Protein AF-A0A1A0H9N3-F1 (afdb_monomer)

Mean predicted aligned error: 10.45 Å

Secondary structure (DSSP, 8-state):
----TT--HHHHHHHHHHHHHHHTSS---HHHHHHHHHHGGGSHHHHH--SSTT----HHHHHHHHHHHHHGGGS-HHHHHHHHHHHTTS-HHHHHHHS-HHHHHHHTTSHHHHHHHHHHHHHHHTT-HHHHHHHHTSSHHHHHHHHHHH-TT--HHHHHHHHHHHHHHHHH-TTSS-GGGGGGGTS--TTT---HHHHHHHHHHHHHTTTS--TT-TTGGGGG---HHHHHHHHTTSTT-HHHHHHHHHHHHHTTTS-HHHHHHHHHHHHHHHHHHSSSTTT---TT-HHHHHHHHHHHHHHHS-HHHHHHHHHHHTSTT--S--TTSTTHHHHHTTS-GGG-S-HHHHHHHHTTT--GGG--HHHHHHHHHHHTSHHHHHHHHHTT-S-HHHHTTS-HHHHHHHHHHHTTSHHHHHHHHHTSHHHIIIIISS--TT---HHHHHHHHHHHHHHHH-TTS--TTHHHHHHHHHHHHHHHHHHTTS-----------

Organism: NCBI:txid869754

Nearest PDB structures (foldseek):
  4a3t-assembly1_A  TM=6.588E-01  e=3.441E-08  Saccharomyces cerevisiae W303
  6iw8-assembly1_C  TM=3.970E-01  e=1.968E-02  Mus musculus
  8fo9-assembly1_F  TM=3.012E-01  e=4.978E-01  Homo sapiens
  5z2c-assembly9_I  TM=1.748E-01  e=4.978E-01  Homo sapiens

Solvent-accessible surface area (backbone atoms only — not comparable to full-atom values): 28554 Å² total; per-residue (Å²): 136,82,86,69,86,87,70,54,72,69,58,51,51,50,50,53,48,44,52,28,38,59,70,71,75,41,77,92,56,67,66,61,50,50,52,50,54,69,43,50,76,79,41,41,66,81,69,65,59,56,90,47,103,81,48,89,77,43,73,66,56,39,52,51,53,55,41,46,67,63,30,41,67,80,49,64,68,65,59,52,52,36,53,52,61,69,47,64,86,54,54,58,70,60,45,37,75,68,47,42,69,66,54,53,60,51,33,58,72,36,81,65,37,20,50,59,49,42,50,56,52,45,75,36,48,87,77,33,70,60,45,51,51,51,50,58,74,44,67,54,68,56,53,51,54,52,50,58,59,70,44,91,80,66,51,69,70,42,55,51,43,53,33,50,40,49,31,52,46,37,71,74,39,47,82,64,62,62,59,76,75,52,51,71,62,36,74,58,48,82,89,68,64,89,45,73,68,48,58,47,44,53,41,51,46,53,50,28,44,64,72,53,74,42,72,86,44,95,56,46,53,41,64,50,66,68,50,44,69,60,53,55,56,46,48,74,71,44,91,69,68,52,59,64,48,49,44,34,53,33,52,34,69,41,61,77,69,44,65,48,80,44,51,43,64,37,54,48,52,48,48,53,50,44,69,73,74,36,84,50,52,52,17,56,76,46,88,88,39,56,69,46,46,31,50,49,50,35,46,34,42,21,42,59,44,57,70,68,42,21,51,51,34,52,54,55,54,69,38,90,85,49,48,52,69,41,88,94,34,65,48,2,33,63,56,46,51,65,41,46,62,82,73,54,77,63,58,67,63,52,39,61,74,75,49,72,84,59,66,52,56,71,45,41,73,40,50,50,38,43,53,49,39,38,58,77,27,70,69,51,31,48,52,36,52,78,69,64,56,76,40,53,86,32,52,72,80,35,54,68,70,58,49,39,56,42,49,39,57,31,42,72,42,69,72,43,32,50,42,41,64,68,70,32,34,67,54,43,60,65,64,57,42,47,81,68,84,83,67,77,58,62,64,61,53,49,43,46,49,50,32,50,48,42,51,77,65,39,86,88,53,86,52,74,86,49,45,66,44,39,53,50,31,50,50,44,69,73,46,50,75,62,56,76,75,51,76,85,84,74,82,76,79,75,78,86,130

pLDDT: mean 85.02, std 13.3, range [33.16, 97.81]

Radius of gyration: 29.95 Å; Cα contacts (8 Å, |Δi|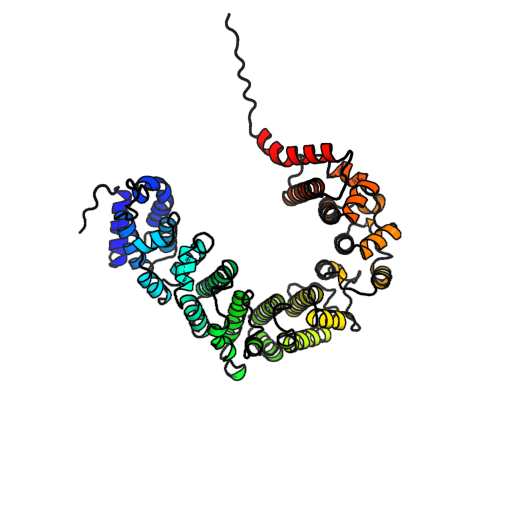>4): 491; chains: 1; bounding box: 92×56×86 Å

Sequence (497 aa):
MLQLPNIDDETEAFFSHLRGLGNGEEDEDLALVDDFAMGIKFHTPSLYSFSDSDSIYNPVINNLVQLLLRVIPSSSQPYVDLLDRLLAPLGFEEICVYISKETILECLKDPKTQAFTLGILKRRLSKDEAVLRFISGTDLIYGLAEDFIVKDDTEFAVSSYICDLIQETTHANSSVLSAEKFKFLANISETELPSEMYICKHFMLLEALVSIDFSNQPWGAELFSVKFQSVLNFDNQVCSRSCLLLMASTYSKWIGRVPFSWLKEFISDLFEYVLSNHPSPTTKQDFANEFLSSYQDIFTHLLNSKGESLKFGLEVLSRPGVDIIDENEPTSYQFFSRINLNNIAGKEDMFLKHFSDLDIRSGSAFVTGCITALIKDECFFNLLVEKNMLTVENVKDWQKEFLFEFMKVMVFSDYSAQYLLAELSYLVLTYLLTVDRTMTNRDIWNSKKETIRQLLLHRNVDLGSWKSGLSRCLYEMENGRRLANLEPQVEVTSEVL

Structure (mmCIF, N/CA/C/O backbone):
data_AF-A0A1A0H9N3-F1
#
_entry.id   AF-A0A1A0H9N3-F1
#
loop_
_atom_site.group_PDB
_atom_site.id
_atom_site.type_symbol
_atom_site.label_atom_id
_atom_site.label_alt_id
_atom_site.label_comp_id
_atom_site.label_asym_id
_atom_site.label_entity_id
_atom_site.label_seq_id
_atom_site.pdbx_PDB_ins_code
_atom_site.Cartn_x
_atom_site.Cartn_y
_atom_site.Cartn_z
_atom_site.occupancy
_atom_site.B_iso_or_equiv
_atom_site.auth_seq_id
_atom_site.auth_comp_id
_atom_site.auth_asym_id
_atom_site.auth_atom_id
_atom_site.pdbx_PDB_model_num
ATOM 1 N N . MET A 1 1 ? -4.807 15.218 51.967 1.00 33.16 1 MET A N 1
ATOM 2 C CA . MET A 1 1 ? -3.668 16.074 51.575 1.00 33.16 1 MET A CA 1
ATOM 3 C C . MET A 1 1 ? -2.390 15.291 51.810 1.00 33.16 1 MET A C 1
ATOM 5 O O . MET A 1 1 ? -2.038 15.077 52.962 1.00 33.16 1 MET A O 1
ATOM 9 N N . LEU A 1 2 ? -1.747 14.809 50.749 1.00 33.28 2 LEU A N 1
ATOM 10 C CA . LEU A 1 2 ? -0.361 14.348 50.813 1.00 33.28 2 LEU A CA 1
ATOM 11 C C . LEU A 1 2 ? 0.502 15.578 50.518 1.00 33.28 2 LEU A C 1
ATOM 13 O O . LEU A 1 2 ? 0.444 16.095 49.408 1.00 33.28 2 LEU A O 1
ATOM 17 N N . GLN A 1 3 ? 1.217 16.095 51.520 1.00 39.22 3 GLN A N 1
ATOM 18 C CA . GLN A 1 3 ? 2.268 17.086 51.282 1.00 39.22 3 GLN A CA 1
ATOM 19 C C . GLN A 1 3 ? 3.382 16.373 50.517 1.00 39.22 3 GLN A C 1
ATOM 21 O O . GLN A 1 3 ? 4.037 15.488 51.064 1.00 39.22 3 GLN A O 1
ATOM 26 N N . LEU A 1 4 ? 3.531 16.700 49.238 1.00 50.31 4 LEU A N 1
ATOM 27 C CA . LEU A 1 4 ? 4.609 16.197 48.401 1.00 50.31 4 LEU A CA 1
ATOM 28 C C . LEU A 1 4 ? 5.864 17.034 48.698 1.00 50.31 4 LEU A C 1
ATOM 30 O O . LEU A 1 4 ? 5.834 18.245 48.481 1.00 50.31 4 LEU A O 1
ATOM 34 N N . PRO A 1 5 ? 6.944 16.458 49.252 1.00 47.28 5 PRO A N 1
ATOM 35 C CA . PRO A 1 5 ? 8.164 17.216 49.494 1.00 47.28 5 PRO A CA 1
ATOM 36 C C . PRO A 1 5 ? 8.842 17.551 48.152 1.00 47.28 5 PRO A C 1
ATOM 38 O O . PRO A 1 5 ? 9.110 16.648 47.365 1.00 47.28 5 PRO A O 1
ATOM 41 N N . ASN A 1 6 ? 9.141 18.839 47.933 1.00 57.97 6 ASN A N 1
ATOM 42 C CA . ASN A 1 6 ? 9.862 19.420 46.784 1.00 57.97 6 ASN A CA 1
ATOM 43 C C . ASN A 1 6 ? 9.144 19.379 45.417 1.00 57.97 6 ASN A C 1
ATOM 45 O O . ASN A 1 6 ? 9.676 18.821 44.459 1.00 57.97 6 ASN A O 1
ATOM 49 N N . ILE A 1 7 ? 7.974 20.014 45.306 1.00 65.94 7 ILE A N 1
ATOM 50 C CA . ILE A 1 7 ? 7.414 20.420 44.004 1.00 65.94 7 ILE A CA 1
ATOM 51 C C . ILE A 1 7 ? 7.865 21.864 43.719 1.00 65.94 7 ILE A C 1
ATOM 53 O O . ILE A 1 7 ? 7.849 22.684 44.636 1.00 65.94 7 ILE A O 1
ATOM 57 N N . ASP A 1 8 ? 8.304 22.169 42.495 1.00 71.75 8 ASP A N 1
ATOM 58 C CA . ASP A 1 8 ? 8.602 23.544 42.070 1.00 71.75 8 ASP A CA 1
ATOM 59 C C . ASP A 1 8 ? 7.331 24.408 41.945 1.00 71.75 8 ASP A C 1
ATOM 61 O O . ASP A 1 8 ? 6.224 23.896 41.770 1.00 71.75 8 ASP A O 1
ATOM 65 N N . ASP A 1 9 ? 7.489 25.732 42.047 1.00 76.94 9 ASP A N 1
ATOM 66 C CA . ASP A 1 9 ? 6.364 26.679 42.046 1.00 76.94 9 ASP A CA 1
ATOM 67 C C . ASP A 1 9 ? 5.511 26.580 40.765 1.00 76.94 9 ASP A C 1
ATOM 69 O O . ASP A 1 9 ? 4.295 26.767 40.821 1.00 76.94 9 ASP A O 1
ATOM 73 N N . GLU A 1 10 ? 6.125 26.239 39.626 1.00 75.88 10 GLU A N 1
ATOM 74 C CA . GLU A 1 10 ? 5.435 26.061 38.341 1.00 75.88 10 GLU A CA 1
ATOM 75 C C . GLU A 1 10 ? 4.509 24.835 38.376 1.00 75.88 10 GLU A C 1
ATOM 77 O O . GLU A 1 10 ? 3.337 24.914 38.000 1.00 75.88 10 GLU A O 1
ATOM 82 N N . THR A 1 11 ? 4.993 23.710 38.901 1.00 77.44 11 THR A N 1
ATOM 83 C CA . THR A 1 11 ? 4.207 22.479 39.031 1.00 77.44 11 THR A CA 1
ATOM 84 C C . THR A 1 11 ? 3.095 22.613 40.082 1.00 77.44 11 THR A C 1
ATOM 86 O O . THR A 1 11 ? 1.998 22.089 39.874 1.00 77.44 11 THR A O 1
ATOM 89 N N . GLU A 1 12 ? 3.304 23.339 41.189 1.00 82.31 12 GLU A N 1
ATOM 90 C CA . GLU A 1 12 ? 2.230 23.599 42.169 1.00 82.31 12 GLU A CA 1
ATOM 91 C C . GLU A 1 12 ? 1.173 24.578 41.630 1.00 82.31 12 GLU A C 1
ATOM 93 O O . GLU A 1 12 ? -0.025 24.387 41.875 1.00 82.31 12 GLU A O 1
ATOM 98 N N . ALA A 1 13 ? 1.580 25.588 40.852 1.00 82.31 13 ALA A N 1
ATOM 99 C CA . ALA A 1 13 ? 0.649 26.463 40.141 1.00 82.31 13 ALA A CA 1
ATOM 100 C C . ALA A 1 13 ? -0.218 25.655 39.166 1.00 82.31 13 ALA A C 1
ATOM 102 O O . ALA A 1 13 ? -1.443 25.793 39.162 1.00 82.31 13 ALA A O 1
ATOM 103 N N . PHE A 1 14 ? 0.391 24.728 38.425 1.00 86.44 14 PHE A N 1
ATOM 104 C CA . PHE A 1 14 ? -0.341 23.849 37.520 1.00 86.44 14 PHE A CA 1
ATOM 105 C C . PHE A 1 14 ? -1.278 22.876 38.254 1.00 86.44 14 PHE A C 1
ATOM 107 O O . PHE A 1 14 ? -2.418 22.665 37.839 1.00 86.44 14 PHE A O 1
ATOM 114 N N . PHE A 1 15 ? -0.859 22.320 39.396 1.00 86.69 15 PHE A N 1
ATOM 115 C CA . PHE A 1 15 ? -1.746 21.509 40.235 1.00 86.69 15 PHE A CA 1
ATOM 116 C C . PHE A 1 15 ? -2.952 22.287 40.746 1.00 86.69 15 PHE A C 1
ATOM 118 O O . PHE A 1 15 ? -4.055 21.738 40.801 1.00 86.69 15 PHE A O 1
ATOM 125 N N . SER A 1 16 ? -2.735 23.534 41.155 1.00 86.62 16 SER A N 1
ATOM 126 C CA . SER A 1 16 ? -3.805 24.418 41.611 1.00 86.62 16 SER A CA 1
ATOM 127 C C . SER A 1 16 ? -4.799 24.664 40.481 1.00 86.62 16 SER A C 1
ATOM 129 O O . SER A 1 16 ? -5.993 24.455 40.691 1.00 86.62 16 SER A O 1
ATOM 131 N N . HIS A 1 17 ? -4.294 24.927 39.273 1.00 90.00 17 HIS A N 1
ATOM 132 C CA . HIS A 1 17 ? -5.112 25.090 38.078 1.00 90.00 17 HIS A CA 1
ATOM 133 C C . HIS A 1 17 ? -5.963 23.851 37.757 1.00 90.00 17 HIS A C 1
ATOM 135 O O . HIS A 1 17 ? -7.185 23.935 37.661 1.00 90.00 17 HIS A O 1
ATOM 141 N N . LEU A 1 18 ? -5.359 22.657 37.684 1.00 90.44 18 LEU A N 1
ATOM 142 C CA . LEU A 1 18 ? -6.107 21.422 37.400 1.00 90.44 18 LEU A CA 1
ATOM 143 C C . LEU A 1 18 ? -7.170 21.104 38.466 1.00 90.44 18 LEU A C 1
ATOM 145 O O . LEU A 1 18 ? -8.230 20.560 38.148 1.00 90.44 18 LEU A O 1
ATOM 149 N N . ARG A 1 19 ? -6.900 21.420 39.741 1.00 90.75 19 ARG A N 1
ATOM 150 C CA . ARG A 1 19 ? -7.885 21.266 40.825 1.00 90.75 19 ARG A CA 1
ATOM 151 C C . ARG A 1 19 ? -9.036 22.257 40.667 1.00 90.75 19 ARG A C 1
ATOM 153 O O . ARG A 1 19 ? -10.183 21.835 40.812 1.00 90.75 19 ARG A O 1
ATOM 160 N N . GLY A 1 20 ? -8.729 23.520 40.368 1.00 87.94 20 GLY A N 1
ATOM 161 C CA . GLY A 1 20 ? -9.717 24.566 40.114 1.00 87.94 20 GLY A CA 1
ATOM 162 C C . GLY A 1 20 ? -10.620 24.198 38.940 1.00 87.94 20 GLY A C 1
ATOM 163 O O . GLY A 1 20 ? -11.839 24.125 39.096 1.00 87.94 20 GLY A O 1
ATOM 164 N N . LEU A 1 21 ? -10.023 23.816 37.810 1.00 89.75 21 LEU A N 1
ATOM 165 C CA . LEU A 1 21 ? -10.736 23.373 36.613 1.00 89.75 21 LEU A CA 1
ATOM 166 C C . LEU A 1 21 ? -11.624 22.149 36.894 1.00 89.75 21 LEU A C 1
ATOM 168 O O . LEU A 1 21 ? -12.815 22.151 36.592 1.00 89.75 21 LEU A O 1
ATOM 172 N N . GLY A 1 22 ? -11.092 21.119 37.562 1.00 86.06 22 GLY A N 1
ATOM 173 C CA . GLY A 1 22 ? -11.849 19.906 37.901 1.00 86.06 22 GLY A CA 1
ATOM 174 C C . GLY A 1 22 ? -12.990 20.114 38.907 1.00 86.06 22 GLY A C 1
ATOM 175 O O . GLY A 1 22 ? -13.861 19.245 39.030 1.00 86.06 22 GLY A O 1
ATOM 176 N N . ASN A 1 23 ? -12.989 21.230 39.638 1.00 88.69 23 ASN A N 1
ATOM 177 C CA . ASN A 1 23 ? -14.064 21.649 40.541 1.00 88.69 23 ASN A CA 1
ATOM 178 C C . ASN A 1 23 ? -15.015 22.683 39.905 1.00 88.69 23 ASN A C 1
ATOM 180 O O . ASN A 1 23 ? -16.027 23.013 40.523 1.00 88.69 23 ASN A O 1
ATOM 184 N N . GLY A 1 24 ? -14.724 23.169 38.692 1.00 84.25 24 GLY A N 1
ATOM 185 C CA . GLY A 1 24 ? -15.476 24.240 38.029 1.00 84.25 24 GLY A CA 1
ATOM 186 C C . GLY A 1 24 ? -15.235 25.633 38.623 1.00 84.25 24 GLY A C 1
ATOM 187 O O . GLY A 1 24 ? -16.101 26.498 38.520 1.00 84.25 24 GLY A O 1
ATOM 188 N N . GLU A 1 25 ? -14.100 25.832 39.295 1.00 87.75 25 GLU A N 1
ATOM 189 C CA . GLU A 1 25 ? -13.690 27.095 39.928 1.00 87.75 25 GLU A CA 1
ATOM 190 C C . GLU A 1 25 ? -12.818 27.960 39.002 1.00 87.75 25 GLU A C 1
ATOM 192 O O . GLU A 1 25 ? -12.695 29.163 39.229 1.00 87.75 25 GLU A O 1
ATOM 197 N N . GLU A 1 26 ? -12.242 27.360 37.957 1.00 87.00 26 GLU A N 1
ATOM 198 C CA . GLU A 1 26 ? -11.401 28.016 36.952 1.00 87.00 26 GLU A CA 1
ATOM 199 C C . GLU A 1 26 ? -11.824 27.615 35.530 1.00 87.00 26 GLU A C 1
ATOM 201 O O . GLU A 1 26 ? -12.343 26.516 35.322 1.00 87.00 26 GLU A O 1
ATOM 206 N N . ASP A 1 27 ? -11.580 28.508 34.566 1.00 89.06 27 ASP A N 1
ATOM 207 C CA . ASP A 1 27 ? -11.692 28.235 33.127 1.00 89.06 27 ASP A CA 1
ATOM 208 C C . ASP A 1 27 ? -10.381 27.631 32.588 1.00 89.06 27 ASP A C 1
ATOM 210 O O . ASP A 1 27 ? -9.352 27.655 33.261 1.00 89.06 27 ASP A O 1
ATOM 214 N N . GLU A 1 28 ? -10.396 27.098 31.363 1.00 89.62 28 GLU A N 1
ATOM 215 C CA . GLU A 1 28 ? -9.187 26.568 30.719 1.00 89.62 28 GLU A CA 1
ATOM 216 C C . GLU A 1 28 ? -8.106 27.643 30.512 1.00 89.62 28 GLU A C 1
ATOM 218 O O . GLU A 1 28 ? -8.384 28.722 29.982 1.00 89.62 28 GLU A O 1
ATOM 223 N N . ASP A 1 29 ? -6.852 27.308 30.833 1.00 89.06 29 ASP A N 1
ATOM 224 C CA . ASP A 1 29 ? -5.676 28.139 30.554 1.00 89.06 29 ASP A CA 1
ATOM 225 C C . ASP A 1 29 ? -4.718 27.398 29.613 1.00 89.06 29 ASP A C 1
ATOM 227 O O . ASP A 1 29 ? -3.802 26.681 30.021 1.00 89.06 29 ASP A O 1
ATOM 231 N N . LEU A 1 30 ? -4.953 27.564 28.309 1.00 87.81 30 LEU A N 1
ATOM 232 C CA . LEU A 1 30 ? -4.178 26.877 27.273 1.00 87.81 30 LEU A CA 1
ATOM 233 C C . LEU A 1 30 ? -2.710 27.311 27.251 1.00 87.81 30 LEU A C 1
ATOM 235 O O . LEU A 1 30 ? -1.848 26.502 26.923 1.00 87.81 30 LEU A O 1
ATOM 239 N N . ALA A 1 31 ? -2.422 28.566 27.615 1.00 86.00 31 ALA A N 1
ATOM 240 C CA . ALA A 1 31 ? -1.055 29.071 27.652 1.00 86.00 31 ALA A CA 1
ATOM 241 C C . ALA A 1 31 ? -0.265 28.378 28.765 1.00 86.00 31 ALA A C 1
ATOM 243 O O . ALA A 1 31 ? 0.840 27.896 28.525 1.00 86.00 31 ALA A O 1
ATOM 244 N N . LEU A 1 32 ? -0.871 28.237 29.947 1.00 86.25 32 LEU A N 1
ATOM 245 C CA . LEU A 1 32 ? -0.275 27.509 31.063 1.00 86.25 32 LEU A CA 1
ATOM 246 C C . LEU A 1 32 ? -0.036 26.028 30.724 1.00 86.25 32 LEU A C 1
ATOM 248 O O . LEU A 1 32 ? 1.020 25.483 31.049 1.00 86.25 32 LEU A O 1
ATOM 252 N N . VAL A 1 33 ? -0.991 25.374 30.053 1.00 87.12 33 VAL A N 1
ATOM 253 C CA . VAL A 1 33 ? -0.852 23.975 29.607 1.00 87.12 33 VAL A CA 1
ATOM 254 C C . VAL A 1 33 ? 0.281 23.822 28.594 1.00 87.12 33 VAL A C 1
ATOM 256 O O . VAL A 1 33 ? 1.097 22.909 28.735 1.00 87.12 33 VAL A O 1
ATOM 259 N N . ASP A 1 34 ? 0.359 24.704 27.597 1.00 83.75 34 ASP A N 1
ATOM 260 C CA . ASP A 1 34 ? 1.406 24.674 26.572 1.00 83.75 34 ASP A CA 1
ATOM 261 C C . ASP A 1 34 ? 2.793 24.946 27.166 1.00 83.75 34 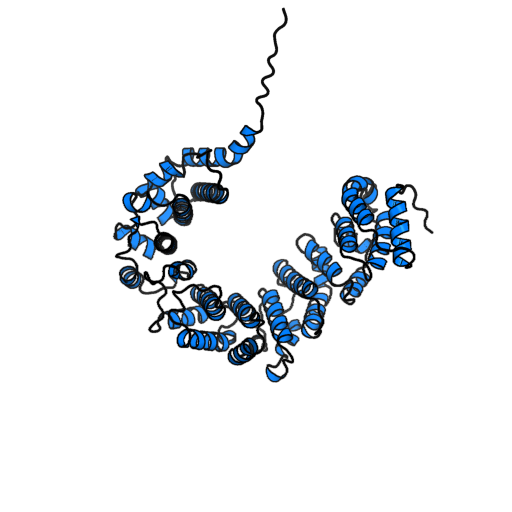ASP A C 1
ATOM 263 O O . ASP A 1 34 ? 3.754 24.234 26.847 1.00 83.75 34 ASP A O 1
ATOM 267 N N . ASP A 1 35 ? 2.897 25.923 28.068 1.00 82.56 35 ASP A N 1
ATOM 268 C CA . ASP A 1 35 ? 4.134 26.254 28.774 1.00 82.56 35 ASP A CA 1
ATOM 269 C C . ASP A 1 35 ? 4.614 25.064 29.612 1.00 82.56 35 ASP A C 1
ATOM 271 O O . ASP A 1 35 ? 5.768 24.633 29.483 1.00 82.56 35 ASP A O 1
ATOM 275 N N . PHE A 1 36 ? 3.714 24.435 30.374 1.00 84.06 36 PHE A N 1
ATOM 276 C CA . PHE A 1 36 ? 4.030 23.230 31.140 1.00 84.06 36 PHE A CA 1
ATOM 277 C C . PHE A 1 36 ? 4.417 22.057 30.218 1.00 84.06 36 PHE A C 1
ATOM 279 O O . PHE A 1 36 ? 5.411 21.362 30.455 1.00 84.06 36 PHE A O 1
ATOM 286 N N . ALA A 1 37 ? 3.712 21.868 29.098 1.00 82.19 37 ALA A N 1
ATOM 287 C CA . ALA A 1 37 ? 3.989 20.820 28.113 1.00 82.19 37 ALA A CA 1
ATOM 288 C C . ALA A 1 37 ? 5.336 20.997 27.388 1.00 82.19 37 ALA A C 1
ATOM 290 O O . ALA A 1 37 ? 5.958 20.003 26.992 1.00 82.19 37 ALA A O 1
ATOM 291 N N . MET A 1 38 ? 5.793 22.234 27.169 1.00 78.12 38 MET A N 1
ATOM 292 C CA . MET A 1 38 ? 7.147 22.539 26.682 1.00 78.12 38 MET A CA 1
ATOM 293 C C . MET A 1 38 ? 8.207 22.326 27.770 1.00 78.12 38 MET A C 1
ATOM 295 O O . MET A 1 38 ? 9.343 21.940 27.458 1.00 78.12 38 MET A O 1
ATOM 299 N N . GLY A 1 39 ? 7.816 22.559 29.025 1.00 72.56 39 GLY A N 1
ATOM 300 C CA . GLY A 1 39 ? 8.613 22.424 30.237 1.00 72.56 39 GLY A CA 1
ATOM 301 C C . GLY A 1 39 ? 8.995 20.987 30.592 1.00 72.56 39 GLY A C 1
ATOM 302 O O . GLY A 1 39 ? 10.104 20.772 31.074 1.00 72.56 39 GLY A O 1
ATOM 303 N N . ILE A 1 40 ? 8.154 19.984 30.284 1.00 73.69 40 ILE A N 1
ATOM 304 C CA . ILE A 1 40 ? 8.320 18.564 30.698 1.00 73.69 40 ILE A CA 1
ATOM 305 C C . ILE A 1 40 ? 9.759 18.041 30.560 1.00 73.69 40 ILE A C 1
ATOM 307 O O . ILE A 1 40 ? 10.270 17.380 31.464 1.00 73.69 40 ILE A O 1
ATOM 311 N N . LYS A 1 41 ? 10.443 18.354 29.451 1.00 66.62 41 LYS A N 1
ATOM 312 C CA . LYS A 1 41 ? 11.820 17.893 29.191 1.00 66.62 41 LYS A CA 1
ATOM 313 C C . LYS A 1 41 ? 12.835 18.380 30.235 1.00 66.62 41 LYS A C 1
ATOM 315 O O . LYS A 1 41 ? 13.827 17.695 30.481 1.00 66.62 41 LYS A O 1
ATOM 320 N N . PHE A 1 42 ? 12.591 19.529 30.858 1.00 64.00 42 PHE A N 1
ATOM 321 C CA . PHE A 1 42 ? 13.433 20.111 31.901 1.00 64.00 42 PHE A CA 1
ATOM 322 C C . PHE A 1 42 ? 13.137 19.526 33.291 1.00 64.00 42 PHE A C 1
ATOM 324 O O . PHE A 1 42 ? 14.026 19.520 34.138 1.00 64.00 42 PHE A O 1
ATOM 331 N N . HIS A 1 43 ? 11.956 18.929 33.492 1.00 63.25 43 HIS A N 1
ATOM 332 C CA . HIS A 1 43 ? 11.583 18.213 34.720 1.00 63.25 43 HIS A CA 1
ATOM 333 C C . HIS A 1 43 ? 11.879 16.705 34.648 1.00 63.25 43 HIS A C 1
ATOM 335 O O . HIS A 1 43 ? 11.599 15.983 35.601 1.00 63.25 43 HIS A O 1
ATOM 341 N N . THR A 1 44 ? 12.468 16.205 33.550 1.00 58.00 44 THR A N 1
ATOM 342 C CA . THR A 1 44 ? 12.714 14.766 33.327 1.00 58.00 44 THR A CA 1
ATOM 343 C C . THR A 1 44 ? 13.447 14.072 34.493 1.00 58.00 44 THR A C 1
ATOM 345 O O . THR A 1 44 ? 13.020 12.990 34.887 1.00 58.00 44 THR A O 1
ATOM 348 N N . PRO A 1 45 ? 14.490 14.658 35.120 1.00 54.41 45 PRO A N 1
ATOM 349 C CA . PRO A 1 45 ? 15.114 14.054 36.299 1.00 54.41 45 PRO A CA 1
ATOM 350 C C . PRO A 1 45 ? 14.198 14.049 37.535 1.00 54.41 45 PRO A C 1
ATOM 352 O O . PRO A 1 45 ? 14.269 13.131 38.333 1.00 54.41 45 PRO A O 1
ATOM 355 N N . SER A 1 46 ? 13.305 15.019 37.718 1.00 57.56 46 SER A N 1
ATOM 356 C CA . SER A 1 46 ? 12.412 15.079 38.892 1.00 57.56 46 SER A CA 1
ATOM 357 C C . SER A 1 46 ? 11.145 14.228 38.724 1.00 57.56 46 SER A C 1
ATOM 359 O O . SER A 1 46 ? 10.615 13.686 39.692 1.00 57.56 46 SER A O 1
ATOM 361 N N . LEU A 1 47 ? 10.667 14.084 37.487 1.00 62.62 47 LEU A N 1
ATOM 362 C CA . LEU A 1 47 ? 9.509 13.267 37.128 1.00 62.62 47 LEU A CA 1
ATOM 363 C C . LEU A 1 47 ? 9.897 11.791 36.936 1.00 62.62 47 LEU A C 1
ATOM 365 O O . LEU A 1 47 ? 9.154 10.910 37.357 1.00 62.62 47 LEU A O 1
ATOM 369 N N . TYR A 1 48 ? 11.082 11.507 36.388 1.00 62.91 48 TYR A N 1
ATOM 370 C CA . TYR A 1 48 ? 11.492 10.149 36.006 1.00 62.91 48 TYR A CA 1
ATOM 371 C C . TYR A 1 48 ? 12.845 9.696 36.596 1.00 62.91 48 TYR A C 1
ATOM 373 O O . TYR A 1 48 ? 13.377 8.685 36.138 1.00 62.91 48 TYR A O 1
ATOM 381 N N . SER A 1 49 ? 13.443 10.387 37.591 1.00 55.53 49 SER A N 1
ATOM 382 C CA . SER A 1 49 ? 14.566 9.776 38.335 1.00 55.53 49 SER A CA 1
ATOM 383 C C . SER A 1 49 ? 14.050 8.737 39.319 1.00 55.53 49 SER A C 1
ATOM 385 O O . SER A 1 49 ? 13.592 9.016 40.424 1.00 55.53 49 SER A O 1
ATOM 387 N N . PHE A 1 50 ? 14.150 7.491 38.889 1.00 56.38 50 PHE A N 1
ATOM 388 C CA . PHE A 1 50 ? 14.003 6.335 39.748 1.00 56.38 50 PHE A CA 1
ATOM 389 C C . PHE A 1 50 ? 15.351 6.124 40.446 1.00 56.38 50 PHE A C 1
ATOM 391 O O . PHE A 1 50 ? 16.273 5.541 39.879 1.00 56.38 50 PHE A O 1
ATOM 398 N N . SER A 1 51 ? 15.525 6.694 41.643 1.00 47.53 51 SER A N 1
ATOM 399 C CA . SER A 1 51 ? 16.774 6.555 42.410 1.00 47.53 51 SER A CA 1
ATOM 400 C C . SER A 1 51 ? 16.998 5.139 42.949 1.00 47.53 51 SER A C 1
ATOM 402 O O . SER A 1 51 ? 18.126 4.803 43.293 1.00 47.53 51 SER A O 1
ATOM 404 N N . ASP A 1 52 ? 15.954 4.308 42.963 1.00 49.59 52 ASP A N 1
ATOM 405 C CA . ASP A 1 52 ? 16.015 2.891 43.303 1.00 49.59 52 ASP A CA 1
ATOM 406 C C . ASP A 1 52 ? 15.409 2.069 42.166 1.00 49.59 52 ASP A C 1
ATOM 408 O O . ASP A 1 52 ? 14.340 2.397 41.648 1.00 49.59 52 ASP A O 1
ATOM 412 N N . SER A 1 53 ? 16.067 0.963 41.817 1.00 43.59 53 SER A N 1
ATOM 413 C CA . SER A 1 53 ? 15.639 0.004 40.789 1.00 43.59 53 SER A CA 1
ATOM 414 C C . SER A 1 53 ? 14.241 -0.599 41.009 1.00 43.59 53 SER A C 1
ATOM 416 O O . SER A 1 53 ? 13.735 -1.262 40.111 1.00 43.59 53 SER A O 1
ATOM 418 N N . ASP A 1 54 ? 13.619 -0.344 42.167 1.00 46.38 54 ASP A N 1
ATOM 419 C CA . ASP A 1 54 ? 12.320 -0.880 42.589 1.00 46.38 54 ASP A CA 1
ATOM 420 C C . ASP A 1 54 ? 11.196 0.177 42.714 1.00 46.38 54 ASP A C 1
ATOM 422 O O . ASP A 1 54 ? 10.058 -0.171 43.028 1.00 46.38 54 ASP A O 1
ATOM 426 N N . SER A 1 55 ? 11.452 1.469 42.472 1.00 56.44 55 SER A N 1
ATOM 427 C CA . SER A 1 55 ? 10.476 2.543 42.736 1.00 56.44 55 SER A CA 1
ATOM 428 C C . SER A 1 55 ? 9.904 3.169 41.456 1.00 56.44 55 SER A C 1
ATOM 430 O O . SER A 1 55 ? 10.057 4.364 41.240 1.00 56.44 55 SER A O 1
ATOM 432 N N . ILE A 1 56 ? 9.188 2.402 40.623 1.00 62.34 56 ILE A N 1
ATOM 433 C CA . ILE A 1 56 ? 8.477 2.912 39.418 1.00 62.34 56 ILE A CA 1
ATOM 434 C C . ILE A 1 56 ? 7.420 3.988 39.775 1.00 62.34 56 ILE A C 1
ATOM 436 O O . ILE A 1 56 ? 6.980 4.759 38.930 1.00 62.34 56 ILE A O 1
ATOM 440 N N . TYR A 1 57 ? 7.012 4.083 41.042 1.00 69.00 57 TYR A N 1
ATOM 441 C CA . TYR A 1 57 ? 5.989 5.018 41.501 1.00 69.00 57 TYR A CA 1
ATOM 442 C C . TYR A 1 57 ? 6.550 6.419 41.800 1.00 69.00 57 TYR A C 1
ATOM 444 O O . TYR A 1 57 ? 7.285 6.613 42.768 1.00 69.00 57 TYR A O 1
ATOM 452 N N . ASN A 1 58 ? 6.112 7.419 41.026 1.00 77.62 58 ASN A N 1
ATOM 453 C CA . ASN A 1 58 ? 6.323 8.841 41.327 1.00 77.62 58 ASN A CA 1
ATOM 454 C C . ASN A 1 58 ? 5.005 9.503 41.796 1.00 77.62 58 ASN A C 1
ATOM 456 O O . ASN A 1 58 ? 4.084 9.658 40.990 1.00 77.62 58 ASN A O 1
ATOM 460 N N . PRO A 1 59 ? 4.901 9.945 43.063 1.00 76.06 59 PRO A N 1
ATOM 461 C CA . PRO A 1 59 ? 3.700 10.591 43.593 1.00 76.06 59 PRO A CA 1
ATOM 462 C C . PRO A 1 59 ? 3.258 11.869 42.853 1.00 76.06 59 PRO A C 1
ATOM 464 O O . PRO A 1 59 ? 2.062 12.160 42.808 1.00 76.06 59 PRO A O 1
ATOM 467 N N . VAL A 1 60 ? 4.198 12.633 42.281 1.00 78.56 60 VAL A N 1
ATOM 468 C CA . VAL A 1 60 ? 3.913 13.856 41.508 1.00 78.56 60 VAL A CA 1
ATOM 469 C C . VAL A 1 60 ? 3.238 13.486 40.191 1.00 78.56 60 VAL A C 1
ATOM 471 O O . VAL A 1 60 ? 2.161 14.000 39.894 1.00 78.56 60 VAL A O 1
ATOM 474 N N . ILE A 1 61 ? 3.815 12.531 39.449 1.00 81.69 61 ILE A N 1
ATOM 475 C CA . ILE A 1 61 ? 3.205 12.001 38.219 1.00 81.69 61 ILE A CA 1
ATOM 476 C C . ILE A 1 61 ? 1.827 11.422 38.525 1.00 81.69 61 ILE A C 1
ATOM 478 O O . ILE A 1 61 ? 0.875 11.740 37.822 1.00 81.69 61 ILE A O 1
ATOM 482 N N . ASN A 1 62 ? 1.694 10.627 39.591 1.00 84.50 62 ASN A N 1
ATOM 483 C CA . ASN A 1 62 ? 0.411 10.032 39.952 1.00 84.50 62 ASN A CA 1
ATOM 484 C C . ASN A 1 62 ? -0.670 11.101 40.159 1.00 84.50 62 ASN A C 1
ATOM 486 O O . ASN A 1 62 ? -1.746 11.014 39.578 1.00 84.50 62 ASN A O 1
ATOM 490 N N . ASN A 1 63 ? -0.372 12.154 40.923 1.00 84.62 63 ASN A N 1
ATOM 491 C CA . ASN A 1 63 ? -1.326 13.241 41.124 1.00 84.62 63 ASN A CA 1
ATOM 492 C C . ASN A 1 63 ? -1.646 13.995 39.825 1.00 84.62 63 ASN A C 1
ATOM 494 O O . ASN A 1 63 ? -2.808 14.337 39.616 1.00 84.62 63 ASN A O 1
ATOM 498 N N . LEU A 1 64 ? -0.658 14.242 38.955 1.00 86.88 64 LEU A N 1
ATOM 499 C CA . LEU A 1 64 ? -0.885 14.917 37.669 1.00 86.88 64 LEU A CA 1
ATOM 500 C C . LEU A 1 64 ? -1.790 14.082 36.770 1.00 86.88 64 LEU A C 1
ATOM 502 O O . LEU A 1 64 ? -2.782 14.593 36.264 1.00 86.88 64 LEU A O 1
ATOM 506 N N . VAL A 1 65 ? -1.487 12.793 36.621 1.00 88.56 65 VAL A N 1
ATOM 507 C CA . VAL A 1 65 ? -2.269 11.858 35.805 1.00 88.56 65 VAL A CA 1
ATOM 508 C C . VAL A 1 65 ? -3.706 11.773 36.314 1.00 88.56 65 VAL A C 1
ATOM 510 O O . VAL A 1 65 ? -4.637 11.922 35.529 1.00 88.56 65 VAL A O 1
ATOM 513 N N . GLN A 1 66 ? -3.907 11.603 37.622 1.00 87.88 66 GLN A N 1
ATOM 514 C CA . GLN A 1 66 ? -5.246 11.503 38.212 1.00 87.88 66 GLN A CA 1
ATOM 515 C C . GLN A 1 66 ? -6.060 12.797 38.051 1.00 87.88 66 GLN A C 1
ATOM 517 O O . GLN A 1 66 ? -7.261 12.745 37.788 1.00 87.88 66 GLN A O 1
ATOM 522 N N . LEU A 1 67 ? -5.421 13.966 38.172 1.00 88.94 67 LEU A N 1
ATOM 523 C CA . LEU A 1 67 ? -6.083 15.251 37.935 1.00 88.94 67 LEU A CA 1
ATOM 524 C C . LEU A 1 67 ? -6.392 15.474 36.450 1.00 88.94 67 LEU A C 1
ATOM 526 O O . LEU A 1 67 ? -7.494 15.911 36.128 1.00 88.94 67 LEU A O 1
ATOM 530 N N . LEU A 1 68 ? -5.473 15.120 35.550 1.00 89.31 68 LEU A N 1
ATOM 531 C CA . LEU A 1 68 ? -5.680 15.219 34.104 1.00 89.31 68 LEU A CA 1
ATOM 532 C C . LEU A 1 68 ? -6.825 14.317 33.638 1.00 89.31 68 LEU A C 1
ATOM 534 O O . LEU A 1 68 ? -7.722 14.789 32.947 1.00 89.31 68 LEU A O 1
ATOM 538 N N . LEU A 1 69 ? -6.867 13.059 34.086 1.00 87.06 69 LEU A N 1
ATOM 539 C CA . LEU A 1 69 ? -7.972 12.140 33.784 1.00 87.06 69 LEU A CA 1
ATOM 540 C C . LEU A 1 69 ? -9.333 12.668 34.255 1.00 87.06 69 LEU A C 1
ATOM 542 O O . LEU A 1 69 ? -10.352 12.364 33.640 1.00 87.06 69 LEU A O 1
ATOM 546 N N . ARG A 1 70 ? -9.362 13.475 35.321 1.00 87.31 70 ARG A N 1
ATOM 547 C CA . ARG A 1 70 ? -10.590 14.103 35.816 1.00 87.31 70 ARG A CA 1
ATOM 548 C C . ARG A 1 70 ? -11.060 15.269 34.942 1.00 87.31 70 ARG A C 1
ATOM 550 O O . ARG A 1 70 ? -12.268 15.446 34.822 1.00 87.31 70 ARG A O 1
ATOM 557 N N . VAL A 1 71 ? -10.149 16.063 34.372 1.00 88.88 71 VAL A N 1
ATOM 558 C CA . VAL A 1 71 ? -10.511 17.263 33.586 1.00 88.88 71 VAL A CA 1
ATOM 559 C C . VAL A 1 71 ? -10.704 16.975 32.097 1.00 88.88 71 VAL A C 1
ATOM 561 O O . VAL A 1 71 ? -11.605 17.551 31.497 1.00 88.88 71 VAL A O 1
ATOM 564 N N . ILE A 1 72 ? -9.953 16.024 31.521 1.00 87.06 72 ILE A N 1
ATOM 565 C CA . ILE A 1 72 ? -10.011 15.652 30.092 1.00 87.06 72 ILE A CA 1
ATOM 566 C C . ILE A 1 72 ? -11.442 15.461 29.557 1.00 87.06 72 ILE A C 1
ATOM 568 O O . ILE A 1 72 ? -11.719 15.984 28.481 1.00 87.06 72 ILE A O 1
ATOM 572 N N . PRO A 1 73 ? -12.388 14.807 30.267 1.00 82.94 73 PRO A N 1
ATOM 573 C CA . PRO A 1 73 ? -13.753 14.639 29.761 1.00 82.94 73 PRO A CA 1
ATOM 574 C C . PRO A 1 73 ? -14.518 15.950 29.485 1.00 82.94 73 PRO A C 1
ATOM 576 O O . PRO A 1 73 ? -15.593 15.942 28.874 1.00 82.94 73 PRO A O 1
ATOM 579 N N . SER A 1 74 ? -14.031 17.071 30.006 1.00 82.62 74 SER A N 1
ATOM 580 C CA . SER A 1 74 ? -14.621 18.406 29.884 1.00 82.62 74 SER A CA 1
ATOM 581 C C . SER A 1 74 ? -13.655 19.446 29.323 1.00 82.62 74 SER A C 1
ATOM 583 O O . SER A 1 74 ? -14.039 20.609 29.257 1.00 82.62 74 SER A O 1
ATOM 585 N N . SER A 1 75 ? -12.443 19.042 28.936 1.00 85.19 75 SER A N 1
ATOM 586 C CA . SER A 1 75 ? -11.379 19.959 28.533 1.00 85.19 75 SER A CA 1
ATOM 587 C C . SER A 1 75 ? -11.007 19.835 27.057 1.00 85.19 75 SER A C 1
ATOM 589 O O . SER A 1 75 ? -11.286 18.831 26.401 1.00 85.19 75 SER A O 1
ATOM 591 N N . SER A 1 76 ? -10.346 20.858 26.529 1.00 84.81 76 SER A N 1
ATOM 592 C CA . SER A 1 76 ? -9.820 20.893 25.167 1.00 84.81 76 SER A CA 1
ATOM 593 C C . SER A 1 76 ? -8.612 19.967 24.938 1.00 84.81 76 SER A C 1
ATOM 595 O O . SER A 1 76 ? -7.938 19.499 25.861 1.00 84.81 76 SER A O 1
ATOM 597 N N . GLN A 1 77 ? -8.318 19.717 23.655 1.00 81.75 77 GLN A N 1
ATOM 598 C CA . GLN A 1 77 ? -7.254 18.819 23.189 1.00 81.75 77 GLN A CA 1
ATOM 599 C C . GLN A 1 77 ? -5.859 19.056 23.819 1.00 81.75 77 GLN A C 1
ATOM 601 O O . GLN A 1 77 ? -5.187 18.059 24.077 1.00 81.75 77 GLN A O 1
ATOM 606 N N . PRO A 1 78 ? -5.400 20.286 24.141 1.00 86.94 78 PRO A N 1
ATOM 607 C CA . PRO A 1 78 ? -4.087 20.497 24.767 1.00 86.94 78 PRO A CA 1
ATOM 608 C C . PRO A 1 78 ? -3.872 19.753 26.096 1.00 86.94 78 PRO A C 1
ATOM 610 O O . PRO A 1 78 ? -2.754 19.328 26.385 1.00 86.94 78 PRO A O 1
ATOM 613 N N . TYR A 1 79 ? -4.925 19.513 26.885 1.00 87.69 79 TYR A N 1
ATOM 614 C CA . TYR A 1 79 ? -4.827 18.722 28.122 1.00 87.69 79 TYR A CA 1
ATOM 615 C C . TYR A 1 79 ? -4.584 17.232 27.833 1.00 87.69 79 TYR A C 1
ATOM 617 O O . TYR A 1 79 ? -3.843 16.562 28.558 1.00 87.69 79 TYR A O 1
ATOM 625 N N . VAL A 1 80 ? -5.160 16.724 26.738 1.00 81.00 80 VAL A N 1
ATOM 626 C CA . VAL A 1 80 ? -4.880 15.383 26.197 1.00 81.00 80 VAL A CA 1
ATOM 627 C C . VAL A 1 80 ? -3.438 15.321 25.678 1.00 81.00 80 VAL A C 1
ATOM 629 O O . VAL A 1 80 ? -2.694 14.408 26.037 1.00 81.00 80 VAL A O 1
ATOM 632 N N . ASP A 1 81 ? -3.047 16.357 24.926 1.00 82.25 81 ASP A N 1
ATOM 633 C CA . ASP A 1 81 ? -1.687 16.789 24.570 1.00 82.25 81 ASP A CA 1
ATOM 634 C C . ASP A 1 81 ? -0.655 16.503 25.660 1.00 82.25 81 ASP A C 1
ATOM 636 O O . ASP A 1 81 ? 0.345 15.790 25.508 1.00 82.25 81 ASP A O 1
ATOM 640 N N . LEU A 1 82 ? -0.931 17.116 26.803 1.00 87.50 82 LEU A N 1
ATOM 641 C CA . LEU A 1 82 ? -0.059 17.115 27.952 1.00 87.50 82 LEU A CA 1
ATOM 642 C C . LEU A 1 82 ? 0.031 15.740 28.613 1.00 87.50 82 LEU A C 1
ATOM 644 O O . LEU A 1 82 ? 1.137 15.287 28.916 1.00 87.50 82 LEU A O 1
ATOM 648 N N . LEU A 1 83 ? -1.105 15.071 28.835 1.00 86.44 83 LEU A N 1
ATOM 649 C CA . LEU A 1 83 ? -1.111 13.745 29.454 1.00 86.44 83 LEU A CA 1
ATOM 650 C C . LEU A 1 83 ? -0.332 12.741 28.602 1.00 86.44 83 LEU A C 1
ATOM 652 O O . LEU A 1 83 ? 0.475 11.974 29.122 1.00 86.44 83 LEU A O 1
ATOM 656 N N . ASP A 1 84 ? -0.503 12.788 27.286 1.00 81.31 84 ASP A N 1
ATOM 657 C CA . ASP A 1 84 ? 0.262 11.956 26.367 1.00 81.31 84 ASP A CA 1
ATOM 658 C C . ASP A 1 84 ? 1.775 12.244 26.434 1.00 81.31 84 ASP A C 1
ATOM 660 O O . ASP A 1 84 ? 2.568 11.305 26.521 1.00 81.31 84 ASP A O 1
ATOM 664 N N . ARG A 1 85 ? 2.199 13.513 26.504 1.00 84.44 85 ARG A N 1
ATOM 665 C CA . ARG A 1 85 ? 3.620 13.871 26.703 1.00 84.44 85 ARG A CA 1
ATOM 666 C C . ARG A 1 85 ? 4.177 13.409 28.050 1.00 84.44 85 ARG A C 1
ATOM 668 O O . ARG A 1 85 ? 5.342 13.016 28.104 1.00 84.44 85 ARG A O 1
ATOM 675 N N . LEU A 1 86 ? 3.375 13.446 29.114 1.00 85.38 86 LEU A N 1
ATOM 676 C CA . LEU A 1 86 ? 3.754 12.936 30.438 1.00 85.38 86 LEU A CA 1
ATOM 677 C C . LEU A 1 86 ? 3.924 11.414 30.428 1.00 85.38 86 LEU A C 1
ATOM 679 O O . LEU A 1 86 ? 4.830 10.878 31.058 1.00 85.38 86 LEU A O 1
ATOM 683 N N . LEU A 1 87 ? 3.078 10.698 29.692 1.00 85.00 87 LEU A N 1
ATOM 684 C CA . LEU A 1 87 ? 3.178 9.244 29.598 1.00 85.00 87 LEU A CA 1
ATOM 685 C C . LEU A 1 87 ? 4.206 8.801 28.551 1.00 85.00 87 LEU A C 1
ATOM 687 O O . LEU A 1 87 ? 4.650 7.658 28.617 1.00 85.00 87 LEU A O 1
ATOM 691 N N . ALA A 1 88 ? 4.614 9.671 27.613 1.00 82.38 88 ALA A N 1
ATOM 692 C CA . ALA A 1 88 ? 5.506 9.389 26.479 1.00 82.38 88 ALA A CA 1
ATOM 693 C C . ALA A 1 88 ? 6.814 8.630 26.826 1.00 82.38 88 ALA A C 1
ATOM 695 O O . ALA A 1 88 ? 7.189 7.742 26.044 1.00 82.38 88 ALA A O 1
ATOM 696 N N . PRO A 1 89 ? 7.481 8.872 27.967 1.00 81.00 89 PRO A N 1
ATOM 697 C CA . PRO A 1 89 ? 8.690 8.133 28.343 1.00 81.00 89 PRO A CA 1
ATOM 698 C C . PRO A 1 89 ? 8.434 6.733 28.921 1.00 81.00 89 PRO A C 1
ATOM 700 O O . PRO A 1 89 ? 9.356 5.926 28.937 1.00 81.00 89 PRO A O 1
ATOM 703 N N . LEU A 1 90 ? 7.212 6.452 29.382 1.00 82.69 90 LEU A N 1
ATOM 704 C CA . LEU A 1 90 ? 6.870 5.248 30.139 1.00 82.69 90 LEU A CA 1
ATOM 705 C C . LEU A 1 90 ? 6.429 4.086 29.235 1.00 82.69 90 LEU A C 1
ATOM 707 O O . LEU A 1 90 ? 5.729 4.284 28.233 1.00 82.69 90 LEU A O 1
ATOM 711 N N . GLY A 1 91 ? 6.798 2.866 29.619 1.00 85.94 91 GLY A N 1
ATOM 712 C CA . GLY A 1 91 ? 6.216 1.622 29.115 1.00 85.94 91 GLY A CA 1
ATOM 713 C C . GLY A 1 91 ? 4.800 1.391 29.653 1.00 85.94 91 GLY A C 1
ATOM 714 O O . GLY A 1 91 ? 4.357 2.013 30.613 1.00 85.94 91 GLY A O 1
ATOM 715 N N . PHE A 1 92 ? 4.054 0.478 29.048 1.00 89.38 92 PHE A N 1
ATOM 716 C CA . PHE A 1 92 ? 2.655 0.212 29.357 1.00 89.38 92 PHE A CA 1
ATOM 717 C C . PHE A 1 92 ? 2.442 -0.332 30.772 1.00 89.38 92 PHE A C 1
ATOM 719 O O . PHE A 1 92 ? 1.511 0.107 31.439 1.00 89.38 92 PHE A O 1
ATOM 726 N N . GLU A 1 93 ? 3.302 -1.227 31.272 1.00 88.88 93 GLU A N 1
ATOM 727 C CA . GLU A 1 93 ? 3.195 -1.679 32.672 1.00 88.88 93 GLU A CA 1
ATOM 728 C C . GLU A 1 93 ? 3.489 -0.539 33.662 1.00 88.88 93 GLU A C 1
ATOM 730 O O . GLU A 1 93 ? 2.872 -0.481 34.720 1.00 88.88 93 GLU A O 1
ATOM 735 N N . GLU A 1 94 ? 4.366 0.406 33.308 1.00 87.44 94 GLU A N 1
ATOM 736 C CA . GLU A 1 94 ? 4.644 1.596 34.125 1.00 87.44 94 GLU A CA 1
ATOM 737 C C . GLU A 1 94 ? 3.461 2.571 34.090 1.00 87.44 94 GLU A C 1
ATOM 739 O O . GLU A 1 94 ? 3.043 3.071 35.129 1.00 87.44 94 GLU A O 1
ATOM 744 N N . ILE A 1 95 ? 2.845 2.780 32.920 1.00 88.94 95 ILE A N 1
ATOM 745 C CA . ILE A 1 95 ? 1.582 3.523 32.797 1.00 88.94 95 ILE A CA 1
ATOM 746 C C . ILE A 1 95 ? 0.505 2.870 33.671 1.00 88.94 95 ILE A C 1
ATOM 748 O O . ILE A 1 95 ? -0.225 3.582 34.361 1.00 88.94 95 ILE A O 1
ATOM 752 N N . CYS A 1 96 ? 0.447 1.534 33.711 1.00 89.88 96 CYS A N 1
ATOM 753 C CA . CYS A 1 96 ? -0.518 0.788 34.519 1.00 89.88 96 CYS A CA 1
ATOM 754 C C . CYS A 1 96 ? -0.357 0.986 36.037 1.00 89.88 96 CYS A C 1
ATOM 756 O O . CYS A 1 96 ? -1.298 0.713 36.783 1.00 89.88 96 CYS A O 1
ATOM 758 N N . VAL A 1 97 ? 0.793 1.490 36.507 1.00 87.88 97 VAL A N 1
ATOM 759 C CA . VAL A 1 97 ? 0.986 1.907 37.909 1.00 87.88 97 VAL A CA 1
ATOM 760 C C . VAL A 1 97 ? 0.171 3.165 38.229 1.00 87.88 97 VAL A C 1
ATOM 762 O O . VAL A 1 97 ? -0.309 3.316 39.352 1.00 87.88 97 VAL A O 1
ATOM 765 N N . TYR A 1 98 ? -0.006 4.055 37.251 1.00 87.25 98 TYR A N 1
ATOM 766 C CA . TYR A 1 98 ? -0.712 5.332 37.404 1.00 87.25 98 TYR A CA 1
ATOM 767 C C . TYR A 1 98 ? -2.167 5.277 36.928 1.00 87.25 98 TYR A C 1
ATOM 769 O O . TYR A 1 98 ? -3.022 5.971 37.477 1.00 87.25 98 TYR A O 1
ATOM 777 N N . ILE A 1 99 ? -2.450 4.460 35.911 1.00 89.44 99 ILE A N 1
ATOM 778 C CA . ILE A 1 99 ? -3.774 4.261 35.317 1.00 89.44 99 ILE A CA 1
ATOM 779 C C . ILE A 1 99 ? -4.048 2.762 35.285 1.00 89.44 99 ILE A C 1
ATOM 781 O O . ILE A 1 99 ? -3.528 2.060 34.424 1.00 89.44 99 ILE A O 1
ATOM 785 N N . SER A 1 100 ? -4.858 2.258 36.217 1.00 90.00 100 SER A N 1
ATOM 786 C CA . SER A 1 100 ? -5.133 0.819 36.290 1.00 90.00 100 SER A CA 1
ATOM 787 C C . SER A 1 100 ? -5.704 0.270 34.974 1.00 90.00 100 SER A C 1
ATOM 789 O O . SER A 1 100 ? -6.370 0.987 34.220 1.00 90.00 100 SER A O 1
ATOM 791 N N . LYS A 1 101 ? -5.479 -1.021 34.707 1.00 91.38 101 LYS A N 1
ATOM 792 C CA . LYS A 1 101 ? -6.010 -1.707 33.516 1.00 91.38 101 LYS A CA 1
ATOM 793 C C . LYS A 1 101 ? -7.540 -1.612 33.457 1.00 91.38 101 LYS A C 1
ATOM 795 O O . LYS A 1 101 ? -8.105 -1.441 32.380 1.00 91.38 101 LYS A O 1
ATOM 800 N N . GLU A 1 102 ? -8.203 -1.646 34.606 1.00 90.88 102 GLU A N 1
ATOM 801 C CA . GLU A 1 102 ? -9.643 -1.448 34.751 1.00 90.88 102 GLU A CA 1
ATOM 802 C C . GLU A 1 102 ? -10.057 -0.024 34.360 1.00 90.88 102 GLU A C 1
ATOM 804 O O . GLU A 1 102 ? -10.977 0.140 33.563 1.00 90.88 102 GLU A O 1
ATOM 809 N N . THR A 1 103 ? -9.332 0.999 34.826 1.00 89.25 103 THR A N 1
ATOM 810 C CA . THR A 1 103 ? -9.570 2.403 34.445 1.00 89.25 103 THR A CA 1
ATOM 811 C C . THR A 1 103 ? -9.392 2.617 32.942 1.00 89.25 103 THR A C 1
ATOM 813 O O . THR A 1 103 ? -10.190 3.323 32.332 1.00 89.25 103 THR A O 1
ATOM 816 N N . ILE A 1 104 ? -8.396 1.978 32.317 1.00 90.12 104 ILE A N 1
ATOM 817 C CA . ILE A 1 104 ? -8.214 2.001 30.855 1.00 90.12 104 ILE A CA 1
ATOM 818 C C . ILE A 1 104 ? -9.460 1.435 30.155 1.00 90.12 104 ILE A C 1
ATOM 820 O O . ILE A 1 104 ? -9.981 2.051 29.226 1.00 90.12 104 ILE A O 1
ATOM 824 N N . LEU A 1 105 ? -9.976 0.289 30.612 1.00 90.38 105 LEU A N 1
ATOM 825 C CA . LEU A 1 105 ? -11.190 -0.318 30.052 1.00 90.38 105 LEU A CA 1
ATOM 826 C C . LEU A 1 105 ? -12.447 0.535 30.279 1.00 90.38 105 LEU A C 1
ATOM 828 O O . LEU A 1 105 ? -13.344 0.526 29.437 1.00 90.38 105 LEU A O 1
ATOM 832 N N . GLU A 1 106 ? -12.536 1.260 31.393 1.00 88.31 106 GLU A N 1
ATOM 833 C CA . GLU A 1 106 ? -13.625 2.204 31.670 1.00 88.31 106 GLU A CA 1
ATOM 834 C C . GLU A 1 106 ? -13.556 3.436 30.760 1.00 88.31 106 GLU A C 1
ATOM 836 O O . GLU A 1 106 ? -14.568 3.800 30.161 1.00 88.31 106 GLU A O 1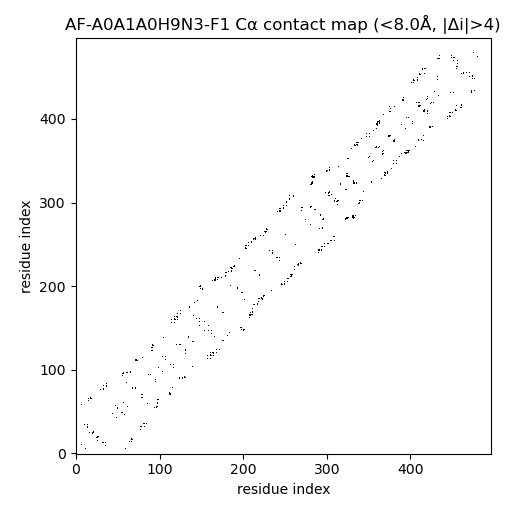
ATOM 841 N N . CYS A 1 107 ? -12.369 4.020 30.573 1.00 87.88 107 CYS A N 1
ATOM 842 C CA . CYS A 1 107 ? -12.170 5.173 29.687 1.00 87.88 107 CYS A CA 1
ATOM 843 C C . CYS A 1 107 ? -12.488 4.836 28.220 1.00 87.88 107 CYS A C 1
ATOM 845 O O . CYS A 1 107 ? -12.985 5.665 27.468 1.00 87.88 107 CYS A O 1
ATOM 847 N N . LEU A 1 108 ? -12.281 3.586 27.798 1.00 88.38 108 LEU A N 1
ATOM 848 C CA . LEU A 1 108 ? -12.648 3.142 26.448 1.00 88.38 108 LEU A CA 1
ATOM 849 C C . LEU A 1 108 ? -14.163 3.082 26.208 1.00 88.38 108 LEU A C 1
ATOM 851 O O . LEU A 1 108 ? -14.578 3.003 25.053 1.00 88.38 108 LEU A O 1
ATOM 855 N N . LYS A 1 109 ? -14.985 3.124 27.264 1.00 84.00 109 LYS A N 1
ATOM 856 C CA . LYS A 1 109 ? -16.454 3.137 27.168 1.00 84.00 109 LYS A CA 1
ATOM 857 C C . LYS A 1 109 ? -17.042 4.547 27.162 1.00 84.00 109 LYS A C 1
ATOM 859 O O . LYS A 1 109 ? -18.181 4.706 26.726 1.00 84.00 109 LYS A O 1
ATOM 864 N N . ASP A 1 110 ? -16.303 5.543 27.645 1.00 82.12 110 ASP A N 1
ATOM 865 C CA . ASP A 1 110 ? -16.739 6.939 27.673 1.00 82.12 110 ASP A CA 1
ATOM 866 C C . ASP A 1 110 ? -16.277 7.655 26.391 1.00 82.12 110 ASP A C 1
ATOM 868 O O . ASP A 1 110 ? -15.070 7.825 26.202 1.00 82.12 110 ASP A O 1
ATOM 872 N N . PRO A 1 111 ? -17.198 8.126 25.525 1.00 78.19 111 PRO A N 1
ATOM 873 C CA . PRO A 1 111 ? -16.854 8.826 24.285 1.00 78.19 111 PRO A CA 1
ATOM 874 C C . PRO A 1 111 ? -15.830 9.953 24.467 1.00 78.19 111 PRO A C 1
ATOM 876 O O . PRO A 1 111 ? -14.991 10.172 23.596 1.00 78.19 111 PRO A O 1
ATOM 879 N N . LYS A 1 112 ? -15.851 10.630 25.620 1.00 77.12 112 LYS A N 1
ATOM 880 C CA . LYS A 1 112 ? -14.984 11.776 25.916 1.00 77.12 112 LYS A CA 1
ATOM 881 C C . LYS A 1 112 ? -13.533 11.392 26.202 1.00 77.12 112 LYS A C 1
ATOM 883 O O . LYS A 1 112 ? -12.637 12.210 26.029 1.00 77.12 112 LYS A O 1
ATOM 888 N N . THR A 1 113 ? -13.285 10.163 26.652 1.00 80.81 113 THR A N 1
ATOM 889 C CA . THR A 1 113 ? -11.935 9.665 26.987 1.00 80.81 113 THR A CA 1
ATOM 890 C C . THR A 1 113 ? -11.477 8.533 26.069 1.00 80.81 113 THR A C 1
ATOM 892 O O . THR A 1 113 ? -10.293 8.173 26.059 1.00 80.81 113 THR A O 1
ATOM 895 N N . GLN A 1 114 ? -12.378 8.011 25.234 1.00 85.38 114 GLN A N 1
ATOM 896 C CA . GLN A 1 114 ? -12.129 6.903 24.323 1.00 85.38 114 GLN A CA 1
ATOM 897 C C . GLN A 1 114 ? -11.035 7.227 23.298 1.00 85.38 114 GLN A C 1
ATOM 899 O O . GLN A 1 114 ? -10.081 6.459 23.178 1.00 85.38 114 GLN A O 1
ATOM 904 N N . ALA A 1 115 ? -11.119 8.369 22.602 1.00 81.00 115 ALA A N 1
ATOM 905 C CA . ALA A 1 115 ? -10.129 8.770 21.591 1.00 81.00 115 ALA A CA 1
ATOM 906 C C . ALA A 1 115 ? -8.703 8.818 22.167 1.00 81.00 115 ALA A C 1
ATOM 908 O O . ALA A 1 115 ? -7.762 8.263 21.598 1.00 81.00 115 ALA A O 1
ATOM 909 N N . PHE A 1 116 ? -8.567 9.437 23.339 1.00 81.69 116 PHE A N 1
ATOM 910 C CA . PHE A 1 116 ? -7.316 9.523 24.084 1.00 81.69 116 PHE A CA 1
ATOM 911 C C . PHE A 1 116 ? -6.776 8.136 24.454 1.00 81.69 116 PHE A C 1
ATOM 913 O O . PHE A 1 116 ? -5.613 7.824 24.190 1.00 81.69 116 PHE A O 1
ATOM 920 N N . THR A 1 117 ? -7.628 7.286 25.027 1.00 87.69 117 THR A N 1
ATOM 921 C CA . THR A 1 117 ? -7.211 5.969 25.519 1.00 87.69 117 THR A CA 1
ATOM 922 C C . THR A 1 117 ? -6.776 5.059 24.370 1.00 87.69 117 THR A C 1
ATOM 924 O O . THR A 1 117 ? -5.755 4.376 24.469 1.00 87.69 117 THR A O 1
ATOM 927 N N . LEU A 1 118 ? -7.483 5.105 23.235 1.00 88.31 118 LEU A N 1
ATOM 928 C CA . LEU A 1 118 ? -7.064 4.427 22.006 1.00 88.31 118 LEU A CA 1
ATOM 929 C C . LEU A 1 118 ? -5.717 4.960 21.498 1.00 88.31 118 LEU A C 1
ATOM 931 O O . LEU A 1 118 ? -4.864 4.175 21.083 1.00 88.31 118 LEU A O 1
ATOM 935 N N . GLY A 1 119 ? -5.498 6.276 21.580 1.00 82.94 119 GLY A N 1
ATOM 936 C CA . GLY A 1 119 ? -4.232 6.920 21.234 1.00 82.94 119 GLY A CA 1
ATOM 937 C C . GLY A 1 119 ? -3.045 6.396 22.050 1.00 82.94 119 GLY A C 1
ATOM 938 O O . GLY A 1 119 ? -1.998 6.103 21.466 1.00 82.94 119 GLY A O 1
ATOM 939 N N . ILE A 1 120 ? -3.214 6.210 23.365 1.00 83.69 120 ILE A N 1
ATOM 940 C CA . ILE A 1 120 ? -2.192 5.596 24.233 1.00 83.69 120 ILE A CA 1
ATOM 941 C C . ILE A 1 120 ? -1.871 4.179 23.765 1.00 83.69 120 ILE A C 1
ATOM 943 O O . ILE A 1 120 ? -0.699 3.851 23.562 1.00 83.69 120 ILE A O 1
ATOM 947 N N . LEU A 1 121 ? -2.896 3.339 23.592 1.00 89.44 121 LEU A N 1
ATOM 948 C CA . LEU A 1 121 ? -2.708 1.935 23.223 1.00 89.44 121 LEU A CA 1
ATOM 949 C C . LEU A 1 121 ? -1.993 1.815 21.873 1.00 89.44 121 LEU A C 1
ATOM 951 O O . LEU A 1 121 ? -0.973 1.132 21.783 1.00 89.44 121 LEU A O 1
ATOM 955 N N . LYS A 1 122 ? -2.462 2.551 20.859 1.00 86.88 122 LYS A N 1
ATOM 956 C CA . LYS A 1 122 ? -1.888 2.573 19.506 1.00 86.88 122 LYS A CA 1
ATOM 957 C C . LYS A 1 122 ? -0.398 2.926 19.525 1.00 86.88 122 LYS A C 1
ATOM 959 O O . LYS A 1 122 ? 0.451 2.161 19.080 1.00 86.88 122 LYS A O 1
ATOM 964 N N . ARG A 1 123 ? -0.032 4.062 20.126 1.00 82.81 123 ARG A N 1
ATOM 965 C CA . ARG A 1 123 ? 1.361 4.562 20.122 1.00 82.81 123 ARG A CA 1
ATOM 966 C C . ARG A 1 123 ? 2.354 3.615 20.794 1.00 82.81 123 ARG A C 1
ATOM 968 O O . ARG A 1 123 ? 3.554 3.683 20.510 1.00 82.81 123 ARG A O 1
ATOM 975 N N . ARG A 1 124 ? 1.870 2.762 21.697 1.00 86.00 124 ARG A N 1
ATOM 976 C CA . ARG A 1 124 ? 2.676 1.793 22.441 1.00 86.00 124 ARG A CA 1
ATOM 977 C C . ARG A 1 124 ? 2.706 0.415 21.814 1.00 86.00 124 ARG A C 1
ATOM 979 O O . ARG A 1 124 ? 3.692 -0.288 22.002 1.00 86.00 124 ARG A O 1
ATOM 986 N N . LEU A 1 125 ? 1.701 0.057 21.026 1.00 85.88 125 LEU A N 1
ATOM 987 C CA . LEU A 1 125 ? 1.566 -1.271 20.443 1.00 85.88 125 LEU A CA 1
ATOM 988 C C . LEU A 1 125 ? 2.782 -1.693 19.605 1.00 85.88 125 LEU A C 1
ATOM 990 O O . LEU A 1 125 ? 3.219 -2.835 19.682 1.00 85.88 125 LEU A O 1
ATOM 994 N N . SER A 1 126 ? 3.385 -0.753 18.871 1.00 77.81 126 SER A N 1
ATOM 995 C CA . S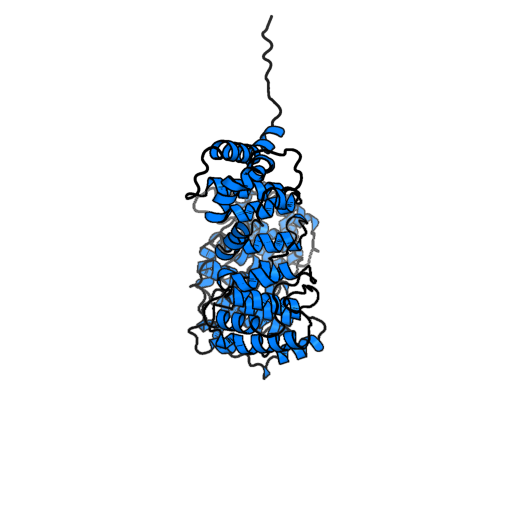ER A 1 126 ? 4.593 -1.007 18.069 1.00 77.81 126 SER A CA 1
ATOM 996 C C . SER A 1 126 ? 5.895 -1.125 18.874 1.00 77.81 126 SER A C 1
ATOM 998 O O . SER A 1 126 ? 6.916 -1.533 18.321 1.00 77.81 126 SER A O 1
ATOM 1000 N N . LYS A 1 127 ? 5.896 -0.737 20.155 1.00 80.81 127 LYS A N 1
ATOM 1001 C CA . LYS A 1 127 ? 7.109 -0.606 20.983 1.00 80.81 127 LYS A CA 1
ATOM 1002 C C . LYS A 1 127 ? 7.085 -1.449 22.256 1.00 80.81 127 LYS A C 1
ATOM 1004 O O . LYS A 1 127 ? 8.131 -1.588 22.882 1.00 80.81 127 LYS A O 1
ATOM 1009 N N . ASP A 1 128 ? 5.925 -1.970 22.648 1.00 85.56 128 ASP A N 1
ATOM 1010 C CA . ASP A 1 128 ? 5.720 -2.576 23.959 1.00 85.56 128 ASP A CA 1
ATOM 1011 C C . ASP A 1 128 ? 4.835 -3.834 23.902 1.00 85.56 128 ASP A C 1
ATOM 1013 O O . ASP A 1 128 ? 3.616 -3.773 23.719 1.00 85.56 128 ASP A O 1
ATOM 1017 N N . GLU A 1 129 ? 5.455 -4.996 24.128 1.00 87.88 129 GLU A N 1
ATOM 1018 C CA . GLU A 1 129 ? 4.772 -6.294 24.171 1.00 87.88 129 GLU A CA 1
ATOM 1019 C C . GLU A 1 129 ? 3.729 -6.401 25.297 1.00 87.88 129 GLU A C 1
ATOM 1021 O O . GLU A 1 129 ? 2.820 -7.233 25.225 1.00 87.88 129 GLU A O 1
ATOM 1026 N N . ALA A 1 130 ? 3.821 -5.594 26.358 1.00 89.94 130 ALA A N 1
ATOM 1027 C CA . ALA A 1 130 ? 2.833 -5.605 27.431 1.00 89.94 130 ALA A CA 1
ATOM 1028 C C . ALA A 1 130 ? 1.464 -5.091 26.969 1.00 89.94 130 ALA A C 1
ATOM 1030 O O . ALA A 1 130 ? 0.446 -5.629 27.408 1.00 89.94 130 ALA A O 1
ATOM 1031 N N . VAL A 1 131 ? 1.423 -4.137 26.031 1.00 91.12 131 VAL A N 1
ATOM 1032 C CA . VAL A 1 131 ? 0.165 -3.694 25.401 1.00 91.12 131 VAL A CA 1
ATOM 1033 C C . VAL A 1 131 ? -0.464 -4.847 24.641 1.00 91.12 131 VAL A C 1
ATOM 1035 O O . VAL A 1 131 ? -1.651 -5.119 24.795 1.00 91.12 131 VAL A O 1
ATOM 1038 N N . LEU A 1 132 ? 0.341 -5.567 23.856 1.00 89.69 132 LEU A N 1
ATOM 1039 C CA . LEU A 1 132 ? -0.138 -6.708 23.089 1.00 89.69 132 LEU A CA 1
ATOM 1040 C C . LEU A 1 132 ? -0.685 -7.800 24.014 1.00 89.69 132 LEU A C 1
ATOM 1042 O O . LEU A 1 132 ? -1.748 -8.351 23.740 1.00 89.69 132 LEU A O 1
ATOM 1046 N N . ARG A 1 133 ? -0.014 -8.081 25.141 1.00 90.25 133 ARG A N 1
ATOM 1047 C CA . ARG A 1 133 ? -0.509 -9.020 26.166 1.00 90.25 133 ARG A CA 1
ATOM 1048 C C . ARG A 1 133 ? -1.812 -8.548 26.806 1.00 90.25 133 ARG A C 1
ATOM 1050 O O . ARG A 1 133 ? -2.695 -9.371 27.026 1.00 90.25 133 ARG A O 1
ATOM 1057 N N . PHE A 1 134 ? -1.953 -7.253 27.079 1.00 92.38 134 PHE A N 1
ATOM 1058 C CA . PHE A 1 134 ? -3.194 -6.674 27.596 1.00 92.38 134 PHE A CA 1
ATOM 1059 C C . PHE A 1 134 ? -4.346 -6.791 26.593 1.00 92.38 134 PHE A C 1
ATOM 1061 O O . PHE A 1 134 ? -5.419 -7.269 26.953 1.00 92.38 134 PHE A O 1
ATOM 1068 N N . ILE A 1 135 ? -4.109 -6.447 25.326 1.00 91.06 135 ILE A N 1
ATOM 1069 C CA . ILE A 1 135 ? -5.096 -6.605 24.252 1.00 91.06 135 ILE A CA 1
ATOM 1070 C C . ILE A 1 135 ? -5.468 -8.083 24.081 1.00 91.06 135 ILE A C 1
ATOM 1072 O O . ILE A 1 135 ? -6.644 -8.412 24.044 1.00 91.06 135 ILE A O 1
ATOM 1076 N N . SER A 1 136 ? -4.485 -8.986 24.054 1.00 86.56 136 SER A N 1
ATOM 1077 C CA . SER A 1 136 ? -4.718 -10.433 23.905 1.00 86.56 136 SER A CA 1
ATOM 1078 C C . SER A 1 136 ? -5.469 -11.042 25.092 1.00 86.56 136 SER A C 1
ATOM 1080 O O . SER A 1 136 ? -6.201 -12.015 24.935 1.00 86.56 136 SER A O 1
ATOM 1082 N N . GLY A 1 137 ? -5.256 -10.498 26.293 1.00 87.25 137 GLY A N 1
ATOM 1083 C CA . GLY A 1 137 ? -5.900 -10.938 27.528 1.00 87.25 137 GLY A CA 1
ATOM 1084 C C . GLY A 1 137 ? -7.299 -10.360 27.748 1.00 87.25 137 GLY A C 1
ATOM 1085 O O . GLY A 1 137 ? -7.917 -10.672 28.764 1.00 87.25 137 GLY A O 1
ATOM 1086 N N . THR A 1 138 ? -7.795 -9.517 26.839 1.00 88.25 138 THR A N 1
ATOM 1087 C CA . THR A 1 138 ? -9.098 -8.851 26.947 1.00 88.25 138 THR A CA 1
ATOM 1088 C C . THR A 1 138 ? -9.920 -9.043 25.672 1.00 88.25 138 THR A C 1
ATOM 1090 O O . THR A 1 138 ? -9.390 -9.306 24.598 1.00 88.25 138 THR A O 1
ATOM 1093 N N . ASP A 1 139 ? -11.239 -8.867 25.766 1.00 88.19 139 ASP A N 1
ATOM 1094 C CA . ASP A 1 139 ? -12.120 -8.818 24.588 1.00 88.19 139 ASP A CA 1
ATOM 1095 C C . ASP A 1 139 ? -12.218 -7.405 23.988 1.00 88.19 139 ASP A C 1
ATOM 1097 O O . ASP A 1 139 ? -13.172 -7.077 23.284 1.00 88.19 139 ASP A O 1
ATOM 1101 N N . LEU A 1 140 ? -11.220 -6.557 24.263 1.00 90.44 140 LEU A N 1
ATOM 1102 C CA . LEU A 1 140 ? -11.261 -5.131 23.964 1.00 90.44 140 LEU A CA 1
ATOM 1103 C C . LEU A 1 140 ? -11.512 -4.853 22.480 1.00 90.44 140 LEU A C 1
ATOM 1105 O O . LEU A 1 140 ? -12.406 -4.087 22.139 1.00 90.44 140 LEU A O 1
ATOM 1109 N N . ILE A 1 141 ? -10.723 -5.474 21.602 1.00 91.94 141 ILE A N 1
ATOM 1110 C CA . ILE A 1 141 ? -10.799 -5.223 20.159 1.00 91.94 141 ILE A CA 1
ATOM 1111 C C . ILE A 1 141 ? -12.161 -5.629 19.593 1.00 91.94 141 ILE A C 1
ATOM 1113 O O . ILE A 1 141 ? -12.729 -4.902 18.782 1.00 91.94 141 ILE A O 1
ATOM 1117 N N . TYR A 1 142 ? -12.699 -6.761 20.044 1.00 91.69 142 TYR A N 1
ATOM 1118 C CA . TYR A 1 142 ? -13.997 -7.247 19.586 1.00 91.69 142 TYR A CA 1
ATOM 1119 C C . TYR A 1 142 ? -15.121 -6.322 20.059 1.00 91.69 142 TYR A C 1
ATOM 1121 O O . TYR A 1 142 ? -15.935 -5.904 19.243 1.00 91.69 142 TYR A O 1
ATOM 1129 N N . GLY A 1 143 ? -15.098 -5.909 21.332 1.00 89.88 143 GLY A N 1
ATOM 1130 C CA . GLY A 1 143 ? -16.067 -4.953 21.870 1.00 89.88 143 GLY A CA 1
ATOM 1131 C C . GLY A 1 143 ? -16.013 -3.589 21.176 1.00 89.88 143 GLY A C 1
ATOM 1132 O O . GLY A 1 143 ? -17.055 -3.025 20.866 1.00 89.88 143 GLY A O 1
ATOM 1133 N N . LEU A 1 144 ? -14.815 -3.079 20.866 1.00 90.38 144 LEU A N 1
ATOM 1134 C CA . LEU A 1 144 ? -14.654 -1.831 20.109 1.00 90.38 144 LEU A CA 1
ATOM 1135 C C . LEU A 1 144 ? -15.191 -1.946 18.678 1.00 90.38 144 LEU A C 1
ATOM 1137 O O . LEU A 1 144 ? -15.815 -1.008 18.189 1.00 90.38 144 LEU A O 1
ATOM 1141 N N . ALA A 1 145 ? -14.953 -3.075 18.007 1.00 91.25 145 ALA A N 1
ATOM 1142 C CA . ALA A 1 145 ? -15.435 -3.304 16.650 1.00 91.25 145 ALA A CA 1
ATOM 1143 C C . ALA A 1 145 ? -16.969 -3.448 16.600 1.00 91.25 145 ALA A C 1
ATOM 1145 O O . ALA A 1 145 ? -17.606 -2.872 15.717 1.00 91.25 145 ALA A O 1
ATOM 1146 N N . GLU A 1 146 ? -17.569 -4.154 17.562 1.00 89.06 146 GLU A N 1
ATOM 1147 C CA . GLU A 1 146 ? -19.028 -4.252 17.709 1.00 89.06 146 GLU A CA 1
ATOM 1148 C C . GLU A 1 146 ? -19.655 -2.880 17.995 1.00 89.06 146 GLU A C 1
ATOM 1150 O O . GLU A 1 146 ? -20.576 -2.457 17.291 1.00 89.06 146 GLU A O 1
ATOM 1155 N N . ASP A 1 147 ? -19.114 -2.142 18.968 1.00 85.94 147 ASP A N 1
ATOM 1156 C CA . ASP A 1 147 ? -19.577 -0.794 19.310 1.00 85.94 147 ASP A CA 1
ATOM 1157 C C . ASP A 1 147 ? -19.480 0.163 18.117 1.00 85.94 147 ASP A C 1
ATOM 1159 O O . ASP A 1 147 ? -20.393 0.958 17.881 1.00 85.94 147 ASP A O 1
ATOM 1163 N N . PHE A 1 148 ? -18.385 0.088 17.356 1.00 87.19 148 PHE A N 1
ATOM 1164 C CA . PHE A 1 148 ? -18.154 0.931 16.187 1.00 87.19 148 PHE A CA 1
ATOM 1165 C C . PHE A 1 148 ? -19.231 0.728 15.118 1.00 87.19 148 PHE A C 1
ATOM 1167 O O . PHE A 1 148 ? -19.763 1.708 14.586 1.00 87.19 148 PHE A O 1
ATOM 1174 N N . ILE A 1 149 ? -19.597 -0.526 14.847 1.00 84.69 149 ILE A N 1
ATOM 1175 C CA . ILE A 1 149 ? -20.655 -0.870 13.894 1.00 84.69 149 ILE A CA 1
ATOM 1176 C C . ILE A 1 149 ? -22.019 -0.347 14.358 1.00 84.69 149 ILE A C 1
ATOM 1178 O O . ILE A 1 149 ? -22.740 0.249 13.561 1.00 84.69 149 ILE A O 1
ATOM 1182 N N . VAL A 1 150 ? -22.359 -0.510 15.639 1.00 80.94 150 VAL A N 1
ATOM 1183 C CA . VAL A 1 150 ? -23.713 -0.235 16.155 1.00 80.94 150 VAL A CA 1
ATOM 1184 C C . VAL A 1 150 ? -23.974 1.252 16.454 1.00 80.94 150 VAL A C 1
ATOM 1186 O O . VAL A 1 150 ? -25.114 1.699 16.362 1.00 80.94 150 VAL A O 1
ATOM 1189 N N . LYS A 1 151 ? -22.961 2.045 16.832 1.00 78.31 151 LYS A N 1
ATOM 1190 C CA . LYS A 1 151 ? -23.164 3.428 17.322 1.00 78.31 151 LYS A CA 1
ATOM 1191 C C . LYS A 1 151 ? -23.180 4.484 16.214 1.00 78.31 151 LYS A C 1
ATOM 1193 O O . LYS A 1 151 ? -22.115 4.922 15.776 1.00 78.31 151 LYS A O 1
ATOM 1198 N N . ASP A 1 152 ? -24.356 4.972 15.831 1.00 67.75 152 ASP A N 1
ATOM 1199 C CA . ASP A 1 152 ? -24.545 5.996 14.781 1.00 67.75 152 ASP A CA 1
ATOM 1200 C C . ASP A 1 152 ? -23.847 7.351 15.022 1.00 67.75 152 ASP A C 1
ATOM 1202 O O . ASP A 1 152 ? -23.583 8.054 14.060 1.00 67.75 152 ASP A O 1
ATOM 1206 N N . ASP A 1 153 ? -23.456 7.698 16.251 1.00 66.19 153 ASP A N 1
ATOM 1207 C CA . ASP A 1 153 ? -22.835 9.002 16.568 1.00 66.19 153 ASP A CA 1
ATOM 1208 C C . ASP A 1 153 ? -21.322 8.909 16.850 1.00 66.19 153 ASP A C 1
ATOM 1210 O O . ASP A 1 153 ? -20.746 9.747 17.544 1.00 66.19 153 ASP A O 1
ATOM 1214 N N . THR A 1 154 ? -20.649 7.860 16.364 1.00 65.56 154 THR A N 1
ATOM 1215 C CA . THR A 1 154 ? -19.205 7.715 16.614 1.00 65.56 154 THR A CA 1
ATOM 1216 C C . THR A 1 154 ? -18.429 8.795 15.860 1.00 65.56 154 THR A C 1
ATOM 1218 O O . THR A 1 154 ? -18.453 8.832 14.629 1.00 65.56 154 THR A O 1
ATOM 1221 N N . GLU A 1 155 ? -17.706 9.654 16.584 1.00 69.94 155 GLU A N 1
ATOM 1222 C CA . GLU A 1 155 ? -16.853 10.676 15.974 1.00 69.94 155 GLU A CA 1
ATOM 1223 C C . GLU A 1 155 ? -15.839 10.050 14.997 1.00 69.94 155 GLU A C 1
ATOM 1225 O O . GLU A 1 155 ? -15.241 8.997 15.253 1.00 69.94 155 GLU A O 1
ATOM 1230 N N . PHE A 1 156 ? -15.601 10.716 13.864 1.00 68.44 156 PHE A N 1
ATOM 1231 C CA . PHE A 1 156 ? -14.698 10.214 12.821 1.00 68.44 156 PHE A CA 1
ATOM 1232 C C . PHE A 1 156 ? -13.272 9.954 13.343 1.00 68.44 156 PHE A C 1
ATOM 1234 O O . PHE A 1 156 ? -12.644 8.961 12.977 1.00 68.44 156 PHE A O 1
ATOM 1241 N N . ALA A 1 157 ? -12.775 10.800 14.253 1.00 69.06 157 ALA A N 1
ATOM 1242 C CA . ALA A 1 157 ? -11.459 10.622 14.867 1.00 69.06 157 ALA A CA 1
ATOM 1243 C C . ALA A 1 157 ? -11.364 9.302 15.655 1.00 69.06 157 ALA A C 1
ATOM 1245 O O . ALA A 1 157 ? -10.405 8.550 15.487 1.00 69.06 157 ALA A O 1
ATOM 1246 N N . VAL A 1 158 ? -12.385 8.982 16.458 1.00 80.50 158 VAL A N 1
ATOM 1247 C CA . VAL A 1 158 ? -12.475 7.717 17.208 1.00 80.50 158 VAL A CA 1
ATOM 1248 C C . VAL A 1 158 ? -12.505 6.524 16.253 1.00 80.50 158 VAL A C 1
ATOM 1250 O O . VAL A 1 158 ? -11.794 5.544 16.462 1.00 80.50 158 VAL A O 1
ATOM 1253 N N . SER A 1 159 ? -13.271 6.641 15.169 1.00 83.00 159 SER A N 1
ATOM 1254 C CA . SER A 1 159 ? -13.399 5.612 14.130 1.00 83.00 159 SER A CA 1
ATOM 1255 C C . SER A 1 159 ? -12.043 5.234 13.522 1.00 83.00 159 SER A C 1
ATOM 1257 O O . SER A 1 159 ? -11.713 4.051 13.413 1.00 83.00 159 SER A O 1
ATOM 1259 N N . SER A 1 160 ? -11.224 6.241 13.191 1.00 83.38 160 SER A N 1
ATOM 1260 C CA . SER A 1 160 ? -9.858 6.035 12.692 1.00 83.38 160 SER A CA 1
ATOM 1261 C C . SER A 1 160 ? -8.978 5.341 13.730 1.00 83.38 160 SER A C 1
ATOM 1263 O O . SER A 1 160 ? -8.279 4.391 13.391 1.00 83.38 160 SER A O 1
ATOM 1265 N N . TYR A 1 161 ? -9.033 5.761 14.999 1.00 87.00 161 TYR A N 1
ATOM 1266 C CA . TYR A 1 161 ? -8.232 5.143 16.058 1.00 87.00 161 TYR A CA 1
ATOM 1267 C C . TYR A 1 161 ? -8.579 3.668 16.289 1.00 87.00 161 TYR A C 1
ATOM 1269 O O . TYR A 1 161 ? -7.670 2.871 16.520 1.00 87.00 161 TYR A O 1
ATOM 1277 N N . ILE A 1 162 ? -9.860 3.290 16.213 1.00 90.88 162 ILE A N 1
ATOM 1278 C CA . ILE A 1 162 ? -10.290 1.888 16.339 1.00 90.88 162 ILE A CA 1
ATOM 1279 C C . ILE A 1 162 ? -9.714 1.054 15.189 1.00 90.88 162 ILE A C 1
ATOM 1281 O O . ILE A 1 162 ? -9.081 0.027 15.440 1.00 90.88 162 ILE A O 1
ATOM 1285 N N . CYS A 1 163 ? -9.888 1.505 13.943 1.00 90.94 163 CYS A N 1
ATOM 1286 C CA . CYS A 1 163 ? -9.390 0.792 12.763 1.00 90.94 163 CYS A CA 1
ATOM 1287 C C . CYS A 1 163 ? -7.862 0.656 12.789 1.00 90.94 163 CYS A C 1
ATOM 1289 O O . CYS A 1 163 ? -7.334 -0.435 12.569 1.00 90.94 163 CYS A O 1
ATOM 1291 N N . ASP A 1 164 ? -7.157 1.730 13.143 1.00 90.06 164 ASP A N 1
ATOM 1292 C CA . ASP A 1 164 ? -5.702 1.725 13.268 1.00 90.06 164 ASP A CA 1
ATOM 1293 C C . ASP A 1 164 ? -5.228 0.756 14.356 1.00 90.06 164 ASP A C 1
ATOM 1295 O O . ASP A 1 164 ? -4.277 0.010 14.140 1.00 90.06 164 ASP A O 1
ATOM 1299 N N . LEU A 1 165 ? -5.892 0.726 15.516 1.00 91.50 165 LEU A N 1
ATOM 1300 C CA . LEU A 1 165 ? -5.532 -0.180 16.607 1.00 91.50 165 LEU A CA 1
ATOM 1301 C C . LEU A 1 165 ? -5.717 -1.649 16.199 1.00 91.50 165 LEU A C 1
ATOM 1303 O O . LEU A 1 165 ? -4.854 -2.481 16.488 1.00 91.50 165 LEU A O 1
ATOM 1307 N N . ILE A 1 166 ? -6.810 -1.975 15.502 1.00 92.94 166 ILE A N 1
ATOM 1308 C CA . ILE A 1 166 ? -7.057 -3.314 14.941 1.00 92.94 166 ILE A CA 1
ATOM 1309 C C . ILE A 1 166 ? -5.952 -3.679 13.948 1.00 92.94 166 ILE A C 1
ATOM 1311 O O . ILE A 1 166 ? -5.334 -4.745 14.053 1.00 92.94 166 ILE A O 1
ATOM 1315 N N . GLN A 1 167 ? -5.675 -2.783 13.002 1.00 91.00 167 GLN A N 1
ATOM 1316 C CA . GLN A 1 167 ? -4.672 -3.000 11.973 1.00 91.00 167 GLN A CA 1
ATOM 1317 C C . GLN A 1 167 ? -3.284 -3.187 12.594 1.00 91.00 167 GLN A C 1
ATOM 1319 O O . GLN A 1 167 ? -2.602 -4.160 12.282 1.00 91.00 167 GLN A O 1
ATOM 1324 N N . GLU A 1 168 ? -2.856 -2.319 13.505 1.00 89.75 168 GLU A N 1
ATOM 1325 C CA . GLU A 1 168 ? -1.561 -2.440 14.176 1.00 89.75 168 GLU A CA 1
ATOM 1326 C C . GLU A 1 168 ? -1.472 -3.712 15.031 1.00 89.75 168 GLU A C 1
ATOM 1328 O O . GLU A 1 168 ? -0.422 -4.353 15.051 1.00 89.75 168 GLU A O 1
ATOM 1333 N N . THR A 1 169 ? -2.571 -4.144 15.662 1.00 90.69 169 THR A N 1
ATOM 1334 C CA . THR A 1 169 ? -2.600 -5.389 16.455 1.00 90.69 169 THR A CA 1
ATOM 1335 C C . THR A 1 169 ? -2.349 -6.597 15.563 1.00 90.69 169 THR A C 1
ATOM 1337 O O . THR A 1 169 ? -1.511 -7.441 15.883 1.00 90.69 169 THR A O 1
ATOM 1340 N N . THR A 1 170 ? -3.018 -6.663 14.410 1.00 87.44 170 THR A N 1
ATOM 1341 C CA . THR A 1 170 ? -2.826 -7.765 13.454 1.00 87.44 170 THR A CA 1
ATOM 1342 C C . THR A 1 170 ? -1.449 -7.743 12.790 1.00 87.44 170 THR A C 1
ATOM 1344 O O . THR A 1 170 ? -0.900 -8.809 12.516 1.00 87.44 170 THR A O 1
ATOM 1347 N N . HIS A 1 171 ? -0.863 -6.561 12.560 1.00 86.06 171 HIS A N 1
ATOM 1348 C CA . HIS A 1 171 ? 0.510 -6.433 12.057 1.00 86.06 171 HIS A CA 1
ATOM 1349 C C . HIS A 1 171 ? 1.549 -6.847 13.101 1.00 86.06 171 HIS A C 1
ATOM 1351 O O . HIS A 1 171 ? 2.536 -7.490 12.747 1.00 86.06 171 HIS A O 1
ATOM 1357 N N . ALA A 1 172 ? 1.337 -6.494 14.372 1.00 85.12 172 ALA A N 1
ATOM 1358 C CA . ALA A 1 172 ? 2.222 -6.878 15.465 1.00 85.12 172 ALA A CA 1
ATOM 1359 C C . ALA A 1 172 ? 2.175 -8.392 15.710 1.00 85.12 172 ALA A C 1
ATOM 1361 O O . ALA A 1 172 ? 3.218 -9.029 15.854 1.00 85.12 172 ALA A O 1
ATOM 1362 N N . ASN A 1 173 ? 0.975 -8.980 15.737 1.00 83.06 173 ASN A N 1
ATOM 1363 C CA . ASN A 1 173 ? 0.792 -10.421 15.849 1.00 83.06 173 ASN A CA 1
ATOM 1364 C C . ASN A 1 173 ? -0.588 -10.860 15.329 1.00 83.06 173 ASN A C 1
ATOM 1366 O O . ASN A 1 173 ? -1.606 -10.733 16.009 1.00 83.06 173 ASN A O 1
ATOM 1370 N N . SER A 1 174 ? -0.603 -11.471 14.146 1.00 78.75 174 SER A N 1
ATOM 1371 C CA . SER A 1 174 ? -1.819 -11.953 13.476 1.00 78.75 174 SER A CA 1
ATOM 1372 C C . SER A 1 174 ? -2.576 -13.041 14.243 1.00 78.75 174 SER A C 1
ATOM 1374 O O . SER A 1 174 ? -3.768 -13.215 14.013 1.00 78.75 174 SER A O 1
ATOM 1376 N N . SER A 1 175 ? -1.930 -13.743 15.181 1.00 82.06 175 SER A N 1
ATOM 1377 C CA . SER A 1 175 ? -2.575 -14.788 15.993 1.00 82.06 175 SER A CA 1
ATOM 1378 C C . SER A 1 175 ? -3.368 -14.257 17.192 1.00 82.06 175 SER A C 1
ATOM 1380 O O . SER A 1 175 ? -4.095 -15.019 17.825 1.00 82.06 175 SER A O 1
ATOM 1382 N N . VAL A 1 176 ? -3.244 -12.963 17.512 1.00 85.00 176 VAL A N 1
ATOM 1383 C CA . VAL A 1 176 ? -3.927 -12.345 18.664 1.00 85.00 176 VAL A CA 1
ATOM 1384 C C . VAL A 1 176 ? -5.429 -12.226 18.435 1.00 85.00 176 VAL A C 1
ATOM 1386 O O . VAL A 1 176 ? -6.214 -12.355 19.377 1.00 85.00 176 VAL A O 1
ATOM 1389 N N . LEU A 1 177 ? -5.839 -11.999 17.188 1.00 90.00 177 LEU A N 1
ATOM 1390 C CA . LEU A 1 177 ? -7.241 -11.848 16.831 1.00 90.00 177 LEU A CA 1
ATOM 1391 C C . LEU A 1 177 ? -7.766 -13.116 16.150 1.00 90.00 177 LEU A C 1
ATOM 1393 O O . LEU A 1 177 ? -7.236 -13.544 15.128 1.00 90.00 177 LEU A O 1
ATOM 1397 N N . SER A 1 178 ? -8.826 -13.710 16.704 1.00 90.56 178 SER A N 1
ATOM 1398 C CA . SER A 1 178 ? -9.511 -14.852 16.093 1.00 90.56 178 SER A CA 1
ATOM 1399 C C . SER A 1 178 ? -10.576 -14.365 15.118 1.00 90.56 178 SER A C 1
ATOM 1401 O O . SER A 1 178 ? -11.446 -13.571 15.482 1.00 90.56 178 SER A O 1
ATOM 1403 N N . ALA A 1 179 ? -10.552 -14.913 13.901 1.00 91.94 179 ALA A N 1
ATOM 1404 C CA . ALA A 1 179 ? -11.576 -14.684 12.889 1.00 91.94 179 ALA A CA 1
ATOM 1405 C C . ALA A 1 179 ? -12.989 -14.997 13.417 1.00 91.94 179 ALA A C 1
ATOM 1407 O O . ALA A 1 179 ? -13.924 -14.252 13.149 1.00 91.94 179 ALA A O 1
ATOM 1408 N N . GLU A 1 180 ? -13.148 -16.050 14.226 1.00 91.75 180 GLU A N 1
ATOM 1409 C CA . GLU A 1 180 ? -14.442 -16.536 14.738 1.00 91.75 180 GLU A CA 1
ATOM 1410 C C . GLU A 1 180 ? -15.213 -15.470 15.525 1.00 91.75 180 GLU A C 1
ATOM 1412 O O . GLU A 1 180 ? -16.442 -15.409 15.460 1.00 91.75 180 GLU A O 1
ATOM 1417 N N . LYS A 1 181 ? -14.491 -14.604 16.244 1.00 91.88 181 LYS A N 1
ATOM 1418 C CA . LYS A 1 181 ? -15.075 -13.534 17.059 1.00 91.88 181 LYS A CA 1
ATOM 1419 C C . LYS A 1 181 ? -15.599 -12.358 16.232 1.00 91.88 181 LYS A C 1
ATOM 1421 O O . LYS A 1 181 ? -16.371 -11.566 16.751 1.00 91.88 181 LYS A O 1
ATOM 1426 N N . PHE A 1 182 ? -15.261 -12.277 14.945 1.00 92.88 182 PHE A N 1
ATOM 1427 C CA . PHE A 1 182 ? -15.809 -11.278 14.019 1.00 92.88 182 PHE A CA 1
ATOM 1428 C C . PHE A 1 182 ? -17.056 -11.757 13.269 1.00 92.88 182 PHE A C 1
ATOM 1430 O O . PHE A 1 182 ? -17.532 -11.065 12.372 1.00 92.88 182 PHE A O 1
ATOM 1437 N N . LYS A 1 183 ? -17.640 -12.904 13.645 1.00 92.44 183 LYS A N 1
ATOM 1438 C CA . LYS A 1 183 ? -18.872 -13.420 13.025 1.00 92.44 183 LYS A CA 1
ATOM 1439 C C . LYS A 1 183 ? -20.026 -12.407 13.036 1.00 92.44 183 LYS A C 1
ATOM 1441 O O . LYS A 1 183 ? -20.879 -12.457 12.156 1.00 92.44 183 LYS A O 1
ATOM 1446 N N . PHE A 1 184 ? -20.064 -11.481 13.997 1.00 88.81 184 PHE A N 1
ATOM 1447 C CA . PHE A 1 184 ? -21.088 -10.434 14.036 1.00 88.81 184 PHE A CA 1
ATOM 1448 C C . PHE A 1 184 ? -21.116 -9.579 12.755 1.00 88.81 184 PHE A C 1
ATOM 1450 O O . PHE A 1 184 ? -22.193 -9.136 12.372 1.00 88.81 184 PHE A O 1
ATOM 1457 N N . LEU A 1 185 ? -19.982 -9.427 12.051 1.00 88.94 185 LEU A N 1
ATOM 1458 C CA . LEU A 1 185 ? -19.899 -8.710 10.773 1.00 88.94 185 LEU A CA 1
ATOM 1459 C C . LEU A 1 185 ? -20.633 -9.421 9.626 1.00 88.94 185 LEU A C 1
ATOM 1461 O O . LEU A 1 185 ? -21.026 -8.787 8.655 1.00 88.94 185 LEU A O 1
ATOM 1465 N N . ALA A 1 186 ? -20.818 -10.738 9.718 1.00 87.56 186 ALA A N 1
ATOM 1466 C CA . ALA A 1 186 ? -21.530 -11.521 8.711 1.00 87.56 186 ALA A CA 1
ATOM 1467 C C . ALA A 1 186 ? -23.053 -11.505 8.905 1.00 87.56 186 ALA A C 1
ATOM 1469 O O . ALA A 1 186 ? -23.804 -11.651 7.948 1.00 87.56 186 ALA A O 1
ATOM 1470 N N . ASN A 1 187 ? -23.525 -11.253 10.130 1.00 77.44 187 ASN A N 1
ATOM 1471 C CA . ASN A 1 187 ? -24.959 -11.171 10.436 1.00 77.44 187 ASN A CA 1
ATOM 1472 C C . ASN A 1 187 ? -25.620 -9.881 9.919 1.00 77.44 187 ASN A C 1
ATOM 1474 O O . ASN A 1 187 ? -26.785 -9.619 10.204 1.00 77.44 187 ASN A O 1
ATOM 1478 N N . ILE A 1 188 ? -24.868 -9.061 9.196 1.00 69.75 188 ILE A N 1
ATOM 1479 C CA . ILE A 1 188 ? -25.292 -7.777 8.672 1.00 69.75 188 ILE A CA 1
ATOM 1480 C C . ILE A 1 188 ? -25.954 -8.032 7.317 1.00 69.75 188 ILE A C 1
ATOM 1482 O O . ILE A 1 188 ? -25.268 -8.174 6.307 1.00 69.75 188 ILE A O 1
ATOM 1486 N N . SER A 1 189 ? -27.284 -8.118 7.274 1.00 59.84 189 SER A N 1
ATOM 1487 C CA . SER A 1 189 ? -27.983 -8.323 6.004 1.00 59.84 189 SER A CA 1
ATOM 1488 C C . SER A 1 189 ? -28.133 -7.019 5.211 1.00 59.84 189 SER A C 1
ATOM 1490 O O . SER A 1 189 ? -28.399 -5.956 5.770 1.00 59.84 189 SER A O 1
ATOM 1492 N N . GLU A 1 190 ? -28.029 -7.106 3.880 1.00 56.62 190 GLU A N 1
ATOM 1493 C CA . GLU A 1 190 ? -28.186 -5.971 2.950 1.00 56.62 190 GLU A CA 1
ATOM 1494 C C . GLU A 1 190 ? -29.551 -5.260 3.102 1.00 56.62 190 GLU A C 1
ATOM 1496 O O . GLU A 1 190 ? -29.690 -4.070 2.833 1.00 56.62 190 GLU A O 1
ATOM 1501 N N . THR A 1 191 ? -30.562 -5.991 3.584 1.00 54.47 191 THR A N 1
ATOM 1502 C CA . THR A 1 191 ? -31.927 -5.514 3.853 1.00 54.47 191 THR A CA 1
ATOM 1503 C C . THR A 1 191 ? -32.108 -4.827 5.209 1.00 54.47 191 THR A C 1
ATOM 1505 O O . THR A 1 191 ? -33.145 -4.203 5.429 1.00 54.47 191 THR A O 1
ATOM 1508 N N . GLU A 1 192 ? -31.131 -4.940 6.110 1.00 53.09 192 GLU A N 1
ATOM 1509 C CA . GLU A 1 192 ? -31.134 -4.345 7.455 1.00 53.09 192 GLU A CA 1
ATOM 1510 C C . GLU A 1 192 ? -30.130 -3.192 7.595 1.00 53.09 192 GLU A C 1
ATOM 1512 O O . GLU A 1 192 ? -30.048 -2.609 8.670 1.00 53.09 192 GLU A O 1
ATOM 1517 N N . LEU A 1 193 ? -29.397 -2.836 6.529 1.00 55.69 193 LEU A N 1
ATOM 1518 C CA . LEU A 1 193 ? -28.464 -1.704 6.497 1.00 55.69 193 LEU A CA 1
ATOM 1519 C C . LEU A 1 193 ? -29.236 -0.375 6.613 1.00 55.69 193 LEU A C 1
ATOM 1521 O O . LEU A 1 193 ? -29.846 0.059 5.633 1.00 55.69 193 LEU A O 1
ATOM 1525 N N . PRO A 1 194 ? -29.232 0.302 7.777 1.00 52.19 194 PRO A N 1
ATOM 1526 C CA . PRO A 1 194 ? -30.129 1.432 8.009 1.00 52.19 194 PRO A CA 1
ATOM 1527 C C . PRO A 1 194 ? -29.619 2.746 7.397 1.00 52.19 194 PRO A C 1
ATOM 1529 O O . PRO A 1 194 ? -30.377 3.712 7.326 1.00 52.19 194 PRO A O 1
ATOM 1532 N N . SER A 1 195 ? -28.349 2.828 6.978 1.00 69.19 195 SER A N 1
ATOM 1533 C CA . SER A 1 195 ? -27.724 4.074 6.519 1.00 69.19 195 SER A CA 1
ATOM 1534 C C . SER A 1 195 ? -26.387 3.838 5.794 1.00 69.19 195 SER A C 1
ATOM 1536 O O . SER A 1 195 ? -25.683 2.863 6.056 1.00 69.19 195 SER A O 1
ATOM 1538 N N . GLU A 1 196 ? -26.005 4.766 4.909 1.00 75.19 196 GLU A N 1
ATOM 1539 C CA . GLU A 1 196 ? -24.679 4.857 4.259 1.00 75.19 196 GLU A CA 1
ATOM 1540 C C . GLU A 1 196 ? -23.522 4.681 5.256 1.00 75.19 196 GLU A C 1
ATOM 1542 O O . GLU A 1 196 ? -22.554 3.960 5.014 1.00 75.19 196 GLU A O 1
ATOM 1547 N N . MET A 1 197 ? -23.664 5.306 6.423 1.00 78.38 197 MET A N 1
ATOM 1548 C CA . MET A 1 197 ? -22.674 5.292 7.490 1.00 78.38 197 MET A CA 1
ATOM 1549 C C . MET A 1 197 ? -22.353 3.878 7.970 1.00 78.38 197 MET A C 1
ATOM 1551 O O . MET A 1 197 ? -21.198 3.573 8.260 1.00 78.38 197 MET A O 1
ATOM 1555 N N . TYR A 1 198 ? -23.347 2.998 8.007 1.00 79.94 198 TYR A N 1
ATOM 1556 C CA . TYR A 1 198 ? -23.135 1.616 8.389 1.00 79.94 198 TYR A CA 1
ATOM 1557 C C . TYR A 1 198 ? -22.281 0.869 7.354 1.00 79.94 198 TYR A C 1
ATOM 1559 O O . TYR A 1 198 ? -21.324 0.187 7.723 1.00 79.94 198 TYR A O 1
ATOM 1567 N N . ILE A 1 199 ? -22.594 1.021 6.060 1.00 81.12 199 ILE A N 1
ATOM 1568 C CA . ILE A 1 199 ? -21.813 0.422 4.964 1.00 81.12 199 ILE A CA 1
ATOM 1569 C C . ILE A 1 199 ? -20.360 0.885 5.066 1.00 81.12 199 ILE A C 1
ATOM 1571 O O . ILE A 1 199 ? -19.446 0.060 5.062 1.00 81.12 199 ILE A O 1
ATOM 1575 N N . CYS A 1 200 ? -20.144 2.189 5.248 1.00 83.31 200 CYS A N 1
ATOM 1576 C CA . CYS A 1 200 ? -18.810 2.745 5.441 1.00 83.31 200 CYS A CA 1
ATOM 1577 C C . CYS A 1 200 ? -18.075 2.088 6.612 1.00 83.31 200 CYS A C 1
ATOM 1579 O O . CYS A 1 200 ? -16.952 1.624 6.447 1.00 83.31 200 CYS A O 1
ATOM 1581 N N . LYS A 1 201 ? -18.703 1.981 7.783 1.00 86.25 201 LYS A N 1
ATOM 1582 C CA . LYS A 1 201 ? -18.076 1.364 8.961 1.00 86.25 201 LYS A CA 1
ATOM 1583 C C . LYS A 1 201 ? -17.745 -0.111 8.757 1.00 86.25 201 LYS A C 1
ATOM 1585 O O . LYS A 1 201 ? -16.664 -0.546 9.149 1.00 86.25 201 LYS A O 1
ATOM 1590 N N . HIS A 1 202 ? -18.640 -0.865 8.118 1.00 88.56 202 HIS A N 1
ATOM 1591 C CA . HIS A 1 202 ? -18.397 -2.262 7.756 1.00 88.56 202 HIS A CA 1
ATOM 1592 C C . HIS A 1 202 ? -17.135 -2.394 6.907 1.00 88.56 202 HIS A C 1
ATOM 1594 O O . HIS A 1 202 ? -16.230 -3.151 7.254 1.00 88.56 202 HIS A O 1
ATOM 1600 N N . PHE A 1 203 ? -17.022 -1.595 5.845 1.00 89.62 203 PHE A N 1
ATOM 1601 C CA . PHE A 1 203 ? -15.849 -1.636 4.977 1.00 89.62 203 PHE A CA 1
ATOM 1602 C C . PHE A 1 203 ? -14.585 -1.089 5.646 1.00 89.62 203 PHE A C 1
ATOM 1604 O O . PHE A 1 203 ? -13.532 -1.695 5.486 1.00 89.62 203 PHE A O 1
ATOM 1611 N N . MET A 1 204 ? -14.671 -0.048 6.481 1.00 90.62 204 MET A N 1
ATOM 1612 C CA . MET A 1 204 ? -13.537 0.420 7.294 1.00 90.62 204 MET A CA 1
ATOM 1613 C C . MET A 1 204 ? -12.987 -0.688 8.204 1.00 90.62 204 MET A C 1
ATOM 1615 O O . MET A 1 204 ? -11.772 -0.884 8.268 1.00 90.62 204 MET A O 1
ATOM 1619 N N . LEU A 1 205 ? -13.860 -1.462 8.861 1.00 92.00 205 LEU A N 1
ATOM 1620 C CA . LEU A 1 205 ? -13.422 -2.622 9.640 1.00 92.00 205 LEU A CA 1
ATOM 1621 C C . LEU A 1 205 ? -12.834 -3.716 8.757 1.00 92.00 205 LEU A C 1
ATOM 1623 O O . LEU A 1 205 ? -11.784 -4.257 9.094 1.00 92.00 205 LEU A O 1
ATOM 1627 N N . LEU A 1 206 ? -13.464 -4.044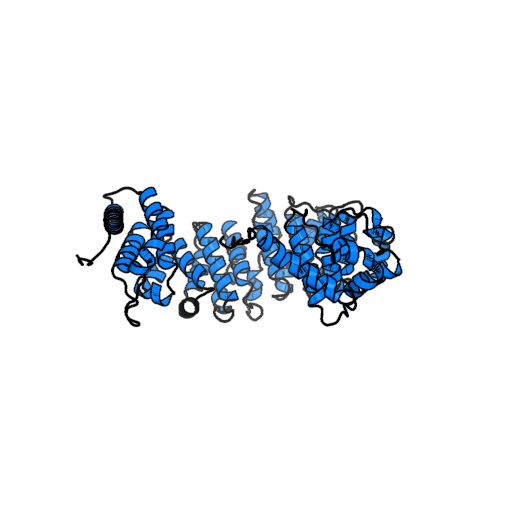 7.628 1.00 93.38 206 LEU A N 1
ATOM 1628 C CA . LEU A 1 206 ? -12.911 -5.038 6.708 1.00 93.38 206 LEU A CA 1
ATOM 1629 C C . LEU A 1 206 ? -11.528 -4.635 6.184 1.00 93.38 206 LEU A C 1
ATOM 1631 O O . LEU A 1 206 ? -10.676 -5.507 6.022 1.00 93.38 206 LEU A O 1
ATOM 1635 N N . GLU A 1 207 ? -11.263 -3.349 5.951 1.00 92.75 207 GLU A N 1
ATOM 1636 C CA . GLU A 1 207 ? -9.914 -2.881 5.618 1.00 92.75 207 GLU A CA 1
ATOM 1637 C C . GLU A 1 207 ? -8.928 -3.091 6.773 1.00 92.75 207 GLU A C 1
ATOM 1639 O O . GLU A 1 207 ? -7.813 -3.565 6.544 1.00 92.75 207 GLU A O 1
ATOM 1644 N N . ALA A 1 208 ? -9.329 -2.780 8.009 1.00 92.56 208 ALA A N 1
ATOM 1645 C CA . ALA A 1 208 ? -8.491 -2.967 9.195 1.00 92.56 208 ALA A CA 1
ATOM 1646 C C . ALA A 1 208 ? -8.185 -4.451 9.479 1.00 92.56 208 ALA A C 1
ATOM 1648 O O . ALA A 1 208 ? -7.119 -4.787 9.999 1.00 92.56 208 ALA A O 1
ATOM 1649 N N . LEU A 1 209 ? -9.101 -5.347 9.103 1.00 93.62 209 LEU A N 1
ATOM 1650 C CA . LEU A 1 209 ? -9.023 -6.793 9.326 1.00 93.62 209 LEU A CA 1
ATOM 1651 C C . LEU A 1 209 ? -8.359 -7.559 8.169 1.00 93.62 209 LEU A C 1
ATOM 1653 O O . LEU A 1 209 ? -8.313 -8.785 8.212 1.00 93.62 209 LEU A O 1
ATOM 1657 N N . VAL A 1 210 ? -7.801 -6.877 7.161 1.00 92.19 210 VAL A N 1
ATOM 1658 C CA . VAL A 1 210 ? -7.218 -7.503 5.953 1.00 92.19 210 VAL A CA 1
ATOM 1659 C C . VAL A 1 210 ? -6.155 -8.575 6.252 1.00 92.19 210 VAL A C 1
ATOM 1661 O O . VAL A 1 210 ? -5.908 -9.474 5.447 1.00 92.19 210 VAL A O 1
ATOM 1664 N N . SER A 1 211 ? -5.481 -8.477 7.398 1.00 90.44 211 SER A N 1
ATOM 1665 C CA . SER A 1 211 ? -4.436 -9.413 7.831 1.00 90.44 211 SER A CA 1
ATOM 1666 C C . SER A 1 211 ? -4.974 -10.680 8.507 1.00 90.44 211 SER A C 1
ATOM 1668 O O . SER A 1 211 ? -4.185 -11.576 8.805 1.00 90.44 211 SER A O 1
ATOM 1670 N N . ILE A 1 212 ? -6.284 -10.772 8.751 1.00 92.00 212 ILE A N 1
ATOM 1671 C CA . ILE A 1 212 ? -6.938 -11.950 9.329 1.00 92.00 212 ILE A CA 1
ATOM 1672 C C . ILE A 1 212 ? -7.456 -12.845 8.205 1.00 92.00 212 ILE A C 1
ATOM 1674 O O . ILE A 1 212 ? -8.127 -12.395 7.277 1.00 92.00 212 ILE A O 1
ATOM 1678 N N . ASP A 1 213 ? -7.159 -14.138 8.310 1.00 91.12 213 ASP A N 1
ATOM 1679 C CA . ASP A 1 213 ? -7.635 -15.133 7.357 1.00 91.12 213 ASP A CA 1
ATOM 1680 C C . ASP A 1 213 ? -9.056 -15.604 7.706 1.00 91.12 213 ASP A C 1
ATOM 1682 O O . ASP A 1 213 ? -9.268 -16.413 8.613 1.00 91.12 213 ASP A O 1
ATOM 1686 N N . PHE A 1 214 ? -10.038 -15.110 6.949 1.00 92.44 214 PHE A N 1
ATOM 1687 C CA . PHE A 1 214 ? -11.432 -15.553 7.037 1.00 92.44 214 PHE A CA 1
ATOM 1688 C C . PHE A 1 214 ? -11.755 -16.746 6.129 1.00 92.44 214 PHE A C 1
ATOM 1690 O O . PHE A 1 214 ? -12.873 -17.252 6.195 1.00 92.44 214 PHE A O 1
ATOM 1697 N N . SER A 1 215 ? -10.824 -17.228 5.295 1.00 88.62 215 SER A N 1
ATOM 1698 C CA . SER A 1 215 ? -11.107 -18.223 4.243 1.00 88.62 215 SER A CA 1
ATOM 1699 C C . SER A 1 215 ? -11.649 -19.557 4.770 1.00 88.62 215 SER A C 1
ATOM 1701 O O . SER A 1 215 ? -12.394 -20.241 4.071 1.00 88.62 215 SER A O 1
ATOM 1703 N N . ASN A 1 216 ? -11.327 -19.901 6.019 1.00 90.38 216 ASN A N 1
ATOM 1704 C CA . ASN A 1 216 ? -11.792 -21.118 6.687 1.00 90.38 216 ASN A CA 1
ATOM 1705 C C . ASN A 1 216 ? -13.128 -20.945 7.433 1.00 90.38 216 ASN A C 1
ATOM 1707 O O . ASN A 1 216 ? -13.640 -21.909 8.004 1.00 90.38 216 ASN A O 1
ATOM 1711 N N . GLN A 1 217 ? -13.697 -19.737 7.461 1.00 93.88 217 GLN A N 1
ATOM 1712 C CA . GLN A 1 217 ? -14.947 -19.459 8.164 1.00 93.88 217 GLN A CA 1
ATOM 1713 C C . GLN A 1 217 ? -16.156 -19.739 7.256 1.00 93.88 217 GLN A C 1
ATOM 1715 O O . GLN A 1 217 ? -16.203 -19.232 6.134 1.00 93.88 217 GLN A O 1
ATOM 1720 N N . PRO A 1 218 ? -17.181 -20.479 7.725 1.00 92.62 218 PRO A N 1
ATOM 1721 C CA . PRO A 1 218 ? -18.346 -20.825 6.901 1.00 92.62 218 PRO A CA 1
ATOM 1722 C C . PRO A 1 218 ? -19.188 -19.605 6.504 1.00 92.62 218 PRO A C 1
ATOM 1724 O O . PRO A 1 218 ? -19.889 -19.647 5.501 1.00 92.62 218 PRO A O 1
ATOM 1727 N N . TRP A 1 219 ? -19.091 -18.528 7.284 1.00 93.00 219 TRP A N 1
ATOM 1728 C CA . TRP A 1 219 ? -19.771 -17.249 7.085 1.00 93.00 219 TRP A CA 1
ATOM 1729 C C . TRP A 1 219 ? -18.878 -16.206 6.389 1.00 93.00 219 TRP A C 1
ATOM 1731 O O . TRP A 1 219 ? -19.312 -15.084 6.162 1.00 93.00 219 TRP A O 1
ATOM 1741 N N . GLY A 1 220 ? -17.625 -16.532 6.038 1.00 93.12 220 GLY A N 1
ATOM 1742 C CA . GLY A 1 220 ? -16.670 -15.545 5.511 1.00 93.12 220 GLY A CA 1
ATOM 1743 C C . GLY A 1 220 ? -17.128 -14.868 4.211 1.00 93.12 220 GLY A C 1
ATOM 1744 O O . GLY A 1 220 ? -16.858 -13.688 4.007 1.00 93.12 220 GLY A O 1
ATOM 1745 N N . ALA A 1 221 ? -17.889 -15.578 3.373 1.00 92.50 221 ALA A N 1
ATOM 1746 C CA . ALA A 1 221 ? -18.479 -15.024 2.152 1.00 92.50 221 ALA A CA 1
ATOM 1747 C C . ALA A 1 221 ? -19.510 -13.914 2.429 1.00 92.50 221 ALA A C 1
ATOM 1749 O O . ALA A 1 221 ? -19.649 -12.990 1.632 1.00 92.50 221 ALA A O 1
ATOM 1750 N N . GLU A 1 222 ? -20.217 -13.988 3.559 1.00 91.50 222 GLU A N 1
ATOM 1751 C CA . GLU A 1 222 ? -21.297 -13.060 3.923 1.00 91.50 222 GLU A CA 1
ATOM 1752 C C . GLU A 1 222 ? -20.760 -11.648 4.214 1.00 91.50 222 GLU A C 1
ATOM 1754 O O . GLU A 1 222 ? -21.481 -10.667 4.031 1.00 91.50 222 GLU A O 1
ATOM 1759 N N . LEU A 1 223 ? -19.466 -11.527 4.550 1.00 91.44 223 LEU A N 1
ATOM 1760 C CA . LEU A 1 223 ? -18.768 -10.245 4.713 1.00 91.44 223 LEU A CA 1
ATOM 1761 C C . LEU A 1 223 ? -18.773 -9.391 3.435 1.00 91.44 223 LEU A C 1
ATOM 1763 O O . LEU A 1 223 ? -18.673 -8.167 3.516 1.00 91.44 223 LEU A O 1
ATOM 1767 N N . PHE A 1 224 ? -18.896 -10.025 2.266 1.00 91.38 224 PHE A N 1
ATOM 1768 C CA . PHE A 1 224 ? -18.839 -9.392 0.945 1.00 91.38 224 PHE A CA 1
ATOM 1769 C C . PHE A 1 224 ? -20.197 -9.433 0.224 1.00 91.38 224 PHE A C 1
ATOM 1771 O O . PHE A 1 224 ? -20.259 -9.432 -1.000 1.00 91.38 224 PHE A O 1
ATOM 1778 N N . SER A 1 225 ? -21.300 -9.476 0.976 1.00 85.38 225 SER A N 1
ATOM 1779 C CA . SER A 1 225 ? -22.661 -9.623 0.433 1.00 85.38 225 SER A CA 1
ATOM 1780 C C . SER A 1 225 ? -23.249 -8.361 -0.220 1.00 85.38 225 SER A C 1
ATOM 1782 O O . SER A 1 225 ? -24.310 -8.438 -0.838 1.00 85.38 225 SER A O 1
ATOM 1784 N N . VAL A 1 226 ? -22.583 -7.206 -0.104 1.00 85.00 226 VAL A N 1
ATOM 1785 C CA . VAL A 1 226 ? -23.075 -5.924 -0.639 1.00 85.00 226 VAL A CA 1
ATOM 1786 C C . VAL A 1 226 ? -22.982 -5.892 -2.164 1.00 85.00 226 VAL A C 1
ATOM 1788 O O . VAL A 1 226 ? -21.899 -6.038 -2.736 1.00 85.00 226 VAL A O 1
ATOM 1791 N N . LYS A 1 227 ? -24.106 -5.622 -2.830 1.00 86.88 227 LYS A N 1
ATOM 1792 C CA . LYS A 1 227 ? -24.196 -5.568 -4.293 1.00 86.88 227 LYS A CA 1
ATOM 1793 C C . LYS A 1 227 ? -23.806 -4.206 -4.838 1.00 86.88 227 LYS A C 1
ATOM 1795 O O . LYS A 1 227 ? -24.150 -3.167 -4.277 1.00 86.88 227 LYS A O 1
ATOM 1800 N N . PHE A 1 228 ? -23.181 -4.203 -6.014 1.00 89.88 228 PHE A N 1
ATOM 1801 C CA . PHE A 1 228 ? -22.787 -2.970 -6.699 1.00 89.88 228 PHE A CA 1
ATOM 1802 C C . PHE A 1 228 ? -23.982 -2.044 -6.970 1.00 89.88 228 PHE A C 1
ATOM 1804 O O . PHE A 1 228 ? -23.889 -0.838 -6.752 1.00 89.88 228 PHE A O 1
ATOM 1811 N N . GLN A 1 229 ? -25.134 -2.596 -7.364 1.00 87.00 229 GLN A N 1
ATOM 1812 C CA . GLN A 1 229 ? -26.334 -1.796 -7.625 1.00 87.00 229 GLN A CA 1
ATOM 1813 C C . GLN A 1 229 ? -26.825 -1.035 -6.384 1.00 87.00 229 GLN A C 1
ATOM 1815 O O . GLN A 1 229 ? -27.336 0.078 -6.514 1.00 87.00 229 GLN A O 1
ATOM 1820 N N . SER A 1 230 ? -26.666 -1.614 -5.191 1.00 81.81 230 SER A N 1
ATOM 1821 C CA . SER A 1 230 ? -27.013 -0.962 -3.927 1.00 81.81 230 SER A CA 1
ATOM 1822 C C . SER A 1 230 ? -26.150 0.286 -3.734 1.00 81.81 230 SER A C 1
ATOM 1824 O O . SER A 1 230 ? -26.684 1.376 -3.553 1.00 81.81 230 SER A O 1
ATOM 1826 N N . VAL A 1 231 ? -24.832 0.155 -3.910 1.00 84.06 231 VAL A N 1
ATOM 1827 C CA . VAL A 1 231 ? -23.863 1.267 -3.841 1.00 84.06 231 VAL A CA 1
ATOM 1828 C C . VAL A 1 231 ? -24.162 2.341 -4.879 1.00 84.06 231 VAL A C 1
ATOM 1830 O O . VAL A 1 231 ? -24.250 3.519 -4.545 1.00 84.06 231 VAL A O 1
ATOM 1833 N N . LEU A 1 232 ? -24.402 1.933 -6.127 1.00 84.69 232 LEU A N 1
ATOM 1834 C CA . LEU A 1 232 ? -24.727 2.848 -7.217 1.00 84.69 232 LEU A CA 1
ATOM 1835 C C . LEU A 1 232 ? -25.996 3.660 -6.918 1.00 84.69 232 LEU A C 1
ATOM 1837 O O . LEU A 1 232 ? -26.071 4.845 -7.240 1.00 84.69 232 LEU A O 1
ATOM 1841 N N . ASN A 1 233 ? -27.007 3.045 -6.301 1.00 80.56 233 ASN A N 1
ATOM 1842 C CA . ASN A 1 233 ? -28.221 3.753 -5.905 1.00 80.56 233 ASN A CA 1
ATOM 1843 C C . ASN A 1 233 ? -27.952 4.777 -4.792 1.00 80.56 233 ASN A C 1
ATOM 1845 O O . ASN A 1 233 ? -28.554 5.850 -4.825 1.00 80.56 233 ASN A O 1
ATOM 1849 N N . PHE A 1 234 ? -27.063 4.469 -3.842 1.00 75.56 234 PHE A N 1
ATOM 1850 C CA . PHE A 1 234 ? -26.696 5.376 -2.752 1.00 75.56 234 PHE A CA 1
ATOM 1851 C C . PHE A 1 234 ? -25.892 6.583 -3.241 1.00 75.56 234 PHE A C 1
ATOM 1853 O O . PHE A 1 234 ? -26.296 7.714 -2.974 1.00 75.56 234 PHE A O 1
ATOM 1860 N N . ASP A 1 235 ? -24.832 6.369 -4.023 1.00 74.12 235 ASP A N 1
ATOM 1861 C CA . ASP A 1 235 ? -23.967 7.454 -4.521 1.00 74.12 235 ASP A CA 1
ATOM 1862 C C . ASP A 1 235 ? -24.719 8.442 -5.432 1.00 74.12 235 ASP A C 1
ATOM 1864 O O . ASP A 1 235 ? -24.374 9.622 -5.523 1.00 74.12 235 ASP A O 1
ATOM 1868 N N . ASN A 1 236 ? -25.785 7.986 -6.099 1.00 72.06 236 ASN A N 1
ATOM 1869 C CA . ASN A 1 236 ? -26.662 8.855 -6.887 1.00 72.06 236 ASN A CA 1
ATOM 1870 C C . ASN A 1 236 ? -27.599 9.723 -6.024 1.00 72.06 236 ASN A C 1
ATOM 1872 O O . ASN A 1 236 ? -28.108 10.734 -6.511 1.00 72.06 236 ASN A O 1
ATOM 1876 N N . GLN A 1 237 ? -27.865 9.330 -4.775 1.00 67.44 237 GLN A N 1
ATOM 1877 C CA . GLN A 1 237 ? -28.786 10.019 -3.863 1.00 67.44 237 GLN A CA 1
ATOM 1878 C C . GLN A 1 237 ? -28.061 10.953 -2.898 1.00 67.44 237 GLN A C 1
ATOM 1880 O O . GLN A 1 237 ? -28.509 12.080 -2.675 1.00 67.44 237 GLN A O 1
ATOM 1885 N N . VAL A 1 238 ? -26.951 10.491 -2.325 1.00 59.28 238 VAL A N 1
ATOM 1886 C CA . VAL A 1 238 ? -26.143 11.249 -1.375 1.00 59.28 238 VAL A CA 1
ATOM 1887 C C . VAL A 1 238 ? -24.871 11.644 -2.102 1.00 59.28 238 VAL A C 1
ATOM 1889 O O . VAL A 1 238 ? -24.066 10.811 -2.494 1.00 59.28 238 VAL A O 1
ATOM 1892 N N . CYS A 1 239 ? -24.691 12.939 -2.336 1.00 49.41 239 CYS A N 1
ATOM 1893 C CA . CYS A 1 239 ? -23.568 13.481 -3.103 1.00 49.41 239 CYS A CA 1
ATOM 1894 C C . CYS A 1 239 ? -22.210 13.372 -2.353 1.00 49.41 239 CYS A C 1
ATOM 1896 O O . CYS A 1 239 ? -21.335 14.211 -2.564 1.00 49.41 239 CYS A O 1
ATOM 1898 N N . SER A 1 240 ? -22.057 12.400 -1.443 1.00 54.94 240 SER A N 1
ATOM 1899 C CA . SER A 1 240 ? -20.885 12.156 -0.592 1.00 54.94 240 SER A CA 1
ATOM 1900 C C . SER A 1 240 ? -19.811 11.303 -1.264 1.00 54.94 240 SER A C 1
ATOM 1902 O O . SER A 1 240 ? -18.659 11.434 -0.862 1.00 54.94 240 SER A O 1
ATOM 1904 N N . ARG A 1 241 ? -20.138 10.509 -2.302 1.00 58.00 241 ARG A N 1
ATOM 1905 C CA . ARG A 1 241 ? -19.184 9.882 -3.253 1.00 58.00 241 ARG A CA 1
ATOM 1906 C C . ARG A 1 241 ? -18.021 9.064 -2.636 1.00 58.00 241 ARG A C 1
ATOM 1908 O O . ARG A 1 241 ? -17.089 8.637 -3.307 1.00 58.00 241 ARG A O 1
ATOM 1915 N N . SER A 1 242 ? -18.075 8.780 -1.340 1.00 73.31 242 SER A N 1
ATOM 1916 C CA . SER A 1 242 ? -17.005 8.135 -0.575 1.00 73.31 242 SER A CA 1
ATOM 1917 C C . SER A 1 242 ? -17.174 6.617 -0.476 1.00 73.31 242 SER A C 1
ATOM 1919 O O . SER A 1 242 ? -16.187 5.905 -0.268 1.00 73.31 242 SER A O 1
ATOM 1921 N N . CYS A 1 243 ? -18.396 6.106 -0.662 1.00 82.50 243 CYS A N 1
ATOM 1922 C CA . CYS A 1 243 ? -18.722 4.692 -0.485 1.00 82.50 243 CYS A CA 1
ATOM 1923 C C . CYS A 1 243 ? -18.067 3.799 -1.537 1.00 82.50 243 CYS A C 1
ATOM 1925 O O . CYS A 1 243 ? -17.399 2.828 -1.177 1.00 82.50 243 CYS A O 1
ATOM 1927 N N . LEU A 1 244 ? -18.212 4.126 -2.827 1.00 87.44 244 LEU A N 1
ATOM 1928 C CA . LEU A 1 244 ? -17.615 3.329 -3.899 1.00 87.44 244 LEU A CA 1
ATOM 1929 C C . LEU A 1 244 ? -16.093 3.248 -3.773 1.00 87.44 244 LEU A C 1
ATOM 1931 O O . LEU A 1 244 ? -15.538 2.160 -3.906 1.00 87.44 244 LEU A O 1
ATOM 1935 N N . LEU A 1 245 ? -15.426 4.370 -3.487 1.00 88.81 245 LEU A N 1
ATOM 1936 C CA . LEU A 1 245 ? -13.972 4.405 -3.317 1.00 88.81 245 LEU A CA 1
ATOM 1937 C C . LEU A 1 245 ? -13.514 3.516 -2.158 1.00 88.81 245 LEU A C 1
ATOM 1939 O O . LEU A 1 245 ? -12.585 2.724 -2.323 1.00 88.81 245 LEU A O 1
ATOM 1943 N N . LEU A 1 246 ? -14.173 3.621 -0.999 1.00 88.88 246 LEU A N 1
ATOM 1944 C CA . LEU A 1 246 ? -13.861 2.800 0.169 1.00 88.88 246 LEU A CA 1
ATOM 1945 C C . LEU A 1 246 ? -14.082 1.313 -0.125 1.00 88.88 246 LEU A C 1
ATOM 1947 O O . LEU A 1 246 ? -13.223 0.484 0.176 1.00 88.88 246 LEU A O 1
ATOM 1951 N N . MET A 1 247 ? -15.204 0.967 -0.755 1.00 90.44 247 MET A N 1
ATOM 1952 C CA . MET A 1 247 ? -15.501 -0.412 -1.131 1.00 90.44 247 MET A CA 1
ATOM 1953 C C . MET A 1 247 ? -14.493 -0.945 -2.138 1.00 90.44 247 MET A C 1
ATOM 1955 O O . MET A 1 247 ? -13.928 -2.012 -1.923 1.00 90.44 247 MET A O 1
ATOM 1959 N N . ALA A 1 248 ? -14.202 -0.201 -3.201 1.00 92.44 248 ALA A N 1
ATOM 1960 C CA . ALA A 1 248 ? -13.235 -0.623 -4.200 1.00 92.44 248 ALA A CA 1
ATOM 1961 C C . ALA A 1 248 ? -11.838 -0.815 -3.597 1.00 92.44 248 ALA A C 1
ATOM 1963 O O . ALA A 1 248 ? -11.228 -1.857 -3.823 1.00 92.44 248 ALA A O 1
ATOM 1964 N N . SER A 1 249 ? -11.383 0.121 -2.756 1.00 93.12 249 SER A N 1
ATOM 1965 C CA . SER A 1 249 ? -10.141 -0.007 -1.979 1.00 93.12 249 SER A CA 1
ATOM 1966 C C . SER A 1 249 ? -10.147 -1.261 -1.099 1.00 93.12 249 SER A C 1
ATOM 1968 O O . SER A 1 249 ? -9.175 -2.023 -1.082 1.00 93.12 249 SER A O 1
ATOM 1970 N N . THR A 1 250 ? -11.265 -1.539 -0.424 1.00 94.00 250 THR A N 1
ATOM 1971 C CA . THR A 1 250 ? -11.402 -2.735 0.412 1.00 94.00 250 THR A CA 1
ATOM 1972 C C . THR A 1 250 ? -11.281 -3.999 -0.436 1.00 94.00 250 THR A C 1
ATOM 1974 O O . THR A 1 250 ? -10.453 -4.862 -0.151 1.00 94.00 250 THR A O 1
ATOM 1977 N N . TYR A 1 251 ? -12.044 -4.105 -1.525 1.00 95.62 251 TYR A N 1
ATOM 1978 C CA . TYR A 1 251 ? -12.004 -5.257 -2.427 1.00 95.62 251 TYR A CA 1
ATOM 1979 C C . TYR A 1 251 ? -10.610 -5.448 -3.040 1.00 95.62 251 TYR A C 1
ATOM 1981 O O . TYR A 1 251 ? -10.106 -6.572 -3.040 1.00 95.62 251 TYR A O 1
ATOM 1989 N N . SER A 1 252 ? -9.943 -4.371 -3.471 1.00 95.69 252 SER A N 1
ATOM 1990 C CA . SER A 1 252 ? -8.547 -4.381 -3.933 1.00 95.69 252 SER A CA 1
ATOM 1991 C C . SER A 1 252 ? -7.602 -5.035 -2.920 1.00 95.69 252 SER A C 1
ATOM 1993 O O . SER A 1 252 ? -6.805 -5.902 -3.285 1.00 95.69 252 SER A O 1
ATOM 1995 N N . LYS A 1 253 ? -7.723 -4.684 -1.632 1.00 95.00 253 LYS A N 1
ATOM 1996 C CA . LYS A 1 253 ? -6.912 -5.243 -0.534 1.00 95.00 253 LYS A CA 1
ATOM 1997 C C . LYS A 1 253 ? -7.192 -6.730 -0.268 1.00 95.00 253 LYS A C 1
ATOM 1999 O O . LYS A 1 253 ? -6.286 -7.454 0.156 1.00 95.00 253 LYS A O 1
ATOM 2004 N N . TRP A 1 254 ? -8.420 -7.186 -0.516 1.00 96.12 254 TRP A N 1
ATOM 2005 C CA . TRP A 1 254 ? -8.856 -8.572 -0.305 1.00 96.12 254 TRP A CA 1
ATOM 2006 C C . TRP A 1 254 ? -8.581 -9.505 -1.497 1.00 96.12 254 TRP A C 1
ATOM 2008 O O . TRP A 1 254 ? -8.550 -10.730 -1.322 1.00 96.12 254 TRP A O 1
ATOM 2018 N N . ILE A 1 255 ? -8.319 -8.970 -2.696 1.00 96.31 255 ILE A N 1
ATOM 2019 C CA . ILE A 1 255 ? -7.931 -9.772 -3.866 1.00 96.31 255 ILE A CA 1
ATOM 2020 C C . ILE A 1 255 ? -6.681 -10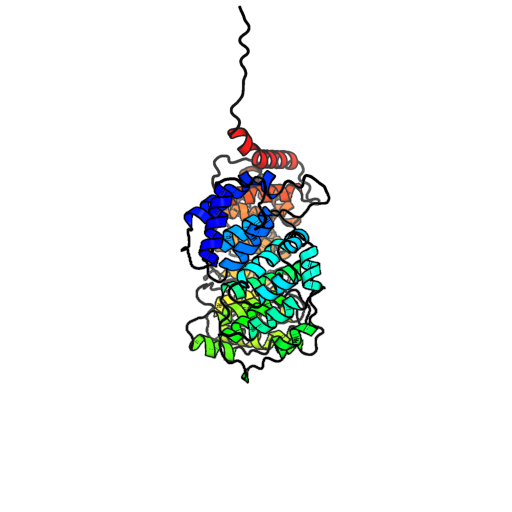.605 -3.554 1.00 96.31 255 ILE A C 1
ATOM 2022 O O . ILE A 1 255 ? -5.636 -10.099 -3.152 1.00 96.31 255 ILE A O 1
ATOM 2026 N N . GLY A 1 256 ? -6.792 -11.918 -3.766 1.00 91.88 256 GLY A N 1
ATOM 2027 C CA . GLY A 1 256 ? -5.717 -12.876 -3.501 1.00 91.88 256 GLY A CA 1
ATOM 2028 C C . GLY A 1 256 ? -5.584 -13.305 -2.036 1.00 91.88 256 GLY A C 1
ATOM 2029 O O . GLY A 1 256 ? -4.751 -14.165 -1.756 1.00 91.88 256 GLY A O 1
ATOM 2030 N N . ARG A 1 257 ? -6.396 -12.755 -1.120 1.00 92.50 257 ARG A N 1
ATOM 2031 C CA . ARG A 1 257 ? -6.448 -13.156 0.300 1.00 92.50 257 ARG A CA 1
ATOM 2032 C C . ARG A 1 257 ? -7.654 -14.027 0.638 1.00 92.50 257 ARG A C 1
ATOM 2034 O O . ARG A 1 257 ? -7.551 -14.895 1.494 1.00 92.50 257 ARG A O 1
ATOM 2041 N N . VAL A 1 258 ? -8.775 -13.817 -0.046 1.00 94.94 258 VAL A N 1
ATOM 2042 C CA . VAL A 1 258 ? -9.999 -14.623 0.095 1.00 94.94 258 VAL A CA 1
ATOM 2043 C C . VAL A 1 258 ? -10.342 -15.329 -1.217 1.00 94.94 258 VAL A C 1
ATOM 2045 O O . VAL A 1 258 ? -9.847 -14.923 -2.277 1.00 94.94 258 VAL A O 1
ATOM 2048 N N . PRO A 1 259 ? -11.183 -16.382 -1.187 1.00 95.62 259 PRO A N 1
ATOM 2049 C CA . PRO A 1 259 ? -11.709 -16.987 -2.404 1.00 95.62 259 PRO A CA 1
ATOM 2050 C C . PRO A 1 259 ? -12.318 -15.932 -3.332 1.00 95.62 259 PRO A C 1
ATOM 2052 O O . PRO A 1 259 ? -13.201 -15.174 -2.932 1.00 95.62 259 PRO A O 1
ATOM 2055 N N . PHE A 1 260 ? -11.867 -15.891 -4.591 1.00 96.25 260 PHE A N 1
ATOM 2056 C CA . PHE A 1 260 ? -12.309 -14.862 -5.538 1.00 96.25 260 PHE A CA 1
ATOM 2057 C C . PHE A 1 260 ? -13.823 -14.890 -5.768 1.00 96.25 260 PHE A C 1
ATOM 2059 O O . PHE A 1 260 ? -14.433 -13.848 -5.986 1.00 96.25 260 PHE A O 1
ATOM 2066 N N . SER A 1 261 ? -14.447 -16.063 -5.639 1.00 95.81 261 SER A N 1
ATOM 2067 C CA . SER A 1 261 ? -15.900 -16.228 -5.687 1.00 95.81 261 SER A CA 1
ATOM 2068 C C . SER A 1 261 ? -16.667 -15.325 -4.716 1.00 95.81 261 SER A C 1
ATOM 2070 O O . SER A 1 261 ? -17.814 -15.012 -5.007 1.00 95.81 261 SER A O 1
ATOM 2072 N N . TRP A 1 262 ? -16.068 -14.903 -3.595 1.00 95.38 262 TRP A N 1
ATOM 2073 C CA . TRP A 1 262 ? -16.707 -13.986 -2.638 1.00 95.38 262 TRP A CA 1
ATOM 2074 C C . TRP A 1 262 ? -16.730 -12.541 -3.140 1.00 95.38 262 TRP A C 1
ATOM 2076 O O . TRP A 1 262 ? -17.643 -11.796 -2.822 1.00 95.38 262 TRP A O 1
ATOM 2086 N N . LEU A 1 263 ? -15.736 -12.150 -3.941 1.00 96.19 263 LEU A N 1
ATOM 2087 C CA . LEU A 1 263 ? -15.576 -10.783 -4.448 1.00 96.19 263 LEU A CA 1
ATOM 2088 C C . LEU A 1 263 ? -16.161 -10.604 -5.857 1.00 96.19 263 LEU A C 1
ATOM 2090 O O . LEU A 1 263 ? -16.409 -9.485 -6.308 1.00 96.19 263 LEU A O 1
ATOM 2094 N N . LYS A 1 264 ? -16.320 -11.715 -6.583 1.00 95.94 264 LYS A N 1
ATOM 2095 C CA . LYS A 1 264 ? -16.545 -11.732 -8.028 1.00 95.94 264 LYS A CA 1
ATOM 2096 C C . LYS A 1 264 ? -17.818 -11.011 -8.457 1.00 95.94 264 LYS A C 1
ATOM 2098 O O . LYS A 1 264 ? -17.770 -10.352 -9.488 1.00 95.94 264 LYS A O 1
ATOM 2103 N N . GLU A 1 265 ? -18.926 -11.157 -7.730 1.00 94.69 265 GLU A N 1
ATOM 2104 C CA . GLU A 1 265 ? -20.218 -10.563 -8.114 1.00 94.69 265 GLU A CA 1
ATOM 2105 C C . GLU A 1 265 ? -20.109 -9.036 -8.197 1.00 94.69 265 GLU A C 1
ATOM 2107 O O . GLU A 1 265 ? -20.232 -8.472 -9.282 1.00 94.69 265 GLU A O 1
ATOM 2112 N N . PHE A 1 266 ? -19.722 -8.389 -7.093 1.00 94.69 266 PHE A N 1
ATOM 2113 C CA . PHE A 1 266 ? -19.513 -6.941 -7.040 1.00 94.69 266 PHE A CA 1
ATOM 2114 C C . PHE A 1 266 ? -18.504 -6.445 -8.088 1.00 94.69 266 PHE A C 1
ATOM 2116 O O . PHE A 1 266 ? -18.774 -5.481 -8.804 1.00 94.69 266 PHE A O 1
ATOM 2123 N N . ILE A 1 267 ? -17.346 -7.110 -8.202 1.00 97.19 267 ILE A N 1
ATOM 2124 C CA . ILE A 1 267 ? -16.295 -6.716 -9.156 1.00 97.19 267 ILE A CA 1
ATOM 2125 C C . ILE A 1 267 ? -16.794 -6.832 -10.600 1.00 97.19 267 ILE A C 1
ATOM 2127 O O . ILE A 1 267 ? -16.520 -5.949 -11.409 1.00 97.19 267 ILE A O 1
ATOM 2131 N N . SER A 1 268 ? -17.522 -7.901 -10.929 1.00 96.94 268 SER A N 1
ATOM 2132 C CA . SER A 1 268 ? -18.052 -8.105 -12.281 1.00 96.94 268 SER A CA 1
ATOM 2133 C C . SER A 1 268 ? -19.052 -7.012 -12.635 1.00 96.94 268 SER A C 1
ATOM 2135 O O . SER A 1 268 ? -18.916 -6.399 -13.689 1.00 96.94 268 SER A O 1
ATOM 2137 N N . ASP A 1 269 ? -19.988 -6.707 -11.738 1.00 96.12 269 ASP A N 1
ATOM 2138 C CA . ASP A 1 269 ?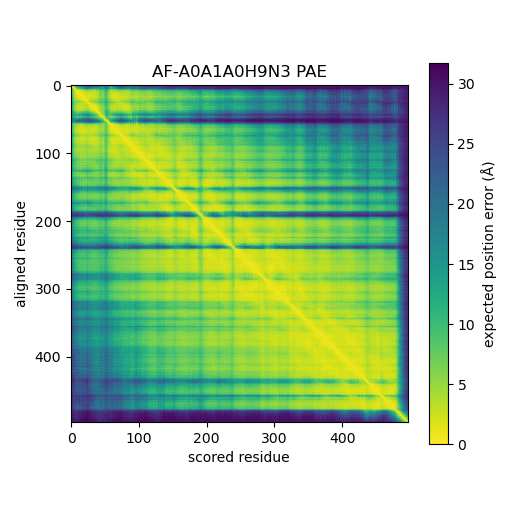 -21.003 -5.677 -11.965 1.00 96.12 269 ASP A CA 1
ATOM 2139 C C . ASP A 1 269 ? -20.386 -4.280 -12.132 1.00 96.12 269 ASP A C 1
ATOM 2141 O O . ASP A 1 269 ? -20.757 -3.548 -13.053 1.00 96.12 269 ASP A O 1
ATOM 2145 N N . LEU A 1 270 ? -19.394 -3.926 -11.302 1.00 95.62 270 LEU A N 1
ATOM 2146 C CA . LEU A 1 270 ? -18.635 -2.680 -11.452 1.00 95.62 270 LEU A CA 1
ATOM 2147 C C . LEU A 1 270 ? -17.940 -2.615 -12.819 1.00 95.62 270 LEU A C 1
ATOM 2149 O O . LEU A 1 270 ? -17.975 -1.582 -13.488 1.00 95.62 270 LEU A O 1
ATOM 2153 N N . PHE A 1 271 ? -17.303 -3.708 -13.242 1.00 96.69 271 PHE A N 1
ATOM 2154 C CA . PHE A 1 271 ? -16.581 -3.764 -14.511 1.00 96.69 271 PHE A CA 1
ATOM 2155 C C . PHE A 1 271 ? -17.536 -3.632 -15.698 1.00 96.69 271 PHE A C 1
ATOM 2157 O O . PHE A 1 271 ? -17.276 -2.823 -16.586 1.00 96.69 271 PHE A O 1
ATOM 2164 N N . GLU A 1 272 ? -18.657 -4.357 -15.707 1.00 95.69 272 GLU A N 1
ATOM 2165 C CA . GLU A 1 272 ? -19.675 -4.232 -16.758 1.00 95.69 272 GLU A CA 1
ATOM 2166 C C . GLU A 1 272 ? -20.253 -2.814 -16.816 1.00 95.69 272 GLU A C 1
ATOM 2168 O O . GLU A 1 272 ? -20.398 -2.245 -17.904 1.00 95.69 272 GLU A O 1
ATOM 2173 N N . TYR A 1 273 ? -20.535 -2.209 -15.658 1.00 94.69 273 TYR A N 1
ATOM 2174 C CA . TYR A 1 273 ? -21.010 -0.830 -15.584 1.00 94.69 273 TYR A CA 1
ATOM 2175 C C . TYR A 1 273 ? -19.994 0.144 -16.183 1.00 94.69 273 TYR A C 1
ATOM 2177 O O . TYR A 1 273 ? -20.358 0.964 -17.029 1.00 94.69 273 TYR A O 1
ATOM 2185 N N . VAL A 1 274 ? -18.720 0.048 -15.793 1.00 94.25 274 VAL A N 1
ATOM 2186 C CA . VAL A 1 274 ? -17.684 0.974 -16.261 1.00 94.25 274 VAL A CA 1
ATOM 2187 C C . VAL A 1 274 ? -17.402 0.805 -17.749 1.00 94.25 274 VAL A C 1
ATOM 2189 O O . VAL A 1 274 ? -17.386 1.800 -18.473 1.00 94.25 274 VAL A O 1
ATOM 2192 N N . LEU A 1 275 ? -17.259 -0.434 -18.223 1.00 94.06 275 LEU A N 1
ATOM 2193 C CA . LEU A 1 275 ? -17.036 -0.741 -19.639 1.00 94.06 275 LEU A CA 1
ATOM 2194 C C . LEU A 1 275 ? -18.201 -0.278 -20.529 1.00 94.06 275 LEU A C 1
ATOM 2196 O O . LEU A 1 275 ? -17.979 0.084 -21.682 1.00 94.06 275 LEU A O 1
ATOM 2200 N N . SER A 1 276 ? -19.429 -0.261 -20.002 1.00 93.38 276 SER A N 1
ATOM 2201 C CA . SER A 1 276 ? -20.620 0.161 -20.754 1.00 93.38 276 SER A CA 1
ATOM 2202 C C . SER A 1 276 ? -20.845 1.675 -20.761 1.00 93.38 276 SER A C 1
ATOM 2204 O O . SER A 1 276 ? -21.436 2.197 -21.705 1.00 93.38 276 SER A O 1
ATOM 2206 N N . ASN A 1 277 ? -20.416 2.387 -19.713 1.00 92.12 277 ASN A N 1
ATOM 2207 C CA . ASN A 1 277 ? -20.763 3.801 -19.508 1.00 92.12 277 ASN A CA 1
ATOM 2208 C C . ASN A 1 277 ? -19.587 4.769 -19.682 1.00 92.12 277 ASN A C 1
ATOM 2210 O O . ASN A 1 277 ? -19.812 5.972 -19.836 1.00 92.12 277 ASN A O 1
ATOM 2214 N N . HIS A 1 278 ? -18.346 4.282 -19.678 1.00 90.06 278 HIS A N 1
ATOM 2215 C CA . HIS A 1 278 ? -17.164 5.124 -19.822 1.00 90.06 278 HIS A CA 1
ATOM 2216 C C . HIS A 1 278 ? -16.334 4.711 -21.042 1.00 90.06 278 HIS A C 1
ATOM 2218 O O . HIS A 1 278 ? -15.910 3.560 -21.133 1.00 90.06 278 HIS A O 1
ATOM 2224 N N . PRO A 1 279 ? -16.063 5.635 -21.983 1.00 86.00 279 PRO A N 1
ATOM 2225 C CA . PRO A 1 279 ? -15.171 5.349 -23.096 1.00 86.00 279 PRO A CA 1
ATOM 2226 C C . PRO A 1 279 ? -13.731 5.207 -22.594 1.00 86.00 279 PRO A C 1
ATOM 2228 O O . PRO A 1 279 ? -13.277 6.003 -21.770 1.00 86.00 279 PRO A O 1
ATOM 2231 N N . SER A 1 280 ? -13.015 4.222 -23.136 1.00 86.88 280 SER A N 1
ATOM 2232 C CA . SER A 1 280 ? -11.583 4.006 -22.895 1.00 86.88 280 SER A CA 1
ATOM 2233 C C . SER A 1 280 ? -11.185 3.920 -21.404 1.00 86.88 280 SER A C 1
ATOM 2235 O O . SER A 1 280 ? -10.256 4.606 -20.970 1.00 86.88 280 SER A O 1
ATOM 2237 N N . PRO A 1 281 ? -11.859 3.086 -20.585 1.00 88.38 281 PRO A N 1
ATOM 2238 C CA . PRO A 1 281 ? -11.738 3.133 -19.124 1.00 88.38 281 PRO A CA 1
ATOM 2239 C C . PRO A 1 281 ? -10.379 2.667 -18.582 1.00 88.38 281 PRO A C 1
ATOM 2241 O O . PRO A 1 281 ? -10.036 2.932 -17.432 1.00 88.38 281 PRO A O 1
ATOM 2244 N N . THR A 1 282 ? -9.596 1.965 -19.396 1.00 87.12 282 THR A N 1
ATOM 2245 C CA . THR A 1 282 ? -8.254 1.460 -19.076 1.00 87.12 282 THR A CA 1
ATOM 2246 C C . THR A 1 282 ? -7.124 2.368 -19.541 1.00 87.12 282 THR A C 1
ATOM 2248 O O . THR A 1 282 ? -6.018 2.251 -19.022 1.00 87.12 282 THR A O 1
ATOM 2251 N N . THR A 1 283 ? -7.374 3.255 -20.506 1.00 87.00 283 THR A N 1
ATOM 2252 C CA . THR A 1 283 ? -6.343 4.143 -21.060 1.00 87.00 283 THR A CA 1
ATOM 2253 C C . THR A 1 283 ? -6.498 5.571 -20.567 1.00 87.00 283 THR A C 1
ATOM 2255 O O . THR A 1 283 ? -5.496 6.237 -20.337 1.00 87.00 283 THR A O 1
ATOM 2258 N N . LYS A 1 284 ? -7.725 6.041 -20.329 1.00 87.69 284 LYS A N 1
ATOM 2259 C CA . LYS A 1 284 ? -7.964 7.388 -19.818 1.00 87.69 284 LYS A CA 1
ATOM 2260 C C . LYS A 1 284 ? -7.830 7.434 -18.302 1.00 87.69 284 LYS A C 1
ATOM 2262 O O . LYS A 1 284 ? -8.620 6.822 -17.581 1.00 87.69 284 LYS A O 1
ATOM 2267 N N . GLN A 1 285 ? -6.885 8.225 -17.807 1.00 83.19 285 GLN A N 1
ATOM 2268 C CA . GLN A 1 285 ? -6.826 8.558 -16.391 1.00 83.19 285 GLN A CA 1
ATOM 2269 C C . GLN A 1 285 ? -7.718 9.767 -16.086 1.00 83.19 285 GLN A C 1
ATOM 2271 O O . GLN A 1 285 ? -7.484 10.872 -16.574 1.00 83.19 285 GLN A O 1
ATOM 2276 N N . ASP A 1 286 ? -8.717 9.574 -15.229 1.00 84.06 286 ASP A N 1
ATOM 2277 C CA . ASP A 1 286 ? -9.547 10.653 -14.693 1.00 84.06 286 ASP A CA 1
ATOM 2278 C C . ASP A 1 286 ? -9.720 10.462 -13.184 1.00 84.06 286 ASP A C 1
ATOM 2280 O O . ASP A 1 286 ? -10.590 9.724 -12.728 1.00 84.06 286 ASP A O 1
ATOM 2284 N N . PHE A 1 287 ? -8.863 11.123 -12.402 1.00 78.06 287 PHE A N 1
ATOM 2285 C CA . PHE A 1 287 ? -8.881 11.031 -10.939 1.00 78.06 287 PHE A CA 1
ATOM 2286 C C . PHE A 1 287 ? -10.135 11.645 -10.305 1.00 78.06 287 PHE A C 1
ATOM 2288 O O . PHE A 1 287 ? -10.415 11.366 -9.143 1.00 78.06 287 PHE A O 1
ATOM 2295 N N . ALA A 1 288 ? -10.884 12.475 -11.039 1.00 83.25 288 ALA A N 1
ATOM 2296 C CA . ALA A 1 288 ? -12.161 13.001 -10.567 1.00 83.25 288 ALA A CA 1
ATOM 2297 C C . ALA A 1 288 ? -13.316 12.015 -10.810 1.00 83.25 288 ALA A C 1
ATOM 2299 O O . ALA A 1 288 ? -14.394 12.174 -10.234 1.00 83.25 288 ALA A O 1
ATOM 2300 N N . ASN A 1 289 ? -13.108 11.004 -11.661 1.00 87.38 289 ASN A N 1
ATOM 2301 C CA . ASN A 1 289 ? -14.070 9.947 -11.918 1.00 87.38 289 ASN A CA 1
ATOM 2302 C C . ASN A 1 289 ? -13.751 8.715 -11.064 1.00 87.38 289 ASN A C 1
ATOM 2304 O O . ASN A 1 289 ? -12.936 7.859 -11.408 1.00 87.38 289 ASN A O 1
ATOM 2308 N N . GLU A 1 290 ? -14.449 8.615 -9.943 1.00 87.06 290 GLU A N 1
ATOM 2309 C CA . GLU A 1 290 ? -14.255 7.566 -8.944 1.00 87.06 290 GLU A CA 1
ATOM 2310 C C . GLU A 1 290 ? -14.583 6.170 -9.471 1.00 87.06 290 GLU A C 1
ATOM 2312 O O . GLU A 1 290 ? -13.943 5.210 -9.047 1.00 87.06 290 GLU A O 1
ATOM 2317 N N . PHE A 1 291 ? -15.506 6.040 -10.432 1.00 90.38 291 PHE A N 1
ATOM 2318 C CA . PHE A 1 291 ? -15.783 4.764 -11.094 1.00 90.38 291 PHE A CA 1
ATOM 2319 C C . PHE A 1 291 ? -14.571 4.288 -11.893 1.00 90.38 291 PHE A C 1
ATOM 2321 O O . PHE A 1 291 ? -14.172 3.131 -11.768 1.00 90.38 291 PHE A O 1
ATOM 2328 N N . LEU A 1 292 ? -13.951 5.187 -12.667 1.00 90.62 292 LEU A N 1
ATOM 2329 C CA . LEU A 1 292 ? -12.730 4.879 -13.414 1.00 90.62 292 LEU A CA 1
ATOM 2330 C C . LEU A 1 292 ? -11.562 4.569 -12.477 1.00 90.62 292 LEU A C 1
ATOM 2332 O O . LEU A 1 292 ? -10.892 3.555 -12.662 1.00 90.62 292 LEU A O 1
ATOM 2336 N N . SER A 1 293 ? -11.354 5.387 -11.442 1.00 90.19 293 SER A N 1
ATOM 2337 C CA . SER A 1 293 ? -10.298 5.163 -10.448 1.00 90.19 293 SER A CA 1
ATOM 2338 C C . SER A 1 293 ? -10.464 3.818 -9.729 1.00 90.19 293 SER A C 1
ATOM 2340 O O . SER A 1 293 ? -9.510 3.048 -9.631 1.00 90.19 293 SER A O 1
ATOM 2342 N N . SER A 1 294 ? -11.680 3.505 -9.275 1.00 92.88 294 SER A N 1
ATOM 2343 C CA . SER A 1 294 ? -12.017 2.250 -8.587 1.00 92.88 294 SER A CA 1
ATOM 2344 C C . SER A 1 294 ? -11.820 1.033 -9.486 1.00 92.88 294 SER A C 1
ATOM 2346 O O . SER A 1 294 ? -11.201 0.048 -9.085 1.00 92.88 294 SER A O 1
ATOM 2348 N N . TYR A 1 295 ? -12.303 1.118 -10.728 1.00 95.00 295 TYR A N 1
ATOM 2349 C CA . TYR A 1 295 ? -12.120 0.085 -11.743 1.00 95.00 295 TYR A CA 1
ATOM 2350 C C . TYR A 1 295 ? -10.636 -0.182 -12.008 1.00 95.00 295 TYR A C 1
ATOM 2352 O O . TYR A 1 295 ? -10.197 -1.327 -11.927 1.00 95.00 295 TYR A O 1
ATOM 2360 N N . GLN A 1 296 ? -9.846 0.861 -12.274 1.00 94.00 296 GLN A N 1
ATOM 2361 C CA . GLN A 1 296 ? -8.417 0.727 -12.567 1.00 94.00 296 GLN A CA 1
ATOM 2362 C C . GLN A 1 296 ? -7.632 0.183 -11.371 1.00 94.00 296 GLN A C 1
ATOM 2364 O O . GLN A 1 296 ? -6.699 -0.605 -11.555 1.00 94.00 296 GLN A O 1
ATOM 2369 N N . ASP A 1 297 ? -7.993 0.568 -10.147 1.00 93.88 297 ASP A N 1
ATOM 2370 C CA . ASP A 1 297 ? -7.330 0.063 -8.950 1.00 93.88 297 ASP A CA 1
ATOM 2371 C C . ASP A 1 297 ? -7.590 -1.433 -8.744 1.00 93.88 297 ASP A C 1
ATOM 2373 O O . ASP A 1 297 ? -6.638 -2.213 -8.639 1.00 93.88 297 ASP A O 1
ATOM 2377 N N . ILE A 1 298 ? -8.853 -1.862 -8.808 1.00 97.06 298 ILE A N 1
ATOM 2378 C CA . ILE A 1 298 ? -9.219 -3.283 -8.743 1.00 97.06 298 ILE A CA 1
ATOM 2379 C C . ILE A 1 298 ? -8.557 -4.051 -9.887 1.00 97.06 298 ILE A C 1
ATOM 2381 O O . ILE A 1 298 ? -7.983 -5.120 -9.670 1.00 97.06 298 ILE A O 1
ATOM 2385 N N . PHE A 1 299 ? -8.582 -3.510 -11.107 1.00 97.00 299 PHE A N 1
ATOM 2386 C CA . PHE A 1 299 ? -8.020 -4.188 -12.271 1.00 97.00 299 PHE A CA 1
ATOM 2387 C C . PHE A 1 299 ? -6.506 -4.387 -12.143 1.00 97.00 299 PHE A C 1
ATOM 2389 O O . PHE A 1 299 ? -5.990 -5.468 -12.436 1.00 97.00 299 PHE A O 1
ATOM 2396 N N . THR A 1 300 ? -5.801 -3.390 -11.605 1.00 95.69 300 THR A N 1
ATOM 2397 C CA . THR A 1 300 ? -4.378 -3.504 -11.264 1.00 95.69 300 THR A CA 1
ATOM 2398 C C . THR A 1 300 ? -4.139 -4.667 -10.296 1.00 95.69 300 THR A C 1
ATOM 2400 O O . THR A 1 300 ? -3.264 -5.501 -10.534 1.00 95.69 300 THR A O 1
ATOM 2403 N N . HIS A 1 301 ? -4.933 -4.772 -9.225 1.00 97.12 301 HIS A N 1
ATOM 2404 C CA . HIS A 1 301 ? -4.799 -5.852 -8.242 1.00 97.12 301 HIS A CA 1
ATOM 2405 C C . HIS A 1 301 ? -5.122 -7.228 -8.838 1.00 97.12 301 HIS A C 1
ATOM 2407 O O . HIS A 1 301 ? -4.390 -8.184 -8.581 1.00 97.12 301 HIS A O 1
ATOM 2413 N N . LEU A 1 302 ? -6.148 -7.338 -9.689 1.00 97.69 302 LEU A N 1
ATOM 2414 C CA . LEU A 1 302 ? -6.468 -8.574 -10.411 1.00 97.69 302 LEU A CA 1
ATOM 2415 C C . LEU A 1 302 ? -5.287 -9.036 -11.276 1.00 97.69 302 LEU A C 1
ATOM 2417 O O . LEU A 1 302 ? -4.867 -10.189 -11.164 1.00 97.69 302 LEU A O 1
ATOM 2421 N N . LEU A 1 303 ? -4.702 -8.142 -12.079 1.00 96.06 303 LEU A N 1
ATOM 2422 C CA . LEU A 1 303 ? -3.572 -8.461 -12.964 1.00 96.06 303 LEU A CA 1
ATOM 2423 C C . LEU A 1 303 ? -2.265 -8.746 -12.207 1.00 96.06 303 LEU A C 1
ATOM 2425 O O . LEU A 1 303 ? -1.390 -9.433 -12.735 1.00 96.06 303 LEU A O 1
ATOM 2429 N N . ASN A 1 304 ? -2.147 -8.285 -10.961 1.00 95.50 304 ASN A N 1
ATOM 2430 C CA . ASN A 1 304 ? -1.013 -8.563 -10.075 1.00 95.50 304 ASN A CA 1
ATOM 2431 C C . ASN A 1 304 ? -1.219 -9.798 -9.179 1.00 95.50 304 ASN A C 1
ATOM 2433 O O . ASN A 1 304 ? -0.301 -10.198 -8.460 1.00 95.50 304 ASN A O 1
ATOM 2437 N N . SER A 1 305 ? -2.404 -10.412 -9.221 1.00 95.56 305 SER A N 1
ATOM 2438 C CA . SER A 1 305 ? -2.772 -11.561 -8.391 1.00 95.56 305 SER A CA 1
ATOM 2439 C C . SER A 1 305 ? -2.404 -12.911 -9.033 1.00 95.56 305 SER A C 1
ATOM 2441 O O . SER A 1 305 ? -1.592 -12.994 -9.957 1.00 95.56 305 SER A O 1
ATOM 2443 N N . LYS A 1 306 ? -2.974 -14.006 -8.512 1.00 94.44 306 LYS A N 1
ATOM 2444 C CA . LYS A 1 306 ? -2.800 -15.385 -8.996 1.00 94.44 306 LYS A CA 1
ATOM 2445 C C . LYS A 1 306 ? -4.154 -16.103 -9.035 1.00 94.44 306 LYS A C 1
ATOM 2447 O O . LYS A 1 306 ? -5.136 -15.625 -8.474 1.00 94.44 306 LYS A O 1
ATOM 2452 N N . GLY A 1 307 ? -4.195 -17.281 -9.658 1.00 95.62 307 GLY A N 1
ATOM 2453 C CA . GLY A 1 307 ? -5.372 -18.155 -9.634 1.00 95.62 307 GLY A CA 1
ATOM 2454 C C . GLY A 1 307 ? -6.584 -17.561 -10.360 1.00 95.62 307 GLY A C 1
ATOM 2455 O O . GLY A 1 307 ? -6.447 -16.997 -11.445 1.00 95.62 307 GLY A O 1
ATOM 2456 N N . GLU A 1 308 ? -7.774 -17.716 -9.775 1.00 97.00 308 GLU A N 1
ATOM 2457 C CA . GLU A 1 308 ? -9.037 -17.281 -10.388 1.00 97.00 308 GLU A CA 1
ATOM 2458 C C . GLU A 1 308 ? -9.136 -15.764 -10.573 1.00 97.00 308 GLU A C 1
ATOM 2460 O O . GLU A 1 308 ? -9.625 -15.321 -11.611 1.00 97.00 308 GLU A O 1
ATOM 2465 N N . SER A 1 309 ? -8.621 -14.975 -9.624 1.00 97.19 309 SER A N 1
ATOM 2466 C CA . SER A 1 309 ? -8.585 -13.511 -9.716 1.00 97.19 309 SER A CA 1
ATOM 2467 C C . SER A 1 309 ? -7.785 -13.042 -10.935 1.00 97.19 309 SER A C 1
ATOM 2469 O O . SER A 1 309 ? -8.261 -12.219 -11.717 1.00 97.19 309 SER A O 1
ATOM 2471 N N . LEU A 1 310 ? -6.598 -13.625 -11.154 1.00 97.25 310 LEU A N 1
ATOM 2472 C CA . LEU A 1 310 ? -5.782 -13.326 -12.332 1.00 97.25 310 LEU A CA 1
ATOM 2473 C C . LEU A 1 310 ? -6.483 -13.772 -13.616 1.00 97.25 310 LEU A C 1
ATOM 2475 O O . LEU A 1 310 ? -6.505 -13.029 -14.593 1.00 97.25 310 LEU A O 1
ATOM 2479 N N . LYS A 1 311 ? -7.082 -14.968 -13.616 1.00 97.12 311 LYS A N 1
ATOM 2480 C CA . LYS A 1 311 ? -7.820 -15.481 -14.776 1.00 97.12 311 LYS A CA 1
ATOM 2481 C C . LYS A 1 311 ? -8.949 -14.532 -15.184 1.00 97.12 311 LYS A C 1
ATOM 2483 O O . LYS A 1 311 ? -9.098 -14.269 -16.371 1.00 97.12 311 LYS A O 1
ATOM 2488 N N . PHE A 1 312 ? -9.700 -14.004 -14.218 1.00 97.81 312 PHE A N 1
ATOM 2489 C CA . PHE A 1 312 ? -10.741 -13.011 -14.475 1.00 97.81 312 PHE A CA 1
ATOM 2490 C C . PHE A 1 312 ? -10.159 -11.707 -15.036 1.00 97.81 312 PHE A C 1
ATOM 2492 O O . PHE A 1 312 ? -10.654 -11.207 -16.041 1.00 97.81 312 PHE A O 1
ATOM 2499 N N . GLY A 1 313 ? -9.068 -11.191 -14.459 1.00 96.69 313 GLY A N 1
ATOM 2500 C CA . GLY A 1 313 ? -8.381 -10.012 -14.999 1.00 96.69 313 GLY A CA 1
ATOM 2501 C C . GLY A 1 313 ? -7.931 -10.200 -16.456 1.00 96.69 313 GLY A C 1
ATOM 2502 O O . GLY A 1 313 ? -8.174 -9.340 -17.298 1.00 96.69 313 GLY A O 1
ATOM 2503 N N . LEU A 1 314 ? -7.336 -11.347 -16.787 1.00 95.81 314 LEU A N 1
ATOM 2504 C CA . LEU A 1 314 ? -6.917 -11.663 -18.157 1.00 95.81 314 LEU A CA 1
ATOM 2505 C C . LEU A 1 314 ? -8.105 -11.847 -19.115 1.00 95.81 314 LEU A C 1
ATOM 2507 O O . LEU A 1 314 ? -8.018 -11.452 -20.275 1.00 95.81 314 LEU A O 1
ATOM 2511 N N . GLU A 1 315 ? -9.222 -12.407 -18.641 1.00 95.94 315 GLU A N 1
ATOM 2512 C CA . GLU A 1 315 ? -10.465 -12.490 -19.414 1.00 95.94 315 GLU A CA 1
ATOM 2513 C C . GLU A 1 315 ? -10.977 -11.091 -19.770 1.00 95.94 315 GLU A C 1
ATOM 2515 O O . GLU A 1 315 ? -11.253 -10.829 -20.939 1.00 95.94 315 GLU A O 1
ATOM 2520 N N . VAL A 1 316 ? -11.034 -10.174 -18.798 1.00 95.19 316 VAL A N 1
ATOM 2521 C CA . VAL A 1 316 ? -11.427 -8.773 -19.027 1.00 95.19 316 VAL A CA 1
ATOM 2522 C C . VAL A 1 316 ? -10.482 -8.095 -20.016 1.00 95.19 316 VAL A C 1
ATOM 2524 O O . VAL A 1 316 ? -10.950 -7.454 -20.952 1.00 95.19 316 VAL A O 1
ATOM 2527 N N . LEU A 1 317 ? -9.169 -8.280 -19.855 1.00 92.62 317 LEU A N 1
ATOM 2528 C CA . LEU A 1 317 ? -8.155 -7.714 -20.750 1.00 92.62 317 LEU A CA 1
ATOM 2529 C C . LEU A 1 317 ? -8.306 -8.198 -22.201 1.00 92.62 317 LEU A C 1
ATOM 2531 O O . LEU A 1 317 ? -7.956 -7.482 -23.130 1.00 92.62 317 LEU A O 1
ATOM 2535 N N . SER A 1 318 ? -8.834 -9.406 -22.407 1.00 91.00 318 SER A N 1
ATOM 2536 C CA . SER A 1 318 ? -9.066 -9.965 -23.745 1.00 91.00 318 SER A CA 1
ATOM 2537 C C . SER A 1 318 ? -10.343 -9.460 -24.430 1.00 91.00 318 SER A C 1
ATOM 2539 O O . SER A 1 318 ? -10.592 -9.799 -25.591 1.00 91.00 318 SER A O 1
ATOM 2541 N N . ARG A 1 319 ? -11.182 -8.681 -23.733 1.00 91.56 319 ARG A N 1
ATOM 2542 C CA . ARG A 1 319 ? -12.457 -8.200 -24.275 1.00 91.56 319 ARG A CA 1
ATOM 2543 C C . ARG A 1 319 ? -12.238 -7.129 -25.352 1.00 91.56 319 ARG A C 1
ATOM 2545 O O . ARG A 1 319 ? -11.343 -6.294 -25.224 1.00 91.56 319 ARG A O 1
ATOM 2552 N N . PRO A 1 320 ? -13.088 -7.087 -26.394 1.00 86.31 320 PRO A N 1
ATOM 2553 C CA . PRO A 1 320 ? -13.038 -6.019 -27.387 1.00 86.31 320 PRO A CA 1
ATOM 2554 C C . PRO A 1 320 ? -13.195 -4.636 -26.739 1.00 86.31 320 PRO A C 1
ATOM 2556 O O . PRO A 1 320 ? -14.099 -4.435 -25.932 1.00 86.31 320 PRO A O 1
ATOM 2559 N N . GLY A 1 321 ? -12.340 -3.684 -27.119 1.00 82.31 321 GLY A N 1
ATOM 2560 C CA . GLY A 1 321 ? -12.376 -2.310 -26.599 1.00 82.31 321 GLY A CA 1
ATOM 2561 C C . GLY A 1 321 ? -11.661 -2.104 -25.260 1.00 82.31 321 GLY A C 1
ATOM 2562 O O . GLY A 1 321 ? -11.655 -0.985 -24.752 1.00 82.31 321 GLY A O 1
ATOM 2563 N N . VAL A 1 322 ? -11.042 -3.150 -24.701 1.00 89.31 322 VAL A N 1
ATOM 2564 C CA . VAL A 1 322 ? -10.166 -3.047 -23.529 1.00 89.31 322 VAL A CA 1
ATOM 2565 C C . VAL A 1 322 ? -8.714 -3.041 -23.999 1.00 89.31 322 VAL A C 1
ATOM 2567 O O . VAL A 1 322 ? -8.081 -4.083 -24.131 1.00 89.31 322 VAL A O 1
ATOM 2570 N N . ASP A 1 323 ? -8.181 -1.851 -24.260 1.00 88.62 323 ASP A N 1
ATOM 2571 C CA . ASP A 1 323 ? -6.753 -1.651 -24.522 1.00 88.62 323 ASP A CA 1
ATOM 2572 C C . ASP A 1 323 ? -6.076 -1.074 -23.274 1.00 88.62 323 ASP A C 1
ATOM 2574 O O . ASP A 1 323 ? -6.671 -0.288 -22.546 1.00 88.62 323 ASP A O 1
ATOM 2578 N N . ILE A 1 324 ? -4.832 -1.453 -22.993 1.00 89.12 324 ILE A N 1
ATOM 2579 C CA . ILE A 1 324 ? -4.089 -0.959 -21.814 1.00 89.12 324 ILE A CA 1
ATOM 2580 C C . ILE A 1 324 ? -3.076 0.130 -22.154 1.00 89.12 324 ILE A C 1
ATOM 2582 O O . ILE A 1 324 ? -2.509 0.740 -21.253 1.00 89.12 324 ILE A O 1
ATOM 2586 N N . ILE A 1 325 ? -2.865 0.378 -23.446 1.00 90.31 325 ILE A N 1
ATOM 2587 C CA . ILE A 1 325 ? -1.984 1.411 -23.989 1.00 90.31 325 ILE A CA 1
ATOM 2588 C C . ILE A 1 325 ? -2.704 2.049 -25.175 1.00 90.31 325 ILE A C 1
ATOM 2590 O O . ILE A 1 325 ? -3.177 1.340 -26.065 1.00 90.31 325 ILE A O 1
ATOM 2594 N N . ASP A 1 326 ? -2.743 3.376 -25.200 1.00 89.25 326 ASP A N 1
ATOM 2595 C CA . ASP A 1 326 ? -3.239 4.171 -26.324 1.00 89.25 326 ASP A CA 1
ATOM 2596 C C . ASP A 1 326 ? -2.376 5.426 -26.455 1.00 89.25 326 ASP A C 1
ATOM 2598 O O . ASP A 1 326 ? -2.321 6.248 -25.543 1.00 89.25 326 ASP A O 1
ATOM 2602 N N . GLU A 1 327 ? -1.686 5.570 -27.585 1.00 81.69 327 GLU A N 1
ATOM 2603 C CA . GLU A 1 327 ? -0.815 6.719 -27.856 1.00 81.69 327 GLU A CA 1
ATOM 2604 C C . GLU A 1 327 ? -1.597 8.035 -27.982 1.00 81.69 327 GLU A C 1
ATOM 2606 O O . GLU A 1 327 ? -1.047 9.110 -27.734 1.00 81.69 327 GLU A O 1
ATOM 2611 N N . ASN A 1 328 ? -2.888 7.968 -28.326 1.00 87.12 328 ASN A N 1
ATOM 2612 C CA . ASN A 1 328 ? -3.767 9.138 -28.389 1.00 87.12 328 ASN A CA 1
ATOM 2613 C C . ASN A 1 328 ? -4.255 9.573 -27.004 1.00 87.12 328 ASN A C 1
ATOM 2615 O O . ASN A 1 328 ? -4.813 10.663 -26.867 1.00 87.12 328 ASN A O 1
ATOM 2619 N N . GLU A 1 329 ? -4.024 8.744 -25.988 1.00 89.19 329 GLU A N 1
ATOM 2620 C CA . GLU A 1 329 ? -4.323 9.020 -24.593 1.00 89.19 329 GLU A CA 1
ATOM 2621 C C . GLU A 1 329 ? -3.018 8.950 -23.782 1.00 89.19 329 GLU A C 1
ATOM 2623 O O . GLU A 1 329 ? -2.670 7.905 -23.222 1.00 89.19 329 GLU A O 1
ATOM 2628 N N . PRO A 1 330 ? -2.265 10.066 -23.688 1.00 85.25 330 PRO A N 1
ATOM 2629 C CA . PRO A 1 330 ? -0.949 10.097 -23.052 1.00 85.25 330 PRO A CA 1
ATOM 2630 C C . PRO A 1 330 ? -0.947 9.705 -21.576 1.00 85.25 330 PRO A C 1
ATOM 2632 O O . PRO A 1 330 ? 0.130 9.579 -21.004 1.00 85.25 330 PRO A O 1
ATOM 2635 N N . THR A 1 331 ? -2.108 9.555 -20.934 1.00 89.25 331 THR A N 1
ATOM 2636 C CA . THR A 1 331 ? -2.224 9.072 -19.554 1.00 89.25 331 THR A CA 1
ATOM 2637 C C . THR A 1 331 ? -2.267 7.546 -19.439 1.00 89.25 331 THR A C 1
ATOM 2639 O O . THR A 1 331 ? -2.050 7.021 -18.348 1.00 89.25 331 THR A O 1
ATOM 2642 N N . SER A 1 332 ? -2.423 6.819 -20.549 1.00 90.25 332 SER A N 1
ATOM 2643 C CA . SER A 1 332 ? -2.578 5.357 -20.561 1.00 90.25 332 SER A CA 1
ATOM 2644 C C . SER A 1 332 ? -1.394 4.590 -19.970 1.00 90.25 332 SER A C 1
ATOM 2646 O O . SER A 1 332 ? -1.576 3.537 -19.355 1.00 90.25 332 SER A O 1
ATOM 2648 N N . TYR A 1 333 ? -0.183 5.162 -20.023 1.00 90.25 333 TYR A N 1
ATOM 2649 C CA . TYR A 1 333 ? 0.989 4.572 -19.367 1.00 90.25 333 TYR A CA 1
ATOM 2650 C C . TYR A 1 333 ? 0.831 4.449 -17.841 1.00 90.25 333 TYR A C 1
ATOM 2652 O O . TYR A 1 333 ? 1.512 3.627 -17.229 1.00 90.25 333 TYR A O 1
ATOM 2660 N N . GLN A 1 334 ? -0.026 5.255 -17.200 1.00 90.06 334 GLN A N 1
ATOM 2661 C CA . GLN A 1 334 ? -0.176 5.254 -15.743 1.00 90.06 334 GLN A CA 1
ATOM 2662 C C . GLN A 1 334 ? -0.772 3.937 -15.2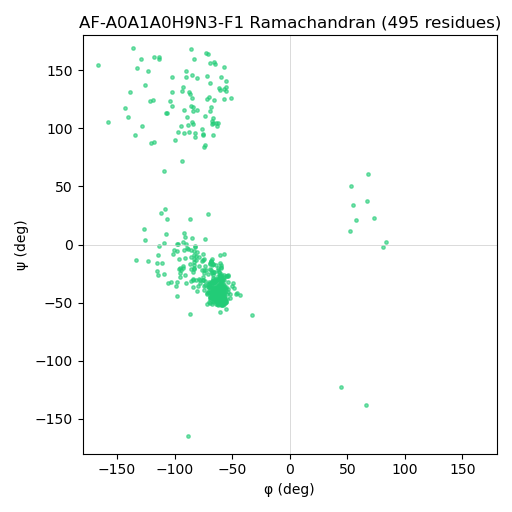52 1.00 90.06 334 GLN A C 1
ATOM 2664 O O . GLN A 1 334 ? -0.190 3.310 -14.366 1.00 90.06 334 GLN A O 1
ATOM 2669 N N . PHE A 1 335 ? -1.858 3.472 -15.873 1.00 91.38 335 PHE A N 1
ATOM 2670 C CA . PHE A 1 335 ? -2.409 2.144 -15.608 1.00 91.38 335 PHE A CA 1
ATOM 2671 C C . PHE A 1 335 ? -1.414 1.049 -16.014 1.00 91.38 335 PHE A C 1
ATOM 2673 O O . PHE A 1 335 ? -1.049 0.210 -15.189 1.00 91.38 335 PHE A O 1
ATOM 2680 N N . PHE A 1 336 ? -0.892 1.109 -17.244 1.00 93.00 336 PHE A N 1
ATOM 2681 C CA . PHE A 1 336 ? 0.060 0.126 -17.772 1.00 93.00 336 PHE A CA 1
ATOM 2682 C C . PHE A 1 336 ? 1.288 -0.080 -16.869 1.00 93.00 336 PHE A C 1
ATOM 2684 O O . PHE A 1 336 ? 1.711 -1.206 -16.631 1.00 93.00 336 PHE A O 1
ATOM 2691 N N . SER A 1 337 ? 1.845 0.986 -16.296 1.00 91.19 337 SER A N 1
ATOM 2692 C CA . SER A 1 337 ? 3.050 0.910 -15.457 1.00 91.19 337 SER A CA 1
ATOM 2693 C C . SER A 1 337 ? 2.862 0.197 -14.110 1.00 91.19 337 SER A C 1
ATOM 2695 O O . SER A 1 337 ? 3.859 -0.144 -13.455 1.00 91.19 337 SER A O 1
ATOM 2697 N N . ARG A 1 338 ? 1.604 -0.020 -13.693 1.00 92.06 338 ARG A N 1
ATOM 2698 C CA . ARG A 1 338 ? 1.213 -0.636 -12.415 1.00 92.06 338 ARG A CA 1
ATOM 2699 C C . ARG A 1 338 ? 0.919 -2.136 -12.522 1.00 92.06 338 ARG A C 1
ATOM 2701 O O . ARG A 1 338 ? 0.811 -2.792 -11.483 1.00 92.06 338 ARG A O 1
ATOM 2708 N N . ILE A 1 339 ? 0.784 -2.680 -13.732 1.00 92.56 339 ILE A N 1
ATOM 2709 C CA . ILE A 1 339 ? 0.447 -4.094 -13.943 1.00 92.56 339 ILE A CA 1
ATOM 2710 C C . ILE A 1 339 ? 1.708 -4.967 -14.027 1.00 92.56 339 ILE A C 1
ATOM 2712 O O . ILE A 1 339 ? 2.766 -4.546 -14.499 1.00 92.56 339 ILE A O 1
ATOM 2716 N N . ASN A 1 340 ? 1.592 -6.219 -13.598 1.00 92.00 340 ASN A N 1
ATOM 2717 C CA . ASN A 1 340 ? 2.647 -7.214 -13.687 1.00 92.00 340 ASN A CA 1
ATOM 2718 C C . ASN A 1 340 ? 2.657 -7.832 -15.087 1.00 92.00 340 ASN A C 1
ATOM 2720 O O . ASN A 1 340 ? 1.936 -8.791 -15.375 1.00 92.00 340 ASN A O 1
ATOM 2724 N N . LEU A 1 341 ? 3.519 -7.291 -15.946 1.00 92.31 341 LEU A N 1
ATOM 2725 C CA . LEU A 1 341 ? 3.653 -7.698 -17.345 1.00 92.31 341 LEU A CA 1
ATOM 2726 C C . LEU A 1 341 ? 4.035 -9.175 -17.532 1.00 92.31 341 LEU A C 1
ATOM 2728 O O . LEU A 1 341 ? 3.725 -9.746 -18.577 1.00 92.31 341 LEU A O 1
ATOM 2732 N N . ASN A 1 342 ? 4.601 -9.832 -16.510 1.00 91.19 342 ASN A N 1
ATOM 2733 C CA . ASN A 1 342 ? 4.909 -11.264 -16.564 1.00 91.19 342 ASN A CA 1
ATOM 2734 C C . ASN A 1 342 ? 3.667 -12.130 -16.804 1.00 91.19 342 ASN A C 1
ATOM 2736 O O . ASN A 1 342 ? 3.777 -13.214 -17.374 1.00 91.19 342 ASN A O 1
ATOM 2740 N N . ASN A 1 343 ? 2.496 -11.656 -16.374 1.00 90.12 343 ASN A N 1
ATOM 2741 C CA . ASN A 1 343 ? 1.237 -12.385 -16.488 1.00 90.12 343 ASN A CA 1
ATOM 2742 C C . ASN A 1 343 ? 0.568 -12.229 -17.865 1.00 90.12 343 ASN A C 1
ATOM 2744 O O . ASN A 1 343 ? -0.413 -12.917 -18.144 1.00 90.12 343 ASN A O 1
ATOM 2748 N N . ILE A 1 344 ? 1.069 -11.333 -18.719 1.00 87.62 344 ILE A N 1
ATOM 2749 C CA . ILE A 1 344 ? 0.491 -11.060 -20.036 1.00 87.62 344 ILE A CA 1
ATOM 2750 C C . ILE A 1 344 ? 1.039 -12.063 -21.059 1.00 87.62 344 ILE A C 1
ATOM 2752 O O . ILE A 1 344 ? 2.250 -12.212 -21.230 1.00 87.62 344 ILE A O 1
ATOM 2756 N N . ALA A 1 345 ? 0.132 -12.749 -21.757 1.00 86.75 345 ALA A N 1
ATOM 2757 C CA . ALA A 1 345 ? 0.463 -13.624 -22.879 1.00 86.75 345 ALA A CA 1
ATOM 2758 C C . ALA A 1 345 ? 0.613 -12.826 -24.188 1.00 86.75 345 ALA A C 1
ATOM 2760 O O . ALA A 1 345 ? 0.083 -11.727 -24.309 1.00 86.75 345 ALA A O 1
ATOM 2761 N N . GLY A 1 346 ? 1.308 -13.384 -25.187 1.00 89.75 346 GLY A N 1
ATOM 2762 C CA . GLY A 1 346 ? 1.435 -12.739 -26.505 1.00 89.75 346 GLY A CA 1
ATOM 2763 C C . GLY A 1 346 ? 2.256 -11.444 -26.484 1.00 89.75 346 GLY A C 1
ATOM 2764 O O . GLY A 1 346 ? 1.923 -10.489 -27.179 1.00 89.75 346 GLY A O 1
ATOM 2765 N N . LYS A 1 347 ? 3.320 -11.395 -25.668 1.00 92.94 347 LYS A N 1
ATOM 2766 C CA . LYS A 1 347 ? 4.143 -10.190 -25.466 1.00 92.94 347 LYS A CA 1
ATOM 2767 C C . LYS A 1 347 ? 4.704 -9.612 -26.765 1.00 92.94 347 LYS A C 1
ATOM 2769 O O . LYS A 1 347 ? 4.727 -8.400 -26.913 1.00 92.94 347 LYS A O 1
ATOM 2774 N N . GLU A 1 348 ? 5.119 -10.456 -27.708 1.00 94.25 348 GLU A N 1
ATOM 2775 C CA . GLU A 1 348 ? 5.643 -10.001 -29.000 1.00 94.25 348 GLU A CA 1
ATOM 2776 C C . GLU A 1 348 ? 4.566 -9.306 -29.845 1.00 94.25 348 GLU A C 1
ATOM 2778 O O . GLU A 1 348 ? 4.784 -8.186 -30.298 1.00 94.25 348 GLU A O 1
ATOM 2783 N N . ASP A 1 349 ? 3.378 -9.905 -29.974 1.00 92.62 349 ASP A N 1
ATOM 2784 C CA . ASP A 1 349 ? 2.251 -9.299 -30.698 1.00 92.62 349 ASP A CA 1
ATOM 2785 C C . ASP A 1 349 ? 1.821 -7.976 -30.055 1.00 92.62 349 ASP A C 1
ATOM 2787 O O . ASP A 1 349 ? 1.613 -6.975 -30.742 1.00 92.62 349 ASP A O 1
ATOM 2791 N N . MET A 1 350 ? 1.734 -7.950 -28.722 1.00 91.12 350 MET A N 1
ATOM 2792 C CA . MET A 1 350 ? 1.440 -6.734 -27.966 1.00 91.12 350 MET A CA 1
ATOM 2793 C C . MET A 1 350 ? 2.511 -5.663 -28.199 1.00 91.12 350 MET A C 1
ATOM 2795 O O . MET A 1 350 ? 2.179 -4.495 -28.402 1.00 91.12 350 MET A O 1
ATOM 2799 N N . PHE A 1 351 ? 3.786 -6.052 -28.192 1.00 94.25 351 PHE A N 1
ATOM 2800 C CA . PHE A 1 351 ? 4.894 -5.136 -28.411 1.00 94.25 351 PHE A CA 1
ATOM 2801 C C . PHE A 1 351 ? 4.858 -4.526 -29.808 1.00 94.25 351 PHE A C 1
ATOM 2803 O O . PHE A 1 351 ? 4.959 -3.310 -29.959 1.00 94.25 351 PHE A O 1
ATOM 2810 N N . LEU A 1 352 ? 4.661 -5.360 -30.827 1.00 93.19 352 LEU A N 1
ATOM 2811 C CA . LEU A 1 352 ? 4.554 -4.914 -32.212 1.00 93.19 352 LEU A CA 1
ATOM 2812 C C . LEU A 1 352 ? 3.338 -4.011 -32.429 1.00 93.19 352 LEU A C 1
ATOM 2814 O O . LEU A 1 352 ? 3.434 -3.043 -33.169 1.00 93.19 352 LEU A O 1
ATOM 2818 N N . LYS A 1 353 ? 2.208 -4.294 -31.771 1.00 91.00 353 LYS A N 1
ATOM 2819 C CA . LYS A 1 353 ? 0.989 -3.486 -31.902 1.00 91.00 353 LYS A CA 1
ATOM 2820 C C . LYS A 1 353 ? 1.131 -2.089 -31.290 1.00 91.00 353 LYS A C 1
ATOM 2822 O O . LYS A 1 353 ? 0.566 -1.149 -31.838 1.00 91.00 353 LYS A O 1
ATOM 2827 N N . HIS A 1 354 ? 1.808 -1.966 -30.148 1.00 90.31 354 HIS A N 1
ATOM 2828 C CA . HIS A 1 354 ? 1.745 -0.752 -29.324 1.00 90.31 354 HIS A CA 1
ATOM 2829 C C . HIS A 1 354 ? 3.062 0.015 -29.190 1.00 90.31 354 HIS A C 1
ATOM 2831 O O . HIS A 1 354 ? 3.034 1.151 -28.731 1.00 90.31 354 HIS A O 1
ATOM 2837 N N . PHE A 1 355 ? 4.206 -0.588 -29.521 1.00 92.75 355 PHE A N 1
ATOM 2838 C CA . PHE A 1 355 ? 5.509 -0.000 -29.200 1.00 92.75 355 PHE A CA 1
ATOM 2839 C C . PHE A 1 355 ? 6.516 0.006 -30.349 1.00 92.75 355 PHE A C 1
ATOM 2841 O O . PHE A 1 355 ? 7.517 0.705 -30.227 1.00 92.75 355 PHE A O 1
ATOM 2848 N N . SER A 1 356 ? 6.301 -0.721 -31.455 1.00 89.31 356 SER A N 1
ATOM 2849 C CA . SER A 1 356 ? 7.313 -0.824 -32.525 1.00 89.31 356 SER A CA 1
ATOM 2850 C C . SER A 1 356 ? 7.692 0.517 -33.148 1.00 89.31 356 SER A C 1
ATOM 2852 O O . SER A 1 356 ? 8.837 0.693 -33.564 1.00 89.31 356 SER A O 1
ATOM 2854 N N . ASP A 1 357 ? 6.738 1.445 -33.185 1.00 89.69 357 ASP A N 1
ATOM 2855 C CA . ASP A 1 357 ? 6.856 2.727 -33.880 1.00 89.69 357 ASP A CA 1
ATOM 2856 C C . ASP A 1 357 ? 7.022 3.902 -32.896 1.00 89.69 357 ASP A C 1
ATOM 2858 O O . ASP A 1 357 ? 6.998 5.069 -33.291 1.00 89.69 357 ASP A O 1
ATOM 2862 N N . LEU A 1 358 ? 7.219 3.597 -31.608 1.00 91.31 358 LEU A N 1
ATOM 2863 C CA . LEU A 1 358 ? 7.318 4.583 -30.539 1.00 91.31 358 LEU A CA 1
ATOM 2864 C C . LEU A 1 358 ? 8.575 5.455 -30.712 1.00 91.31 358 LEU A C 1
ATOM 2866 O O . LEU A 1 358 ? 9.701 4.948 -30.719 1.00 91.31 358 LEU A O 1
ATOM 2870 N N . ASP A 1 359 ? 8.411 6.782 -30.772 1.00 92.69 359 ASP A N 1
ATOM 2871 C CA . ASP A 1 359 ? 9.543 7.720 -30.797 1.00 92.69 359 ASP A CA 1
ATOM 2872 C C . ASP A 1 359 ? 10.201 7.821 -29.412 1.00 92.69 359 ASP A C 1
ATOM 2874 O O . ASP A 1 359 ? 9.908 8.715 -28.608 1.00 92.69 359 ASP A O 1
ATOM 2878 N N . ILE A 1 360 ? 11.125 6.894 -29.142 1.00 94.38 360 ILE A N 1
ATOM 2879 C CA . ILE A 1 360 ? 11.892 6.826 -27.891 1.00 94.38 360 ILE A CA 1
ATOM 2880 C C . ILE A 1 360 ? 12.623 8.138 -27.624 1.00 94.38 360 ILE A C 1
ATOM 2882 O O . ILE A 1 360 ? 12.685 8.597 -26.483 1.00 94.38 360 ILE A O 1
ATOM 2886 N N . ARG A 1 361 ? 13.128 8.787 -28.674 1.00 94.94 361 ARG A N 1
ATOM 2887 C CA . ARG A 1 361 ? 13.928 10.003 -28.550 1.00 94.94 361 ARG A CA 1
ATOM 2888 C C . ARG A 1 361 ? 13.123 11.197 -28.051 1.00 94.94 361 ARG A C 1
ATOM 2890 O O . ARG A 1 361 ? 13.708 12.093 -27.445 1.00 94.94 361 ARG A O 1
ATOM 2897 N N . SER A 1 362 ? 11.802 11.191 -28.240 1.00 93.38 362 SER A N 1
ATOM 2898 C CA . SER A 1 362 ? 10.917 12.247 -27.737 1.00 93.38 362 SER A CA 1
ATOM 2899 C C . SER A 1 362 ? 11.073 12.497 -26.233 1.00 93.38 362 SER A C 1
ATOM 2901 O O . SER A 1 362 ? 10.879 13.625 -25.782 1.00 93.38 362 SER A O 1
ATOM 2903 N N . GLY A 1 363 ? 11.398 11.459 -25.448 1.00 90.69 363 GLY A N 1
ATOM 2904 C CA . GLY A 1 363 ? 11.533 11.558 -23.992 1.00 90.69 363 GLY A CA 1
ATOM 2905 C C . GLY A 1 363 ? 10.269 12.062 -23.289 1.00 90.69 363 GLY A C 1
ATOM 2906 O O . GLY A 1 363 ? 10.352 12.592 -22.180 1.00 90.69 363 GLY A O 1
ATOM 2907 N N . SER A 1 364 ? 9.105 11.939 -23.936 1.00 92.88 364 SER A N 1
ATOM 2908 C CA . SER A 1 364 ? 7.821 12.342 -23.362 1.00 92.88 364 SER A CA 1
ATOM 2909 C C . SER A 1 364 ? 7.464 11.474 -22.153 1.00 92.88 364 SER A C 1
ATOM 2911 O O . SER A 1 364 ? 7.919 10.339 -22.042 1.00 92.88 364 SER A O 1
ATOM 2913 N N . ALA A 1 365 ? 6.616 11.982 -21.253 1.00 90.38 365 ALA A N 1
ATOM 2914 C CA . ALA A 1 365 ? 6.195 11.232 -20.065 1.00 90.38 365 ALA A CA 1
ATOM 2915 C C . ALA A 1 365 ? 5.538 9.881 -20.413 1.00 90.38 365 ALA A C 1
ATOM 2917 O O . ALA A 1 365 ? 5.763 8.889 -19.726 1.00 90.38 365 ALA A O 1
ATOM 2918 N N . PHE A 1 366 ? 4.771 9.836 -21.509 1.00 92.62 366 PHE A N 1
ATOM 2919 C CA . PHE A 1 366 ? 4.176 8.605 -22.028 1.00 92.62 366 PHE A CA 1
ATOM 2920 C C . PHE A 1 366 ? 5.249 7.592 -22.447 1.00 92.62 366 PHE A C 1
ATOM 2922 O O . PHE A 1 366 ? 5.241 6.450 -21.985 1.00 92.62 366 PHE A O 1
ATOM 2929 N N . VAL A 1 367 ? 6.207 8.025 -23.272 1.00 94.00 367 VAL A N 1
ATOM 2930 C CA . VAL A 1 367 ? 7.286 7.170 -23.787 1.00 94.00 367 VAL A CA 1
ATOM 2931 C C . VAL A 1 367 ? 8.175 6.666 -22.657 1.00 94.00 367 VAL A C 1
ATOM 2933 O O . VAL A 1 367 ? 8.410 5.465 -22.542 1.00 94.00 367 VAL A O 1
ATOM 2936 N N . THR A 1 368 ? 8.639 7.560 -21.786 1.00 94.06 368 THR A N 1
ATOM 2937 C CA . THR A 1 368 ? 9.519 7.190 -20.672 1.00 94.06 368 THR A CA 1
ATOM 2938 C C . THR A 1 368 ? 8.801 6.271 -19.685 1.00 94.06 368 THR A C 1
ATOM 2940 O O . THR A 1 368 ? 9.393 5.286 -19.238 1.00 94.06 368 THR A O 1
ATOM 2943 N N . GLY A 1 369 ? 7.516 6.518 -19.409 1.00 93.12 369 GLY A N 1
ATOM 2944 C CA . GLY A 1 369 ? 6.667 5.661 -18.583 1.00 93.12 369 GLY A CA 1
ATOM 2945 C C . GLY A 1 369 ? 6.492 4.254 -19.158 1.00 93.12 369 GLY A C 1
ATOM 2946 O O . GLY A 1 369 ? 6.705 3.273 -18.443 1.00 93.12 369 GLY A O 1
ATOM 2947 N N . CYS A 1 370 ? 6.181 4.142 -20.453 1.00 94.56 370 CYS A N 1
ATOM 2948 C CA . CYS A 1 370 ? 6.040 2.852 -21.133 1.00 94.56 370 CYS A CA 1
ATOM 2949 C C . CYS A 1 370 ? 7.353 2.066 -21.139 1.00 94.56 370 CYS A C 1
ATOM 2951 O O . CYS A 1 370 ? 7.376 0.903 -20.743 1.00 94.56 370 CYS A O 1
ATOM 2953 N N . ILE A 1 371 ? 8.463 2.704 -21.515 1.00 95.75 371 ILE A N 1
ATOM 2954 C CA . ILE A 1 371 ? 9.778 2.051 -21.568 1.00 95.75 371 ILE A CA 1
ATOM 2955 C C . ILE A 1 371 ? 10.212 1.571 -20.186 1.00 95.75 371 ILE A C 1
ATOM 2957 O O . ILE A 1 371 ? 10.638 0.428 -20.028 1.00 95.75 371 ILE A O 1
ATOM 2961 N N . THR A 1 372 ? 10.032 2.405 -19.164 1.00 94.75 372 THR A N 1
ATOM 2962 C CA . THR A 1 372 ? 10.338 2.042 -17.777 1.00 94.75 372 THR A CA 1
ATOM 2963 C C . THR A 1 372 ? 9.489 0.862 -17.297 1.00 94.75 372 THR A C 1
ATOM 2965 O O . THR A 1 372 ? 9.981 0.016 -16.556 1.00 94.75 372 THR A O 1
ATOM 2968 N N . ALA A 1 373 ? 8.225 0.763 -17.712 1.00 94.50 373 ALA A N 1
ATOM 2969 C CA . ALA A 1 373 ? 7.383 -0.385 -17.388 1.00 94.50 373 ALA A CA 1
ATOM 2970 C C . ALA A 1 373 ? 7.846 -1.665 -18.105 1.00 94.50 373 ALA A C 1
ATOM 2972 O O . ALA A 1 373 ? 7.982 -2.701 -17.457 1.00 94.50 373 ALA A O 1
ATOM 2973 N N . LEU A 1 374 ? 8.154 -1.581 -19.402 1.00 95.94 374 LEU A N 1
ATOM 2974 C CA . LEU A 1 374 ? 8.600 -2.712 -20.224 1.00 95.94 374 LEU A CA 1
ATOM 2975 C C . LEU A 1 374 ? 9.914 -3.332 -19.728 1.00 95.94 374 LEU A C 1
ATOM 2977 O O . LEU A 1 374 ? 10.049 -4.550 -19.732 1.00 95.94 374 LEU A O 1
ATOM 2981 N N . ILE A 1 375 ? 10.859 -2.523 -19.238 1.00 96.31 375 ILE A N 1
ATOM 2982 C CA . ILE A 1 375 ? 12.154 -3.002 -18.712 1.00 96.31 375 ILE A CA 1
ATOM 2983 C C . ILE A 1 375 ? 11.991 -3.952 -17.518 1.00 96.31 375 ILE A C 1
ATOM 2985 O O . ILE A 1 375 ? 12.841 -4.816 -17.301 1.00 96.31 375 ILE A O 1
ATOM 2989 N N . LYS A 1 376 ? 10.902 -3.826 -16.749 1.00 94.19 376 LYS A N 1
ATOM 2990 C CA . LYS A 1 376 ? 10.637 -4.675 -15.573 1.00 94.19 376 LYS A CA 1
ATOM 2991 C C . LYS A 1 376 ? 10.360 -6.141 -15.932 1.00 94.19 376 LYS A C 1
ATOM 2993 O O . LYS A 1 376 ? 10.332 -6.976 -15.034 1.00 94.19 376 LYS A O 1
ATOM 2998 N N . ASP A 1 377 ? 10.136 -6.447 -17.208 1.00 95.69 377 ASP A N 1
ATOM 2999 C CA . ASP A 1 377 ? 9.884 -7.790 -17.723 1.00 95.69 377 ASP A CA 1
ATOM 3000 C C . ASP A 1 377 ? 10.976 -8.189 -18.721 1.00 95.69 377 ASP A C 1
ATOM 3002 O O . ASP A 1 377 ? 11.206 -7.498 -19.710 1.00 95.69 377 ASP A O 1
ATOM 3006 N N . GLU A 1 378 ? 11.644 -9.318 -18.484 1.00 95.62 378 GLU A N 1
ATOM 3007 C CA . GLU A 1 378 ? 12.800 -9.744 -19.284 1.00 95.62 378 GLU A CA 1
ATOM 3008 C C . GLU A 1 378 ? 12.454 -9.981 -20.765 1.00 95.62 378 GLU A C 1
ATOM 3010 O O . GLU A 1 378 ? 13.252 -9.667 -21.647 1.00 95.62 378 GLU A O 1
ATOM 3015 N N . CYS A 1 379 ? 11.252 -10.482 -21.074 1.00 96.38 379 CYS A N 1
ATOM 3016 C CA . CYS A 1 379 ? 10.848 -10.711 -22.464 1.00 96.38 379 CYS A CA 1
ATOM 3017 C C . CYS A 1 379 ? 10.658 -9.384 -23.205 1.00 96.38 379 CYS A C 1
ATOM 3019 O O . CYS A 1 379 ? 11.159 -9.219 -24.315 1.00 96.38 379 CYS A O 1
ATOM 3021 N N . PHE A 1 380 ? 9.961 -8.427 -22.588 1.00 96.69 380 PHE A N 1
ATOM 3022 C CA . PHE A 1 380 ? 9.800 -7.092 -23.166 1.00 96.69 380 PHE A CA 1
ATOM 3023 C C . PHE A 1 380 ? 11.123 -6.329 -23.247 1.00 96.69 380 PHE A C 1
ATOM 3025 O O . PHE A 1 380 ? 11.375 -5.647 -24.240 1.00 96.69 380 PHE A O 1
ATOM 3032 N N . PHE A 1 381 ? 11.993 -6.480 -22.250 1.00 97.38 381 PHE A N 1
ATOM 3033 C CA . PHE A 1 381 ? 13.345 -5.940 -22.289 1.00 97.38 381 PHE A CA 1
ATOM 3034 C C . PHE A 1 381 ? 14.137 -6.469 -23.493 1.00 97.38 381 PHE A C 1
ATOM 3036 O O . PHE A 1 381 ? 14.705 -5.677 -24.244 1.00 97.38 381 PHE A O 1
ATOM 3043 N N . ASN A 1 382 ? 14.127 -7.782 -23.729 1.00 97.25 382 ASN A N 1
ATOM 3044 C CA . ASN A 1 382 ? 14.817 -8.371 -24.877 1.00 97.25 382 ASN A CA 1
ATOM 3045 C C . ASN A 1 382 ? 14.255 -7.846 -26.204 1.00 97.25 382 ASN A C 1
ATOM 3047 O O . ASN A 1 382 ? 15.034 -7.484 -27.078 1.00 97.25 382 ASN A O 1
ATOM 3051 N N . LEU A 1 383 ? 12.931 -7.688 -26.328 1.00 97.06 383 LEU A N 1
ATOM 3052 C CA . LEU A 1 383 ? 12.313 -7.081 -27.515 1.00 97.06 383 LEU A CA 1
ATOM 3053 C C . LEU A 1 383 ? 12.786 -5.636 -27.742 1.00 97.06 383 LEU A C 1
ATOM 3055 O O . LEU A 1 383 ? 13.108 -5.260 -28.869 1.00 97.06 383 LEU A O 1
ATOM 3059 N N . LEU A 1 384 ? 12.889 -4.830 -26.682 1.00 97.00 384 LEU A N 1
ATOM 3060 C CA . LEU A 1 384 ? 13.420 -3.467 -26.766 1.00 97.00 384 LEU A CA 1
ATOM 3061 C C . LEU A 1 384 ? 14.878 -3.430 -27.255 1.00 97.00 384 LEU A C 1
ATOM 3063 O O . LEU A 1 384 ? 15.250 -2.541 -28.028 1.00 97.00 384 LEU A O 1
ATOM 3067 N N . VAL A 1 385 ? 15.700 -4.382 -26.808 1.00 96.62 385 VAL A N 1
ATOM 3068 C CA . VAL A 1 385 ? 17.106 -4.511 -27.219 1.00 96.62 385 VAL A CA 1
ATOM 3069 C C . VAL A 1 385 ? 17.212 -5.007 -28.662 1.00 96.62 385 VAL A C 1
ATOM 3071 O O . VAL A 1 385 ? 17.866 -4.366 -29.481 1.00 96.62 385 VAL A O 1
ATOM 3074 N N . GLU A 1 386 ? 16.525 -6.094 -29.012 1.00 95.88 386 GLU A N 1
ATOM 3075 C CA . GLU A 1 386 ? 16.544 -6.702 -30.350 1.00 95.88 386 GLU A CA 1
ATOM 3076 C C . GLU A 1 386 ? 16.067 -5.740 -31.444 1.00 95.88 386 GLU A C 1
ATOM 3078 O O . GLU A 1 386 ? 16.569 -5.762 -32.570 1.00 95.88 386 GLU A O 1
ATOM 3083 N N . LYS A 1 387 ? 15.116 -4.858 -31.117 1.00 95.00 387 LYS A N 1
ATOM 3084 C CA . LYS A 1 387 ? 14.612 -3.820 -32.028 1.00 95.00 387 LYS A CA 1
ATOM 3085 C C . LYS A 1 387 ? 15.461 -2.542 -32.032 1.00 95.00 387 LYS A C 1
ATOM 3087 O O . LYS A 1 387 ? 15.092 -1.588 -32.708 1.00 95.00 387 LYS A O 1
ATOM 3092 N N . ASN A 1 388 ? 16.602 -2.513 -31.335 1.00 94.19 388 ASN A N 1
ATOM 3093 C CA . ASN A 1 388 ? 17.491 -1.349 -31.198 1.00 94.19 388 ASN A CA 1
ATOM 3094 C C . ASN A 1 388 ? 16.781 -0.090 -30.667 1.00 94.19 388 ASN A C 1
ATOM 3096 O O . ASN A 1 388 ? 17.106 1.035 -31.053 1.00 94.19 388 ASN A O 1
ATOM 3100 N N . MET A 1 389 ? 15.799 -0.262 -29.780 1.00 95.25 389 MET A N 1
ATOM 3101 C CA . MET A 1 389 ? 15.049 0.855 -29.201 1.00 95.25 389 MET A CA 1
ATOM 3102 C C . MET A 1 389 ? 15.762 1.442 -27.976 1.00 95.25 389 MET A C 1
ATOM 3104 O O . MET A 1 389 ? 15.717 2.653 -27.763 1.00 95.25 389 MET A O 1
ATOM 3108 N N . LEU A 1 390 ? 16.487 0.617 -27.212 1.00 94.75 390 LEU A N 1
ATOM 3109 C CA . LEU A 1 390 ? 17.280 1.038 -26.049 1.00 94.75 390 LEU A CA 1
ATOM 3110 C C . LEU A 1 390 ? 18.741 1.334 -26.414 1.00 94.75 390 LEU A C 1
ATOM 3112 O O . LEU A 1 390 ? 19.647 0.590 -26.045 1.00 94.75 390 LEU A O 1
ATOM 3116 N N . THR A 1 391 ? 18.985 2.438 -27.114 1.00 96.56 391 THR A N 1
ATOM 3117 C CA . THR A 1 391 ? 20.338 2.917 -27.457 1.00 96.56 391 THR A CA 1
ATOM 3118 C C . THR A 1 391 ? 20.658 4.232 -26.756 1.00 96.56 391 THR A C 1
ATOM 3120 O O . THR A 1 391 ? 19.757 4.971 -26.352 1.00 96.56 391 THR A O 1
ATOM 3123 N N . VAL A 1 392 ? 21.949 4.565 -26.640 1.00 95.69 392 VAL A N 1
ATOM 3124 C CA . VAL A 1 392 ? 22.394 5.849 -26.071 1.00 95.69 392 VAL A CA 1
ATOM 3125 C C . VAL A 1 392 ? 21.795 7.022 -26.847 1.00 95.69 392 VAL A C 1
ATOM 3127 O O . VAL A 1 392 ? 21.342 7.988 -26.241 1.00 95.69 392 VAL A O 1
ATOM 3130 N N . GLU A 1 393 ? 21.748 6.942 -28.175 1.00 95.81 393 GLU A N 1
ATOM 3131 C CA . GLU A 1 393 ? 21.182 7.968 -29.055 1.00 95.81 393 GLU A CA 1
ATOM 3132 C C . GLU A 1 393 ? 19.714 8.258 -28.751 1.00 95.81 393 GLU A C 1
ATOM 3134 O O . GLU A 1 393 ? 19.307 9.419 -28.813 1.00 95.81 393 GLU A O 1
ATOM 3139 N N . ASN A 1 394 ? 18.950 7.226 -28.399 1.00 96.06 394 ASN A N 1
ATOM 3140 C CA . ASN A 1 394 ? 17.525 7.344 -28.128 1.00 96.06 394 ASN A CA 1
ATOM 3141 C C . ASN A 1 394 ? 17.228 7.905 -26.734 1.00 96.06 394 ASN A C 1
ATOM 3143 O O . ASN A 1 394 ? 16.204 8.557 -26.562 1.00 96.06 394 ASN A O 1
ATOM 3147 N N . VAL A 1 395 ? 18.099 7.679 -25.744 1.00 96.06 395 VAL A N 1
ATOM 3148 C CA . VAL A 1 395 ? 17.798 8.037 -24.343 1.00 96.06 395 VAL A CA 1
ATOM 3149 C C . VAL A 1 395 ? 18.599 9.224 -23.807 1.00 96.06 395 VAL A C 1
ATOM 3151 O O . VAL A 1 395 ? 18.133 9.901 -22.899 1.00 96.06 395 VAL A O 1
ATOM 3154 N N . LYS A 1 396 ? 19.789 9.531 -24.341 1.00 93.75 396 LYS A N 1
ATOM 3155 C CA . LYS A 1 396 ? 20.713 10.530 -23.751 1.00 93.75 396 LYS A CA 1
ATOM 3156 C C . LYS A 1 396 ? 20.147 11.950 -23.638 1.00 93.75 396 LYS A C 1
ATOM 3158 O O . LYS A 1 396 ? 20.603 12.708 -22.788 1.00 93.75 396 LYS A O 1
ATOM 3163 N N . ASP A 1 397 ? 19.200 12.300 -24.508 1.00 92.94 397 ASP A N 1
ATOM 3164 C CA . ASP A 1 397 ? 18.609 13.639 -24.597 1.00 92.94 397 ASP A CA 1
ATOM 3165 C C . ASP A 1 397 ? 17.360 13.783 -23.693 1.00 92.94 397 ASP A C 1
ATOM 3167 O O . ASP A 1 397 ? 16.736 14.845 -23.660 1.00 92.94 397 ASP A O 1
ATOM 3171 N N . TRP A 1 398 ? 16.977 12.734 -22.952 1.00 95.50 398 TRP A N 1
ATOM 3172 C CA . TRP A 1 398 ? 15.845 12.777 -22.023 1.00 95.50 398 TRP A CA 1
ATOM 3173 C C . TRP A 1 398 ? 16.085 13.745 -20.859 1.00 95.50 398 TRP A C 1
ATOM 3175 O O . TRP A 1 398 ? 17.217 14.022 -20.451 1.00 95.50 398 TRP A O 1
ATOM 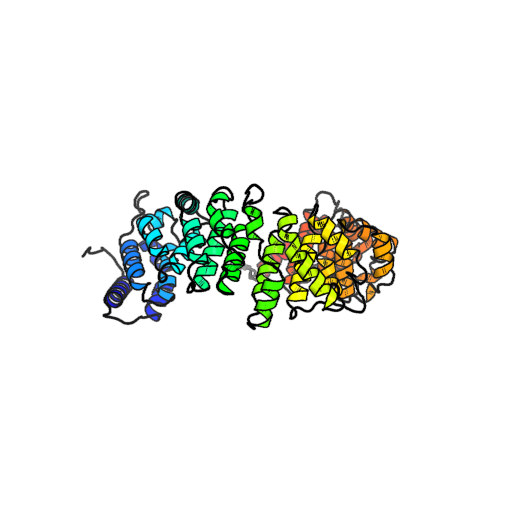3185 N N . GLN A 1 399 ? 14.988 14.237 -20.276 1.00 92.56 399 GLN A N 1
ATOM 3186 C CA . GLN A 1 399 ? 15.054 15.048 -19.060 1.00 92.56 399 GLN A CA 1
ATOM 3187 C C . GLN A 1 399 ? 15.714 14.258 -17.923 1.00 92.56 399 GLN A C 1
ATOM 3189 O O . GLN A 1 399 ? 15.530 13.043 -17.800 1.00 92.56 399 GLN A O 1
ATOM 3194 N N . LYS A 1 400 ? 16.491 14.951 -17.079 1.00 89.88 400 LYS A N 1
ATOM 3195 C CA . LYS A 1 400 ? 17.292 14.318 -16.018 1.00 89.88 400 LYS A CA 1
ATOM 3196 C C . LYS A 1 400 ? 16.419 13.477 -15.088 1.00 89.88 400 LYS A C 1
ATOM 3198 O O . LYS A 1 400 ? 16.817 12.380 -14.715 1.00 89.88 400 LYS A O 1
ATOM 3203 N N . GLU A 1 401 ? 15.240 13.975 -14.739 1.00 90.12 401 GLU A N 1
ATOM 3204 C CA . GLU A 1 401 ? 14.255 13.307 -13.890 1.00 90.12 401 GLU A CA 1
ATOM 3205 C C . GLU A 1 401 ? 13.894 11.923 -14.448 1.00 90.12 401 GLU A C 1
ATOM 3207 O O . GLU A 1 401 ? 13.986 10.924 -13.735 1.00 90.12 401 GLU A O 1
ATOM 3212 N N . PHE A 1 402 ? 13.577 11.848 -15.745 1.00 92.38 402 PHE A N 1
ATOM 3213 C CA . PHE A 1 402 ? 13.248 10.589 -16.414 1.00 92.38 402 PHE A CA 1
ATOM 3214 C C . PHE A 1 402 ? 14.461 9.672 -16.566 1.00 92.38 402 PHE A C 1
ATOM 3216 O O . PHE A 1 402 ? 14.327 8.465 -16.393 1.00 92.38 402 PHE A O 1
ATOM 3223 N N . LEU A 1 403 ? 15.651 10.222 -16.826 1.00 93.56 403 LEU A N 1
ATOM 3224 C CA . LEU A 1 403 ? 16.889 9.438 -16.882 1.00 93.56 403 LEU A CA 1
ATOM 3225 C C . LEU A 1 403 ? 17.195 8.742 -15.554 1.00 93.56 403 LEU A C 1
ATOM 3227 O O . LEU A 1 403 ? 17.622 7.588 -15.556 1.00 93.56 403 LEU A O 1
ATOM 3231 N N . PHE A 1 404 ? 16.991 9.416 -14.420 1.00 92.06 404 PHE A N 1
ATOM 3232 C CA . PHE A 1 404 ? 17.237 8.811 -13.111 1.00 92.06 404 PHE A CA 1
ATOM 3233 C C . PHE A 1 404 ? 16.215 7.731 -12.762 1.00 92.06 404 PHE A C 1
ATOM 3235 O O . PHE A 1 404 ? 16.632 6.670 -12.302 1.00 92.06 404 PHE A O 1
ATOM 3242 N N . GLU A 1 405 ? 14.923 7.930 -13.036 1.00 91.38 405 GLU A N 1
ATOM 3243 C CA . GLU A 1 405 ? 13.937 6.856 -12.840 1.00 91.38 405 GLU A CA 1
ATOM 3244 C C . GLU A 1 405 ? 14.168 5.677 -13.799 1.00 91.38 405 GLU A C 1
ATOM 3246 O O . GLU A 1 405 ? 14.105 4.524 -13.372 1.00 91.38 405 GLU A O 1
ATOM 3251 N N . PHE A 1 406 ? 14.543 5.939 -15.054 1.00 95.25 406 PHE A N 1
ATOM 3252 C CA . PHE A 1 406 ? 14.949 4.906 -16.009 1.00 95.25 406 PHE A CA 1
ATOM 3253 C C . PHE A 1 406 ? 16.143 4.091 -15.489 1.00 95.25 406 PHE A C 1
ATOM 3255 O O . PHE A 1 406 ? 16.071 2.865 -15.416 1.00 95.25 406 PHE A O 1
ATOM 3262 N N . MET A 1 407 ? 17.230 4.752 -15.071 1.00 95.62 407 MET A N 1
ATOM 3263 C CA . MET A 1 407 ? 18.412 4.065 -14.535 1.00 95.62 407 MET A CA 1
ATOM 3264 C C . MET A 1 407 ? 18.084 3.287 -13.260 1.00 95.62 407 MET A C 1
ATOM 3266 O O . MET A 1 407 ? 18.549 2.163 -13.104 1.00 95.62 407 MET A O 1
ATOM 3270 N N . LYS A 1 408 ? 17.257 3.843 -12.372 1.00 94.44 408 LYS A N 1
ATOM 3271 C CA . LYS A 1 408 ? 16.798 3.168 -11.154 1.00 94.44 408 LYS A CA 1
ATOM 3272 C C . LYS A 1 408 ? 16.056 1.867 -11.459 1.00 94.44 408 LYS A C 1
ATOM 3274 O O . LYS A 1 408 ? 16.246 0.888 -10.747 1.00 94.44 408 LYS A O 1
ATOM 3279 N N . VAL A 1 409 ? 15.244 1.828 -12.514 1.00 94.31 409 VAL A N 1
ATOM 3280 C CA . VAL A 1 409 ? 14.588 0.584 -12.945 1.00 94.31 409 VAL A CA 1
ATOM 3281 C C . VAL A 1 409 ? 15.566 -0.367 -13.630 1.00 94.31 409 VAL A C 1
ATOM 3283 O O . VAL A 1 409 ? 15.529 -1.564 -13.357 1.00 94.31 409 VAL A O 1
ATOM 3286 N N . MET A 1 410 ? 16.492 0.142 -14.446 1.00 95.88 410 MET A N 1
ATOM 3287 C CA . MET A 1 410 ? 17.515 -0.685 -15.095 1.00 95.88 410 MET A CA 1
ATOM 3288 C C . MET A 1 410 ? 18.388 -1.444 -14.088 1.00 95.88 410 MET A C 1
ATOM 3290 O O . MET A 1 410 ? 18.772 -2.575 -14.359 1.00 95.88 410 MET A O 1
ATOM 3294 N N . VAL A 1 411 ? 18.690 -0.869 -12.922 1.00 95.06 411 VAL A N 1
ATOM 3295 C CA . VAL A 1 411 ? 19.551 -1.519 -11.914 1.00 95.06 411 VAL A CA 1
ATOM 3296 C C . VAL A 1 411 ? 18.826 -2.523 -11.014 1.00 95.06 411 VAL A C 1
ATOM 3298 O O . VAL A 1 411 ? 19.471 -3.131 -10.163 1.00 95.06 411 VAL A O 1
ATOM 3301 N N . PHE A 1 412 ? 17.509 -2.684 -11.176 1.00 91.62 412 PHE A N 1
ATOM 3302 C CA . PHE A 1 412 ? 16.701 -3.561 -10.326 1.00 91.62 412 PHE A CA 1
ATOM 3303 C C . PHE A 1 412 ? 16.889 -5.054 -10.643 1.00 91.62 412 PHE A C 1
ATOM 3305 O O . PHE A 1 412 ? 16.775 -5.885 -9.744 1.00 91.62 412 PHE A O 1
ATOM 3312 N N . SER A 1 413 ? 17.178 -5.388 -11.905 1.00 93.06 413 SER A N 1
ATOM 3313 C CA . SER A 1 413 ? 17.337 -6.766 -12.385 1.00 93.06 413 SER A CA 1
ATOM 3314 C C . SER A 1 413 ? 18.710 -6.980 -13.024 1.00 93.06 413 SER A C 1
ATOM 3316 O O . SER A 1 413 ? 19.261 -6.073 -13.648 1.00 93.06 413 SER A O 1
ATOM 3318 N N . ASP A 1 414 ? 19.239 -8.207 -12.934 1.00 93.88 414 ASP A N 1
ATOM 3319 C CA . ASP A 1 414 ? 20.567 -8.568 -13.456 1.00 93.88 414 ASP A CA 1
ATOM 3320 C C . ASP A 1 414 ? 20.726 -8.255 -14.958 1.00 93.88 414 ASP A C 1
ATOM 3322 O O . ASP A 1 414 ? 21.704 -7.616 -15.352 1.00 93.88 414 ASP A O 1
ATOM 3326 N N . TYR A 1 415 ? 19.760 -8.661 -15.794 1.00 94.44 415 TYR A N 1
ATOM 3327 C CA . TYR A 1 415 ? 19.823 -8.499 -17.255 1.00 94.44 415 TYR A CA 1
ATOM 3328 C C . TYR A 1 415 ? 19.898 -7.022 -17.681 1.00 94.44 415 TYR A C 1
ATOM 3330 O O . TYR A 1 415 ? 20.724 -6.638 -18.512 1.00 94.44 415 TYR A O 1
ATOM 3338 N N . SER A 1 416 ? 19.080 -6.166 -17.069 1.00 96.06 416 SER A N 1
ATOM 3339 C CA . SER A 1 416 ? 19.004 -4.745 -17.400 1.00 96.06 416 SER A CA 1
ATOM 3340 C C . SER A 1 416 ? 20.175 -3.971 -16.798 1.00 96.06 416 SER A C 1
ATOM 3342 O O . SER A 1 416 ? 20.687 -3.044 -17.426 1.00 96.06 416 SER A O 1
ATOM 3344 N N . ALA A 1 417 ? 20.666 -4.380 -15.625 1.00 96.25 417 ALA A N 1
ATOM 3345 C CA . ALA A 1 417 ? 21.829 -3.770 -14.993 1.00 96.25 417 ALA A CA 1
ATOM 3346 C C . ALA A 1 417 ? 23.100 -4.039 -15.809 1.00 96.25 417 ALA A C 1
ATOM 3348 O O . ALA A 1 417 ? 23.892 -3.125 -16.043 1.00 96.25 417 ALA A O 1
ATOM 3349 N N . GLN A 1 418 ? 23.274 -5.270 -16.299 1.00 95.50 418 GLN A N 1
ATOM 3350 C CA . GLN A 1 418 ? 24.380 -5.623 -17.192 1.00 95.50 418 GLN A CA 1
ATOM 3351 C C . GLN A 1 418 ? 24.336 -4.803 -18.485 1.00 95.50 418 GLN A C 1
ATOM 3353 O O . GLN A 1 418 ? 25.352 -4.226 -18.876 1.00 95.50 418 GLN A O 1
ATOM 3358 N N . TYR A 1 419 ? 23.157 -4.669 -19.099 1.00 96.94 419 TYR A N 1
ATOM 3359 C CA . TYR A 1 419 ? 22.983 -3.847 -20.298 1.00 96.94 419 TYR A CA 1
ATOM 3360 C C . TYR A 1 419 ? 23.276 -2.362 -20.049 1.00 96.94 419 TYR A C 1
ATOM 3362 O O . TYR A 1 419 ? 23.947 -1.722 -20.857 1.00 96.94 419 TYR A O 1
ATOM 3370 N N . LEU A 1 420 ? 22.845 -1.804 -18.908 1.00 96.69 420 LEU A N 1
ATOM 3371 C CA . LEU A 1 420 ? 23.163 -0.423 -18.524 1.00 96.69 420 LEU A CA 1
ATOM 3372 C C . LEU A 1 420 ? 24.680 -0.184 -18.472 1.00 96.69 420 LEU A C 1
ATOM 3374 O O . LEU A 1 420 ? 25.163 0.841 -18.952 1.00 96.69 420 LEU A O 1
ATOM 3378 N N . LEU A 1 421 ? 25.426 -1.120 -17.880 1.00 95.69 421 LEU A N 1
ATOM 3379 C CA . LEU A 1 421 ? 26.877 -1.010 -17.712 1.00 95.69 421 LEU A CA 1
ATOM 3380 C C . LEU A 1 421 ? 27.648 -1.225 -19.021 1.00 95.69 421 LEU A C 1
ATOM 3382 O O . LEU A 1 421 ? 28.692 -0.596 -19.208 1.00 95.69 421 LEU A O 1
ATOM 3386 N N . ALA A 1 422 ? 27.162 -2.106 -19.896 1.00 94.56 422 ALA A N 1
ATOM 3387 C CA . ALA A 1 422 ? 27.817 -2.453 -21.155 1.00 94.56 422 ALA A CA 1
ATOM 3388 C C . ALA A 1 422 ? 27.431 -1.496 -22.295 1.00 94.56 422 ALA A C 1
ATOM 3390 O O . ALA A 1 422 ? 28.285 -0.794 -22.837 1.00 94.56 422 ALA A O 1
ATOM 3391 N N . GLU A 1 423 ? 26.139 -1.418 -22.610 1.00 96.19 423 GLU A N 1
ATOM 3392 C CA . GLU A 1 423 ? 25.620 -0.786 -23.828 1.00 96.19 423 GLU A CA 1
ATOM 3393 C C . GLU A 1 423 ? 25.201 0.676 -23.604 1.00 96.19 423 GLU A C 1
ATOM 3395 O O . GLU A 1 423 ? 25.299 1.506 -24.506 1.00 96.19 423 GLU A O 1
ATOM 3400 N N . LEU A 1 424 ? 24.805 1.043 -22.378 1.00 96.38 424 LEU A N 1
ATOM 3401 C CA . LEU A 1 424 ? 24.428 2.420 -22.010 1.00 96.38 424 LEU A CA 1
ATOM 3402 C C . LEU A 1 424 ? 25.466 3.103 -21.107 1.00 96.38 424 LEU A C 1
ATOM 3404 O O . LEU A 1 424 ? 25.147 3.988 -20.307 1.00 96.38 424 LEU A O 1
ATOM 3408 N N . SER A 1 425 ? 26.735 2.731 -21.267 1.00 94.38 425 SER A N 1
ATOM 3409 C CA . SER A 1 425 ? 27.860 3.205 -20.449 1.00 94.38 425 SER A CA 1
ATOM 3410 C C . SER A 1 425 ? 28.003 4.736 -20.398 1.00 94.38 425 SER A C 1
ATOM 3412 O O . SER A 1 425 ? 28.452 5.281 -19.386 1.00 94.38 425 SER A O 1
ATOM 3414 N N . TYR A 1 426 ? 27.551 5.458 -21.433 1.00 94.88 426 TYR A N 1
ATOM 3415 C CA . TYR A 1 426 ? 27.457 6.923 -21.428 1.00 94.88 426 TYR A CA 1
ATOM 3416 C C . TYR A 1 426 ? 26.641 7.453 -20.242 1.00 94.88 426 TYR A C 1
ATOM 3418 O O . TYR A 1 426 ? 27.051 8.424 -19.600 1.00 94.88 426 TYR A O 1
ATOM 3426 N N . LEU A 1 427 ? 25.511 6.813 -19.923 1.00 94.69 427 LEU A N 1
ATOM 3427 C CA . LEU A 1 427 ? 24.654 7.229 -18.815 1.00 94.69 427 LEU A CA 1
ATOM 3428 C C . LEU A 1 427 ? 25.349 7.009 -17.469 1.00 94.69 427 LEU A C 1
ATOM 3430 O O . LEU A 1 427 ? 25.318 7.878 -16.598 1.00 94.69 427 LEU A O 1
ATOM 3434 N N . VAL A 1 428 ? 26.051 5.884 -17.324 1.00 94.38 428 VAL A N 1
ATOM 3435 C CA . VAL A 1 428 ? 26.827 5.558 -16.121 1.00 94.38 428 VAL A CA 1
ATOM 3436 C C . VAL A 1 428 ? 27.933 6.592 -15.899 1.00 94.38 428 VAL A C 1
ATOM 3438 O O . VAL A 1 428 ? 28.037 7.173 -14.815 1.00 94.38 428 VAL A O 1
ATOM 3441 N N . LEU A 1 429 ? 28.721 6.878 -16.939 1.00 93.25 429 LEU A N 1
ATOM 3442 C CA . LEU A 1 429 ? 29.804 7.866 -16.906 1.00 93.25 429 LEU A CA 1
ATOM 3443 C C . LEU A 1 429 ? 29.287 9.269 -16.578 1.00 93.25 429 LEU A C 1
ATOM 3445 O O . LEU A 1 429 ? 29.861 9.956 -15.735 1.00 93.25 429 LEU A O 1
ATOM 3449 N N . THR A 1 430 ? 28.206 9.682 -17.236 1.00 92.12 430 THR A N 1
ATOM 3450 C CA . THR A 1 430 ? 27.714 11.062 -17.182 1.00 92.12 430 THR A CA 1
ATOM 3451 C C . THR A 1 430 ? 26.907 11.337 -15.920 1.00 92.12 430 THR A C 1
ATOM 3453 O O . THR A 1 430 ? 27.069 12.402 -15.326 1.00 92.12 430 THR A O 1
ATOM 3456 N N . TYR A 1 431 ? 26.070 10.390 -15.485 1.00 92.00 431 TYR A N 1
ATOM 3457 C CA . TYR A 1 431 ? 25.078 10.623 -14.434 1.00 92.00 431 TYR A CA 1
ATOM 3458 C C . TYR A 1 431 ? 25.309 9.830 -13.150 1.00 92.00 431 TYR A C 1
ATOM 3460 O O . TYR A 1 431 ? 24.880 10.307 -12.099 1.00 92.00 431 TYR A O 1
ATOM 3468 N N . LEU A 1 432 ? 25.978 8.670 -13.173 1.00 92.00 432 LEU A N 1
ATOM 3469 C CA . LEU A 1 432 ? 26.181 7.851 -11.964 1.00 92.00 432 LEU A CA 1
ATOM 3470 C C . LEU A 1 432 ? 27.558 8.041 -11.323 1.00 92.00 432 LEU A C 1
ATOM 3472 O O . LEU A 1 432 ? 27.645 8.051 -10.101 1.00 92.00 432 LEU A O 1
ATOM 3476 N N . LEU A 1 433 ? 28.625 8.242 -12.102 1.00 91.94 433 LEU A N 1
ATOM 3477 C CA . LEU A 1 433 ? 29.985 8.377 -11.554 1.00 91.94 433 LEU A CA 1
ATOM 3478 C C . LEU A 1 433 ? 30.351 9.781 -11.054 1.00 91.94 433 LEU A C 1
ATOM 3480 O O . LEU A 1 433 ? 31.301 9.931 -10.283 1.00 91.94 433 LEU A O 1
ATOM 3484 N N . THR A 1 434 ? 29.648 10.816 -11.506 1.00 86.06 434 THR A N 1
ATOM 3485 C CA . THR A 1 434 ? 29.987 12.223 -11.243 1.00 86.06 434 THR A CA 1
ATOM 3486 C C . THR A 1 434 ? 29.085 12.797 -10.160 1.00 86.06 434 THR A C 1
ATOM 3488 O O . THR A 1 434 ? 27.874 12.659 -10.236 1.00 86.06 434 THR A O 1
ATOM 3491 N N . VAL A 1 435 ? 29.604 13.469 -9.133 1.00 83.00 435 VAL A N 1
ATOM 3492 C CA . VAL A 1 435 ? 28.730 14.162 -8.167 1.00 83.00 435 VAL A CA 1
ATOM 3493 C C . VAL A 1 435 ? 28.389 15.551 -8.704 1.00 83.00 435 VAL A C 1
ATOM 3495 O O . VAL A 1 435 ? 29.221 16.455 -8.664 1.00 83.00 435 VAL A O 1
ATOM 3498 N N . ASP A 1 436 ? 27.156 15.738 -9.180 1.00 81.62 436 ASP A N 1
ATOM 3499 C CA . ASP A 1 436 ? 26.630 17.065 -9.508 1.00 81.62 436 ASP A CA 1
ATOM 3500 C C . ASP A 1 436 ? 26.271 17.803 -8.210 1.00 81.62 436 ASP A C 1
ATOM 3502 O O . ASP A 1 436 ? 25.189 17.642 -7.643 1.00 81.62 436 ASP A O 1
ATOM 3506 N N . ARG A 1 437 ? 27.215 18.605 -7.713 1.00 76.25 437 ARG A N 1
ATOM 3507 C CA . ARG A 1 437 ? 27.054 19.381 -6.473 1.00 76.25 437 ARG A CA 1
ATOM 3508 C C . ARG A 1 437 ? 26.031 20.511 -6.597 1.00 76.25 437 ARG A C 1
ATOM 3510 O O . ARG A 1 437 ? 25.618 21.049 -5.576 1.00 76.25 437 ARG A O 1
ATOM 3517 N N . THR A 1 438 ? 25.621 20.858 -7.816 1.00 77.62 438 THR A N 1
ATOM 3518 C CA . THR A 1 438 ? 24.605 21.888 -8.068 1.00 77.62 438 THR A CA 1
ATOM 3519 C C . THR A 1 438 ? 23.180 21.336 -8.009 1.00 77.62 438 THR A C 1
ATOM 3521 O O . THR A 1 438 ? 22.217 22.096 -8.063 1.00 77.62 438 THR A O 1
ATOM 3524 N N . MET A 1 439 ? 23.028 20.017 -7.840 1.00 79.19 439 MET A N 1
ATOM 3525 C CA . MET A 1 439 ? 21.736 19.350 -7.721 1.00 79.19 439 MET A CA 1
ATOM 3526 C C . MET A 1 439 ? 21.018 19.734 -6.418 1.00 79.19 439 MET A C 1
ATOM 3528 O O . MET A 1 439 ? 21.359 19.275 -5.322 1.00 79.19 439 MET A O 1
ATOM 3532 N N . THR A 1 440 ? 19.984 20.562 -6.553 1.00 79.25 440 THR A N 1
ATOM 3533 C CA . THR A 1 440 ? 19.115 21.006 -5.452 1.00 79.25 440 THR A CA 1
ATOM 3534 C C . THR A 1 440 ? 17.906 20.095 -5.246 1.00 79.25 440 THR A C 1
ATOM 3536 O O . THR A 1 440 ? 17.412 19.992 -4.123 1.00 79.25 440 THR A O 1
ATOM 3539 N N . ASN A 1 441 ? 17.457 19.390 -6.291 1.00 84.38 441 ASN A N 1
ATOM 3540 C CA . ASN A 1 441 ? 16.320 18.476 -6.212 1.00 84.38 441 ASN A CA 1
ATOM 3541 C C . ASN A 1 441 ? 16.670 17.237 -5.360 1.00 84.38 441 ASN A C 1
ATOM 3543 O O . ASN A 1 441 ? 17.540 16.435 -5.714 1.00 84.38 441 ASN A O 1
ATOM 3547 N N . ARG A 1 442 ? 15.982 17.095 -4.219 1.00 86.06 442 ARG A N 1
ATOM 3548 C CA . ARG A 1 442 ? 16.198 16.018 -3.242 1.00 86.06 442 ARG A CA 1
ATOM 3549 C C . ARG A 1 442 ? 15.798 14.647 -3.784 1.00 86.06 442 ARG A C 1
ATOM 3551 O O . ARG A 1 442 ? 16.464 13.667 -3.455 1.00 86.06 442 ARG A O 1
ATOM 3558 N N . ASP A 1 443 ? 14.763 14.578 -4.608 1.00 85.19 443 ASP A N 1
ATOM 3559 C CA . ASP A 1 443 ? 14.244 13.313 -5.124 1.00 85.19 443 ASP A CA 1
ATOM 3560 C C . ASP A 1 443 ? 15.205 12.723 -6.148 1.00 85.19 443 ASP A C 1
ATOM 3562 O O . ASP A 1 443 ? 15.571 11.556 -6.043 1.00 85.19 443 ASP A O 1
ATOM 3566 N N . ILE A 1 444 ? 15.741 13.561 -7.040 1.00 87.50 444 ILE A N 1
ATOM 3567 C CA . ILE A 1 444 ? 16.789 13.156 -7.986 1.00 87.50 444 ILE A CA 1
ATOM 3568 C C . ILE A 1 444 ? 18.049 12.695 -7.238 1.00 87.50 444 ILE A C 1
ATOM 3570 O O . ILE A 1 444 ? 18.625 11.654 -7.561 1.00 87.50 444 ILE A O 1
ATOM 3574 N N . TRP A 1 445 ? 18.459 13.432 -6.199 1.00 88.88 445 TRP A N 1
ATOM 3575 C CA . TRP A 1 445 ? 19.610 13.063 -5.370 1.00 88.88 445 TRP A CA 1
ATOM 3576 C C . TRP A 1 445 ? 19.426 11.693 -4.710 1.00 88.88 445 TRP A C 1
ATOM 3578 O O . TRP A 1 445 ? 20.330 10.855 -4.741 1.00 88.88 445 TRP A O 1
ATOM 3588 N N . ASN A 1 446 ? 18.252 11.451 -4.127 1.00 89.19 446 ASN A N 1
ATOM 3589 C CA . ASN A 1 446 ? 17.922 10.183 -3.488 1.00 89.19 446 ASN A CA 1
ATOM 3590 C C . ASN A 1 446 ? 17.800 9.043 -4.507 1.00 89.19 446 ASN A C 1
ATOM 3592 O O . ASN A 1 446 ? 18.332 7.965 -4.254 1.00 89.19 446 ASN A O 1
ATOM 3596 N N . SER A 1 447 ? 17.167 9.285 -5.658 1.00 89.25 447 SER A N 1
ATOM 3597 C CA . SER A 1 447 ? 16.999 8.304 -6.737 1.00 89.25 447 SER A CA 1
ATOM 3598 C C . SER A 1 447 ? 18.357 7.850 -7.280 1.00 89.25 447 SER A C 1
ATOM 3600 O O . SER A 1 447 ? 18.649 6.653 -7.326 1.00 89.25 447 SER A O 1
ATOM 3602 N N . LYS A 1 448 ? 19.273 8.792 -7.541 1.00 92.94 448 LYS A N 1
ATOM 3603 C CA . LYS A 1 448 ? 20.667 8.489 -7.891 1.00 92.94 448 LYS A CA 1
ATOM 3604 C C . LYS A 1 448 ? 21.386 7.690 -6.808 1.00 92.94 448 LYS A C 1
ATOM 3606 O O . LYS A 1 448 ? 22.044 6.695 -7.109 1.00 92.94 448 LYS A O 1
ATOM 3611 N N . LYS A 1 449 ? 21.301 8.146 -5.555 1.00 92.12 449 LYS A N 1
ATOM 3612 C CA . LYS A 1 449 ? 21.965 7.496 -4.420 1.00 92.12 449 LYS A CA 1
ATOM 3613 C C . LYS A 1 449 ? 21.526 6.037 -4.299 1.00 92.12 449 LYS A C 1
ATOM 3615 O O . LYS A 1 449 ? 22.371 5.160 -4.138 1.00 92.12 449 LYS A O 1
ATOM 3620 N N . GLU A 1 450 ? 20.225 5.792 -4.397 1.00 91.50 450 GLU A N 1
ATOM 3621 C CA . GLU A 1 450 ? 19.656 4.451 -4.334 1.00 91.50 450 GLU A CA 1
ATOM 3622 C C . GLU A 1 450 ? 20.067 3.608 -5.545 1.00 91.50 450 GLU A C 1
ATOM 3624 O O . GLU A 1 450 ? 20.502 2.478 -5.365 1.00 91.50 450 GLU A O 1
ATOM 3629 N N . THR A 1 451 ? 20.071 4.180 -6.751 1.00 94.06 451 THR A N 1
ATOM 3630 C CA . THR A 1 451 ? 20.544 3.505 -7.975 1.00 94.06 451 THR A CA 1
ATOM 3631 C C . THR A 1 451 ? 21.987 3.005 -7.831 1.00 94.06 451 THR A C 1
ATOM 3633 O O . THR A 1 451 ? 22.291 1.844 -8.106 1.00 94.06 451 THR A O 1
ATOM 3636 N N . ILE A 1 452 ? 22.895 3.863 -7.347 1.00 95.06 452 ILE A N 1
ATOM 3637 C CA . ILE A 1 452 ? 24.303 3.493 -7.121 1.00 95.06 452 ILE A CA 1
ATOM 3638 C C . ILE A 1 452 ? 24.411 2.421 -6.033 1.00 95.06 452 ILE A C 1
ATOM 3640 O O . ILE A 1 452 ? 25.188 1.474 -6.166 1.00 95.06 452 ILE A O 1
ATOM 3644 N N . ARG A 1 453 ? 23.639 2.561 -4.951 1.00 93.94 453 ARG A N 1
ATOM 3645 C CA . ARG A 1 453 ? 23.618 1.584 -3.862 1.00 93.94 453 ARG A CA 1
ATOM 3646 C C . ARG A 1 453 ? 23.146 0.216 -4.355 1.00 93.94 453 ARG A C 1
ATOM 3648 O O . ARG A 1 453 ? 23.792 -0.772 -4.023 1.00 93.94 453 ARG A O 1
ATOM 3655 N N . GLN A 1 454 ? 22.089 0.153 -5.163 1.00 91.94 454 GLN A N 1
ATOM 3656 C CA . GLN A 1 454 ? 21.588 -1.100 -5.730 1.00 91.94 454 GLN A CA 1
ATOM 3657 C C . GLN A 1 454 ? 22.633 -1.781 -6.611 1.00 91.94 454 GLN A C 1
ATOM 3659 O O . GLN A 1 454 ? 22.905 -2.958 -6.399 1.00 91.94 454 GLN A O 1
ATOM 3664 N N . LEU A 1 455 ? 23.318 -1.039 -7.489 1.00 93.25 455 LEU A N 1
ATOM 3665 C CA . LEU A 1 455 ? 24.436 -1.582 -8.273 1.00 93.25 455 LEU A CA 1
ATOM 3666 C C . LEU A 1 455 ? 25.543 -2.164 -7.387 1.00 93.25 455 LEU A C 1
ATOM 3668 O O . LEU A 1 455 ? 26.000 -3.275 -7.628 1.00 93.25 455 LEU A O 1
ATOM 3672 N N . LEU A 1 456 ? 25.964 -1.441 -6.344 1.00 92.81 456 LEU A N 1
ATOM 3673 C CA . LEU A 1 456 ? 27.024 -1.890 -5.429 1.00 92.81 456 LEU A CA 1
ATOM 3674 C C . LEU A 1 456 ? 26.628 -3.108 -4.585 1.00 92.81 456 LEU A C 1
ATOM 3676 O O . LEU A 1 456 ? 27.508 -3.859 -4.157 1.00 92.81 456 LEU A O 1
ATOM 3680 N N . LEU A 1 457 ? 25.332 -3.294 -4.331 1.00 89.31 457 LEU A N 1
ATOM 3681 C CA . LEU A 1 457 ? 24.786 -4.437 -3.599 1.00 89.31 457 LEU A CA 1
ATOM 3682 C C . LEU A 1 457 ? 24.406 -5.612 -4.513 1.00 89.31 457 LEU A C 1
ATOM 3684 O O . LEU A 1 457 ? 24.180 -6.712 -3.999 1.00 89.31 457 LEU A O 1
ATOM 3688 N N . HIS A 1 458 ? 24.367 -5.415 -5.836 1.00 81.25 458 HIS A N 1
ATOM 3689 C CA . HIS A 1 458 ? 24.022 -6.452 -6.806 1.00 81.25 458 HIS A CA 1
ATOM 3690 C C . HIS A 1 458 ? 25.103 -7.535 -6.830 1.00 81.25 458 HIS A C 1
ATOM 3692 O O . HIS A 1 458 ? 26.195 -7.352 -7.364 1.00 81.25 458 HIS A O 1
ATOM 3698 N N . ARG A 1 459 ? 24.821 -8.691 -6.220 1.00 71.62 459 ARG A N 1
ATOM 3699 C CA . ARG A 1 459 ? 25.828 -9.753 -6.045 1.00 71.62 459 ARG A CA 1
ATOM 3700 C C . ARG A 1 459 ? 26.196 -10.470 -7.344 1.00 71.62 459 ARG A C 1
ATOM 3702 O O . ARG A 1 459 ? 27.290 -11.017 -7.433 1.00 71.62 459 ARG A O 1
ATOM 3709 N N . ASN A 1 460 ? 25.287 -10.467 -8.313 1.00 86.31 460 ASN A N 1
ATOM 3710 C CA . ASN A 1 460 ? 25.392 -11.236 -9.552 1.00 86.31 460 ASN A CA 1
ATOM 3711 C C . ASN A 1 460 ? 25.868 -10.400 -10.756 1.00 86.31 460 ASN A C 1
ATOM 3713 O O . ASN A 1 460 ? 26.098 -10.958 -11.827 1.00 86.31 460 ASN A O 1
ATOM 3717 N N . VAL A 1 461 ? 26.041 -9.083 -10.596 1.00 88.06 461 VAL A N 1
ATOM 3718 C CA . VAL A 1 461 ? 26.574 -8.201 -11.644 1.00 88.06 461 VAL A CA 1
ATOM 3719 C C . VAL A 1 461 ? 28.031 -7.892 -11.327 1.00 88.06 461 VAL A C 1
ATOM 3721 O O . VAL A 1 461 ? 28.338 -7.293 -10.296 1.00 88.06 461 VAL A O 1
ATOM 3724 N N . ASP A 1 462 ? 28.945 -8.275 -12.218 1.00 88.94 462 ASP A N 1
ATOM 3725 C CA . ASP A 1 462 ? 30.335 -7.843 -12.097 1.00 88.94 462 ASP A CA 1
ATOM 3726 C C . ASP A 1 462 ? 30.457 -6.369 -12.494 1.00 88.94 462 ASP A C 1
ATOM 3728 O O . ASP A 1 462 ? 30.321 -5.988 -13.655 1.00 88.94 462 ASP A O 1
ATOM 3732 N N . LEU A 1 463 ? 30.724 -5.526 -11.500 1.00 89.69 463 LEU A N 1
ATOM 3733 C CA . LEU A 1 463 ? 30.912 -4.096 -11.710 1.00 89.69 463 LEU A CA 1
ATOM 3734 C C . LEU A 1 463 ? 32.277 -3.758 -12.322 1.00 89.69 463 LEU A C 1
ATOM 3736 O O . LEU A 1 463 ? 32.461 -2.617 -12.742 1.00 89.69 463 LEU A O 1
ATOM 3740 N N . GLY A 1 464 ? 33.249 -4.677 -12.340 1.00 91.38 464 GLY A N 1
ATOM 3741 C CA . GLY A 1 464 ? 34.567 -4.466 -12.942 1.00 91.38 464 GLY A CA 1
ATOM 3742 C C . GLY A 1 464 ? 35.192 -3.105 -12.598 1.00 91.38 464 GLY A C 1
ATOM 3743 O O . GLY A 1 464 ? 35.341 -2.733 -11.429 1.00 91.38 464 GLY A O 1
ATOM 3744 N N . SER A 1 465 ? 35.524 -2.324 -13.630 1.00 90.81 465 SER A N 1
ATOM 3745 C CA . SER A 1 465 ? 36.106 -0.979 -13.503 1.00 90.81 465 SER A CA 1
ATOM 3746 C C . SER A 1 465 ? 35.161 0.075 -12.914 1.00 90.81 465 SER A C 1
ATOM 3748 O O . SER A 1 465 ? 35.629 1.116 -12.452 1.00 90.81 465 SER A O 1
ATOM 3750 N N . TRP A 1 466 ? 33.849 -0.167 -12.895 1.00 94.38 466 TRP A N 1
ATOM 3751 C CA . TRP A 1 466 ? 32.850 0.772 -12.374 1.00 94.38 466 TRP A CA 1
ATOM 3752 C C . TRP A 1 466 ? 32.836 0.828 -10.846 1.00 94.38 466 TRP A C 1
ATOM 3754 O O . TRP A 1 466 ? 32.515 1.869 -10.266 1.00 94.38 466 TRP A O 1
ATOM 3764 N N . LYS A 1 467 ? 33.218 -0.269 -10.178 1.00 93.81 467 LYS A N 1
ATOM 3765 C CA . LYS A 1 467 ? 33.066 -0.446 -8.725 1.00 93.81 467 LYS A CA 1
ATOM 3766 C C . LYS A 1 467 ? 33.700 0.678 -7.907 1.00 93.81 467 LYS A C 1
ATOM 3768 O O . LYS A 1 467 ? 33.074 1.191 -6.981 1.00 93.81 467 LYS A O 1
ATOM 3773 N N . SER A 1 468 ? 34.934 1.065 -8.231 1.00 92.94 468 SER A N 1
ATOM 3774 C CA . SER A 1 468 ? 35.673 2.094 -7.488 1.00 92.94 468 SER A CA 1
ATOM 3775 C C . SER A 1 468 ? 35.045 3.480 -7.655 1.00 92.94 468 SER A C 1
ATOM 3777 O O . SER A 1 468 ? 34.871 4.202 -6.672 1.00 92.94 468 SER A O 1
ATOM 3779 N N . GLY A 1 469 ? 34.644 3.830 -8.880 1.00 93.06 469 GLY A N 1
ATOM 3780 C CA . GLY A 1 469 ? 33.994 5.098 -9.196 1.00 93.06 469 GLY A CA 1
ATOM 3781 C C . GLY A 1 469 ? 32.625 5.236 -8.530 1.00 93.06 469 GLY A C 1
ATOM 3782 O O . GLY A 1 469 ? 32.365 6.253 -7.887 1.00 93.06 469 GLY A O 1
ATOM 3783 N N . LEU A 1 470 ? 31.789 4.197 -8.620 1.00 94.88 470 LEU A N 1
ATOM 3784 C CA . LEU A 1 470 ? 30.470 4.145 -7.982 1.00 94.88 470 LEU A CA 1
ATOM 3785 C C . LEU A 1 470 ? 30.584 4.227 -6.454 1.00 94.88 470 LEU A C 1
ATOM 3787 O O . LEU A 1 470 ? 29.891 5.027 -5.829 1.00 94.88 470 LEU A O 1
ATOM 3791 N N . SER A 1 471 ? 31.512 3.471 -5.856 1.00 93.62 471 SER A N 1
ATOM 3792 C CA . SER A 1 471 ? 31.757 3.496 -4.404 1.00 93.62 471 SER A CA 1
ATOM 3793 C C . SER A 1 471 ? 32.179 4.884 -3.923 1.00 93.62 471 SER A C 1
ATOM 3795 O O . SER A 1 471 ? 31.664 5.381 -2.922 1.00 93.62 471 SER A O 1
ATOM 3797 N N . ARG A 1 472 ? 33.087 5.543 -4.658 1.00 92.56 472 ARG A N 1
ATOM 3798 C CA . ARG A 1 472 ? 33.520 6.913 -4.356 1.00 92.56 472 ARG A CA 1
ATOM 3799 C C . ARG A 1 472 ? 32.366 7.905 -4.481 1.00 92.56 472 ARG A C 1
ATOM 3801 O O . ARG A 1 472 ? 32.190 8.729 -3.590 1.00 92.56 472 ARG A O 1
ATOM 3808 N N . CYS A 1 473 ? 31.573 7.814 -5.549 1.00 92.06 473 CYS A N 1
ATOM 3809 C CA . CYS A 1 473 ? 30.424 8.695 -5.752 1.00 92.06 473 CYS A CA 1
ATOM 3810 C C . CYS A 1 473 ? 29.401 8.546 -4.616 1.00 92.06 473 CYS A C 1
ATOM 3812 O O . CYS A 1 473 ? 28.996 9.549 -4.031 1.00 92.06 473 CYS A O 1
ATOM 3814 N N . LEU A 1 474 ? 29.052 7.311 -4.232 1.00 93.19 474 LEU A N 1
ATOM 3815 C CA . LEU A 1 474 ? 28.149 7.058 -3.107 1.00 93.19 474 LEU A CA 1
ATOM 3816 C C . LEU A 1 474 ? 28.703 7.632 -1.799 1.00 93.19 474 LEU A C 1
ATOM 3818 O O . LEU A 1 474 ? 27.988 8.338 -1.090 1.00 93.19 474 LEU A O 1
ATOM 3822 N N . TYR A 1 475 ? 29.984 7.389 -1.508 1.00 91.06 475 TYR A N 1
ATOM 3823 C CA . TYR A 1 475 ? 30.642 7.930 -0.320 1.00 91.06 475 TYR A CA 1
ATOM 3824 C C . TYR A 1 475 ? 30.575 9.463 -0.271 1.00 91.06 475 TYR A C 1
ATOM 3826 O O . TYR A 1 475 ? 30.224 10.034 0.765 1.00 91.06 475 TYR A O 1
ATOM 3834 N N . GLU A 1 476 ? 30.865 10.137 -1.385 1.00 88.19 476 GLU A N 1
ATOM 3835 C CA . GLU A 1 476 ? 30.757 11.594 -1.497 1.00 88.19 476 GLU A CA 1
ATOM 3836 C C . GLU A 1 476 ? 29.311 12.083 -1.346 1.00 88.19 476 GLU A C 1
ATOM 3838 O O . GLU A 1 476 ? 29.078 13.113 -0.718 1.00 88.19 476 GLU A O 1
ATOM 3843 N N . MET A 1 477 ? 28.319 11.355 -1.860 1.00 88.31 477 MET A N 1
ATOM 3844 C CA . MET A 1 477 ? 26.910 11.724 -1.691 1.00 88.31 477 MET A CA 1
ATOM 3845 C C . MET A 1 477 ? 26.417 11.545 -0.246 1.00 88.31 477 MET A C 1
ATOM 3847 O O . MET A 1 477 ? 25.561 12.300 0.217 1.00 88.31 477 MET A O 1
ATOM 3851 N N . GLU A 1 478 ? 26.944 10.565 0.489 1.00 87.50 478 GLU A N 1
ATOM 3852 C CA . GLU A 1 478 ? 26.581 10.315 1.889 1.00 87.50 478 GLU A CA 1
ATOM 3853 C C . GLU A 1 478 ? 27.284 11.260 2.867 1.00 87.50 478 GLU A C 1
ATOM 3855 O O . GLU A 1 478 ? 26.679 11.683 3.854 1.00 87.50 478 GLU A O 1
ATOM 3860 N N . ASN A 1 479 ? 28.534 11.628 2.576 1.00 81.50 479 ASN A N 1
ATOM 3861 C CA . ASN A 1 479 ? 29.400 12.341 3.518 1.00 81.50 479 ASN A CA 1
ATOM 3862 C C . ASN A 1 479 ? 29.778 13.761 3.066 1.00 81.50 479 ASN A C 1
ATOM 3864 O O . ASN A 1 479 ? 30.080 14.615 3.897 1.00 81.50 479 ASN A O 1
ATOM 3868 N N . GLY A 1 480 ? 29.719 14.066 1.770 1.00 63.59 480 GLY A N 1
ATOM 3869 C CA . GLY A 1 480 ? 30.174 15.339 1.201 1.00 63.59 480 GLY A CA 1
ATOM 3870 C C . GLY A 1 480 ? 29.346 16.555 1.621 1.00 63.59 480 GLY A C 1
ATOM 3871 O O . GLY A 1 480 ? 29.901 17.640 1.762 1.00 63.59 480 GLY A O 1
ATOM 3872 N N . ARG A 1 481 ? 28.046 16.390 1.918 1.00 57.66 481 ARG A N 1
ATOM 3873 C CA . ARG A 1 481 ? 27.227 17.475 2.501 1.00 57.66 481 ARG A CA 1
ATOM 3874 C C . ARG A 1 481 ? 27.565 17.767 3.971 1.00 57.66 481 ARG A C 1
ATOM 3876 O O . ARG A 1 481 ? 27.296 18.870 4.427 1.00 57.66 481 ARG A O 1
ATOM 3883 N N . ARG A 1 482 ? 28.175 16.826 4.707 1.00 50.12 482 ARG A N 1
ATOM 3884 C CA . ARG A 1 482 ? 28.620 17.044 6.100 1.00 50.12 482 ARG A CA 1
ATOM 3885 C C . ARG A 1 482 ? 29.925 17.844 6.180 1.00 50.12 482 ARG A C 1
ATOM 3887 O O . ARG A 1 482 ? 30.110 18.590 7.131 1.00 50.12 482 ARG A O 1
ATOM 3894 N N . LEU A 1 483 ? 30.794 17.724 5.175 1.00 46.25 483 LEU A N 1
ATOM 3895 C CA . LEU A 1 483 ? 32.100 18.395 5.134 1.00 46.25 483 LEU A CA 1
ATOM 3896 C C . LEU A 1 483 ? 32.027 19.894 4.802 1.00 46.25 483 LEU A C 1
ATOM 3898 O O . LEU A 1 483 ? 32.938 20.625 5.162 1.00 46.25 483 LEU A O 1
ATOM 3902 N N . ALA A 1 484 ? 30.952 20.369 4.164 1.00 45.69 484 ALA A N 1
ATOM 3903 C CA . ALA A 1 484 ? 30.769 21.797 3.876 1.00 45.69 484 ALA A CA 1
ATOM 3904 C C . ALA A 1 484 ? 30.415 22.641 5.120 1.00 45.69 484 ALA A C 1
ATOM 3906 O O . ALA A 1 484 ? 30.598 23.853 5.097 1.00 45.69 484 ALA A O 1
ATOM 3907 N N . ASN A 1 485 ? 29.939 22.004 6.198 1.00 42.53 485 ASN A N 1
ATOM 3908 C CA . ASN A 1 485 ? 29.594 22.662 7.466 1.00 42.53 485 ASN A CA 1
ATOM 3909 C C . ASN A 1 485 ? 30.709 22.565 8.521 1.00 42.53 485 ASN A C 1
ATOM 3911 O O . ASN A 1 485 ? 30.534 23.034 9.643 1.00 42.53 485 ASN A O 1
ATOM 3915 N N . LEU A 1 486 ? 31.833 21.929 8.189 1.00 40.81 486 LEU A N 1
ATOM 3916 C CA . LEU A 1 486 ? 33.029 21.936 9.020 1.00 40.81 486 LEU A CA 1
ATOM 3917 C C . LEU A 1 486 ? 33.923 23.062 8.505 1.00 40.81 486 LEU A C 1
ATOM 3919 O O . LEU A 1 486 ? 34.571 22.916 7.470 1.00 40.81 486 LEU A O 1
ATOM 3923 N N . GLU A 1 487 ? 33.936 24.197 9.207 1.00 37.59 487 GLU A N 1
ATOM 3924 C CA . GLU A 1 487 ? 34.981 25.194 8.984 1.00 37.59 487 GLU A CA 1
ATOM 3925 C C . GLU A 1 487 ? 36.352 24.520 9.167 1.00 37.59 487 GLU A C 1
ATOM 3927 O O . GLU A 1 487 ? 36.532 23.742 10.112 1.00 37.59 487 GLU A O 1
ATOM 3932 N N . PRO A 1 488 ? 37.328 24.767 8.277 1.00 47.66 488 PRO A N 1
ATOM 3933 C CA . PRO A 1 488 ? 38.667 24.234 8.457 1.00 47.66 488 PRO A CA 1
ATOM 3934 C C . PRO A 1 488 ? 39.280 24.836 9.727 1.00 47.66 488 PRO A C 1
ATOM 3936 O O . PRO A 1 488 ? 39.706 25.988 9.735 1.00 47.66 488 PRO A O 1
ATOM 3939 N N . GLN A 1 489 ? 39.351 24.050 10.804 1.00 44.97 489 GLN A N 1
ATOM 3940 C CA . GLN A 1 489 ? 40.140 24.398 11.983 1.00 44.97 489 GLN A CA 1
ATOM 3941 C C . GLN A 1 489 ? 41.621 24.194 11.665 1.00 44.97 489 GLN A C 1
ATOM 3943 O O . GLN A 1 489 ? 42.199 23.142 11.929 1.00 44.97 489 GLN A O 1
ATOM 3948 N N . VAL A 1 490 ? 42.234 25.196 11.040 1.00 43.72 490 VAL A N 1
ATOM 3949 C CA . VAL A 1 490 ? 43.691 25.308 10.997 1.00 43.72 490 VAL A CA 1
ATOM 3950 C C . VAL A 1 490 ? 44.098 26.156 12.197 1.00 43.72 490 VAL A C 1
ATOM 3952 O O . VAL A 1 490 ? 44.057 27.383 12.138 1.00 43.72 490 VAL A O 1
ATOM 3955 N N . GLU A 1 491 ? 44.475 25.508 13.300 1.00 41.62 491 GLU A N 1
ATOM 3956 C CA . GLU A 1 491 ? 45.286 26.166 14.325 1.00 41.62 491 GLU A CA 1
ATOM 3957 C C . GLU A 1 491 ? 46.634 26.521 13.690 1.00 41.62 491 GLU A C 1
ATOM 3959 O O . GLU A 1 491 ? 47.502 25.673 13.488 1.00 41.62 491 GLU A O 1
ATOM 3964 N N . VAL A 1 492 ? 46.809 27.794 13.337 1.00 42.94 492 VAL A N 1
ATOM 3965 C CA . VAL A 1 492 ? 48.137 28.338 13.071 1.00 42.94 492 VAL A CA 1
ATOM 3966 C C . VAL A 1 492 ? 48.791 28.528 14.433 1.00 42.94 492 VAL A C 1
ATOM 3968 O O . VAL A 1 492 ? 48.594 29.550 15.088 1.00 42.94 492 VAL A O 1
ATOM 3971 N N . THR A 1 493 ? 49.570 27.548 14.882 1.00 41.81 493 THR A N 1
ATOM 3972 C CA . THR A 1 493 ? 50.560 27.794 15.930 1.00 41.81 493 THR A CA 1
ATOM 3973 C C . THR A 1 493 ? 51.613 28.723 15.341 1.00 41.81 493 THR A C 1
ATOM 3975 O O . THR A 1 493 ? 52.541 28.284 14.664 1.00 41.81 493 THR A O 1
ATOM 3978 N N . SER A 1 494 ? 51.442 30.027 15.547 1.00 42.28 494 SER A N 1
ATOM 3979 C CA . SER A 1 494 ? 52.521 30.989 15.377 1.00 42.28 494 SER A CA 1
ATOM 3980 C C . SER A 1 494 ? 53.602 30.639 16.394 1.00 42.28 494 SER A C 1
ATOM 3982 O O . SER A 1 494 ? 53.423 30.857 17.595 1.00 42.28 494 SER A O 1
ATOM 3984 N N . GLU A 1 495 ? 54.689 30.041 15.915 1.00 40.56 495 GLU A N 1
ATOM 3985 C CA . GLU A 1 495 ? 55.906 29.889 16.697 1.00 40.56 495 GLU A CA 1
ATOM 3986 C C . GLU A 1 495 ? 56.372 31.263 17.187 1.00 40.56 495 GLU A C 1
ATOM 3988 O O . GLU A 1 495 ? 56.414 32.252 16.453 1.00 40.56 495 GLU A O 1
ATOM 3993 N N . VAL A 1 496 ? 56.665 31.278 18.480 1.00 40.56 496 VAL A N 1
ATOM 3994 C CA . VAL A 1 496 ? 57.210 32.380 19.260 1.00 40.56 496 VAL A CA 1
ATOM 3995 C C . VAL A 1 496 ? 58.580 32.784 18.706 1.00 40.56 496 VAL A C 1
ATOM 3997 O O . VAL A 1 496 ? 59.448 31.928 18.530 1.00 40.56 496 VAL A O 1
ATOM 4000 N N . LEU A 1 497 ? 58.785 34.091 18.526 1.00 36.22 497 LEU A N 1
ATOM 4001 C CA . LEU A 1 497 ? 60.091 34.743 18.649 1.00 36.22 497 LEU A CA 1
ATOM 4002 C C . LEU A 1 497 ? 60.025 35.780 19.766 1.00 36.22 497 LEU A C 1
ATOM 4004 O O . LEU A 1 497 ? 59.054 36.573 19.761 1.00 36.22 497 LEU A O 1
#

Foldseek 3Di:
DPPDPDDDPLLVVVLVQLVCLLVVNDDDDLVSLVVVQVCVVVCCCVLPVPVDPPPLDDPSLLSLLVSLVSNQLPDDCSSLVRNCSSCVVDAPVSVCVNQPLVNLLVLCVRLSSNLSSLVVLLVRLVPYVVSLVSLLVDCSLLVLLVCLLPDPPRDPSSLVSSLSNLLSSCVSPVVSDDPVSCCVLLVDDPVNQPDPSNLLSLLSNLQSCLSHQCQPPPSSLSSLVDALVSVVVVCVPDVPNVNLLSNLVSLLSCAQRYDVVSVVRRLVVLLVVCQVPPQQLQQADDPVDSSSVSNLSLLLSLQAHDDPSVVVSVVSCPDPRNDQDDPVRLRSLVSLLSGDCVSDPPLVVNCVVHPLPDQLQVLDPSNLSNLLSLLLDPVSVVVCVVSVVPALNSHVNHDLVSLLSSLLSLLPDQVSVQCCVPGVVVSCVPPQLDDPPVDPDPVSLVSSLNSLVSNQVVPNHDCDPSNVSSVVNNVCSVCVVVVVPDDPPDPPPPDDD